Protein AF-0000000066934878 (afdb_homodimer)

Organism: NCBI:txid1442368

Sequence (568 aa):
MRSVAVKKIILFGDSQTEQSSSQSGGFNLAPALQHEYWSKLQVVTHGYGGYNTEHGRHIIDAILQAEAPLATRTTQSRNSVKLLVISFGTNDAADPRHNKHSQSVPIDRYMENLSHMVEAAKQRGVEAVVLIGPGPVNELAPEAPLDRLTERARLYSDATAQVARQFGTQSNVAFVDLWHAFMDVAGWTAEQPIPGRRECVEEVHLNALSQDVAGFVTLSRLLASDGVHFTAEGYQIWYSVLLQTLREQWPALRSENLKTIFPPIFDIDPSNLQASLWQHLEEAMRSVAVKKIILFGDSQTEQSSSQSGGFNLAPALQHEYWSKLQVVTHGYGGYNTEHGRHIIDAILQAEAPLATRTTQSRNSVKLLVISFGTNDAADPRHNKHSQSVPIDRYMENLSHMVEAAKQRGVEAVVLIGPGPVNELAPEAPLDRLTERARLYSDATAQVARQFGTQSNVAFVDLWHAFMDVAGWTAEQPIPGRRECVEEVHLNALSQDVAGFVTLSRLLASDGVHFTAEGYQIWYSVLLQTLREQWPALRSENLKTIFPPIFDIDPSNLQASLWQHLEEA

Nearest PDB structures (foldseek):
  3mil-assembly1_B  TM=8.595E-01  e=3.799E-19  Saccharomyces cerevisiae
  7bxb-assembly1_B  TM=6.352E-01  e=1.407E-07  Collinsella aerofaciens
  3e5m-assembly1_A  TM=4.441E-01  e=2.666E-02  Homo sapiens
  4i5r-assembly1_A  TM=3.650E-01  e=2.041E-01  Mycothermus thermophilus
  4ax6-assembly2_B  TM=3.535E-01  e=4.717E-01  Trichoderma reesei

InterPro domains:
  IPR013830 SGNH hydrolase-type esterase domain [PF13472] (11-237)
  IPR036514 SGNH hydrolase superfamily [G3DSA:3.40.50.1110] (4-276)
  IPR045136 Isoamyl acetate-hydrolyzing esterase Iah1-like [PTHR14209] (6-274)

Secondary structure (DSSP, 8-state):
-------EEEEEESHHHHGGG--TTS--HHHHHHHHTTTTSEEEEEE-TT--HHHHHHHHHHHHHHHSPPPPTT------EEEEEEE--TTTTS-TTT-SSS----HHHHHHHHHHHHHHHHHTT-SEEEEEEP----TTSTT--TT--HHHHHHHHHHHHHHHHHH-GGGTEEEEEHHHHHHHHTT--TTSPPTT-GGGHHHHHH-TTSHHHHHHHHHHHHB-TTSSSB-HHHHHHHHHHHHHHHHHH-GGGSGGGSPPSS--GGG--GGGHHHHHTTT----/-------EEEEEESHHHHGGG--TTS--HHHHHHHHTTTTSEEEEEE-TT--HHHHHHHHHHHHHHHSPPPPTT------EEEEEEE--TTTTS-TTT-SSS----HHHHHHHHHHHHHHHHHTT--EEEEEEP----TTSTT--TT--HHHHHHHHHHHHHHHHHH-GGGTEEEEEHHHHHHHHTT--TTSPPTT-GGGHHHHHH-TTSHHHHHHHHHHHHB-TTSSSB-HHHHHHHHHHHHHHHHHH-GGGSGGGSPPSS--GGG--GGGHHHHHTTT----

Radius of gyration: 25.21 Å; Cα contacts (8 Å, |Δi|>4): 1172; chains: 2; bounding box: 50×74×65 Å

Solvent-accessible surface area (backbone atoms only — not comparable to full-atom values): 28934 Å² total; per-residue (Å²): 132,74,76,54,82,72,30,25,32,39,41,34,27,11,39,71,46,43,50,19,26,42,48,90,61,22,40,36,37,50,25,47,50,34,42,64,26,55,57,46,36,49,61,45,74,51,27,36,51,67,39,23,41,74,57,45,51,73,44,47,64,24,53,48,42,52,75,36,57,75,45,49,97,84,42,82,45,66,68,27,34,56,32,40,37,41,40,42,35,63,36,19,33,26,35,68,92,60,44,88,77,73,33,46,41,61,68,71,56,41,42,49,29,53,51,49,46,52,49,55,40,48,74,66,46,38,56,28,37,35,42,35,19,15,48,54,26,29,39,66,30,90,56,30,54,88,20,49,45,34,70,41,19,44,53,43,21,52,44,44,44,50,50,27,56,70,60,28,76,87,57,39,39,40,65,44,60,36,29,60,53,53,35,50,77,27,67,58,51,93,90,44,80,69,56,28,40,62,83,45,47,71,53,43,74,69,45,73,86,33,72,51,46,54,17,31,54,41,44,59,58,29,20,37,59,44,10,61,49,64,27,27,61,29,26,48,51,52,42,51,54,49,52,51,48,42,46,71,75,35,57,74,69,28,54,91,66,48,66,43,59,53,59,58,50,89,68,46,42,84,92,42,48,75,66,30,50,52,65,51,54,66,82,123,130,75,76,53,82,72,31,25,34,40,40,34,28,12,40,70,46,44,51,21,26,43,49,88,60,23,38,34,36,51,26,45,51,33,43,62,25,56,58,46,37,48,62,47,73,51,29,35,52,67,39,24,42,73,55,46,51,73,44,46,66,23,52,48,43,52,73,38,58,74,46,49,97,83,43,82,47,67,67,26,34,56,30,40,36,41,39,42,35,65,35,19,30,26,34,67,92,59,44,88,76,75,34,46,41,60,67,71,56,43,42,50,28,52,50,50,46,51,50,54,40,49,74,65,48,38,56,28,37,36,41,36,20,18,49,52,26,28,40,67,31,90,56,30,54,88,21,48,45,34,68,43,18,45,53,43,22,52,45,45,44,49,50,28,57,70,61,27,76,86,57,39,36,40,65,43,62,36,29,58,53,53,35,50,75,28,68,58,51,93,90,46,81,71,55,26,41,62,82,44,47,72,53,45,73,70,46,75,84,38,74,53,53,55,17,31,55,40,44,59,56,30,20,37,59,44,10,60,50,64,27,27,62,31,26,48,52,52,42,52,53,50,52,50,47,43,46,71,74,35,58,74,70,26,53,92,66,48,67,42,58,51,58,57,52,90,68,47,41,82,91,43,48,74,66,29,49,52,65,52,56,66,81,124

Structure (mmCIF, N/CA/C/O backbone):
data_AF-0000000066934878-model_v1
#
loop_
_entity.id
_entity.type
_entity.pdbx_description
1 polymer 'SGNH hydrolase-type esterase domain-containing protein'
#
loop_
_atom_site.group_PDB
_atom_site.id
_atom_site.type_symbol
_atom_site.label_atom_id
_atom_site.label_alt_id
_atom_site.label_comp_id
_atom_site.label_asym_id
_atom_site.label_entity_id
_atom_site.label_seq_id
_atom_site.pdbx_PDB_ins_code
_atom_site.Cartn_x
_atom_site.Cartn_y
_atom_site.Cartn_z
_atom_site.occupancy
_atom_site.B_iso_or_equiv
_atom_site.auth_seq_id
_atom_site.auth_comp_id
_atom_site.auth_asym_id
_atom_site.auth_atom_id
_atom_site.pdbx_PDB_model_num
ATOM 1 N N . MET A 1 1 ? -21.219 6.094 18.297 1 65.75 1 MET A N 1
ATOM 2 C CA . MET A 1 1 ? -20.203 6.484 17.312 1 65.75 1 MET A CA 1
ATOM 3 C C . MET A 1 1 ? -20.5 5.879 15.953 1 65.75 1 MET A C 1
ATOM 5 O O . MET A 1 1 ? -20.984 4.75 15.859 1 65.75 1 MET A O 1
ATOM 9 N N . ARG A 1 2 ? -20.406 6.742 14.953 1 81.56 2 ARG A N 1
ATOM 10 C CA . ARG A 1 2 ? -20.688 6.246 13.609 1 81.56 2 ARG A CA 1
ATOM 11 C C . ARG A 1 2 ? -19.562 5.34 13.117 1 81.56 2 ARG A C 1
ATOM 13 O O . ARG A 1 2 ? -18.406 5.535 13.477 1 81.56 2 ARG A O 1
ATOM 20 N N . SER A 1 3 ? -19.922 4.312 12.469 1 84.31 3 SER A N 1
ATOM 21 C CA . SER A 1 3 ? -18.953 3.336 11.977 1 84.31 3 SER A CA 1
ATOM 22 C C . SER A 1 3 ? -18.891 3.34 10.453 1 84.31 3 SER A C 1
ATOM 24 O O . SER A 1 3 ? -19.844 3.756 9.789 1 84.31 3 SER A O 1
ATOM 26 N N . VAL A 1 4 ? -17.688 3.057 9.953 1 86.12 4 VAL A N 1
ATOM 27 C CA . VAL A 1 4 ? -17.516 2.887 8.516 1 86.12 4 VAL A CA 1
ATOM 28 C C . VAL A 1 4 ? -17.016 1.479 8.219 1 86.12 4 VAL A C 1
ATOM 30 O O . VAL A 1 4 ? -16.375 0.847 9.07 1 86.12 4 VAL A O 1
ATOM 33 N N . ALA A 1 5 ? -17.422 1.02 7.105 1 83.94 5 ALA A N 1
ATOM 34 C CA . ALA A 1 5 ? -16.891 -0.244 6.609 1 83.94 5 ALA A CA 1
ATOM 35 C C . ALA A 1 5 ? -15.734 -0.004 5.633 1 83.94 5 ALA A C 1
ATOM 37 O O . ALA A 1 5 ? -15.859 0.793 4.703 1 83.94 5 ALA A O 1
ATOM 38 N N . VAL A 1 6 ? -14.641 -0.583 5.914 1 89.56 6 VAL A N 1
ATOM 39 C CA . VAL A 1 6 ? -13.516 -0.542 4.988 1 89.56 6 VAL A CA 1
ATOM 40 C C . VAL A 1 6 ? -13.398 -1.878 4.262 1 89.56 6 VAL A C 1
ATOM 42 O O . VAL A 1 6 ? -12.914 -2.861 4.828 1 89.56 6 VAL A O 1
ATOM 45 N N . LYS A 1 7 ? -13.891 -1.928 3.059 1 93.62 7 LYS A N 1
ATOM 46 C CA . LYS A 1 7 ? -13.82 -3.131 2.234 1 93.62 7 LYS A CA 1
ATOM 47 C C . LYS A 1 7 ? -12.445 -3.281 1.595 1 93.62 7 LYS A C 1
ATOM 49 O O . LYS A 1 7 ? -11.711 -2.303 1.459 1 93.62 7 LYS A O 1
ATOM 54 N N . LYS A 1 8 ? -12.156 -4.52 1.179 1 96.25 8 LYS A N 1
ATOM 55 C CA . LYS A 1 8 ? -10.75 -4.734 0.857 1 96.25 8 LYS A CA 1
ATOM 56 C C . LYS A 1 8 ? -10.594 -5.504 -0.453 1 96.25 8 LYS A C 1
ATOM 58 O O . LYS A 1 8 ? -11.484 -6.262 -0.842 1 96.25 8 LYS A O 1
ATOM 63 N N . ILE A 1 9 ? -9.5 -5.262 -1.098 1 98.06 9 ILE A N 1
ATOM 64 C CA . ILE A 1 9 ? -8.852 -6.141 -2.062 1 98.06 9 ILE A CA 1
ATOM 65 C C . ILE A 1 9 ? -7.621 -6.781 -1.429 1 98.06 9 ILE A C 1
ATOM 67 O O . ILE A 1 9 ? -6.754 -6.086 -0.896 1 98.06 9 ILE A O 1
ATOM 71 N N . ILE A 1 10 ? -7.555 -8.086 -1.472 1 98.38 10 ILE A N 1
ATOM 72 C CA . ILE A 1 10 ? -6.402 -8.789 -0.912 1 98.38 10 ILE A CA 1
ATOM 73 C C . ILE A 1 10 ? -5.57 -9.398 -2.037 1 98.38 10 ILE A C 1
ATOM 75 O O . ILE A 1 10 ? -6.094 -10.141 -2.869 1 98.38 10 ILE A O 1
ATOM 79 N N . LEU A 1 11 ? -4.32 -8.992 -2.137 1 98.88 11 LEU A N 1
ATOM 80 C CA . LEU A 1 11 ? -3.338 -9.672 -2.973 1 98.88 11 LEU A CA 1
ATOM 81 C C . LEU A 1 11 ? -2.611 -10.758 -2.186 1 98.88 11 LEU A C 1
ATOM 83 O O . LEU A 1 11 ? -1.903 -10.461 -1.22 1 98.88 11 LEU A O 1
ATOM 87 N N . PHE A 1 12 ? -2.846 -12.008 -2.523 1 98.88 12 PHE A N 1
ATOM 88 C CA . PHE A 1 12 ? -2.314 -13.172 -1.817 1 98.88 12 PHE A CA 1
ATOM 89 C C . PHE A 1 12 ? -1.463 -1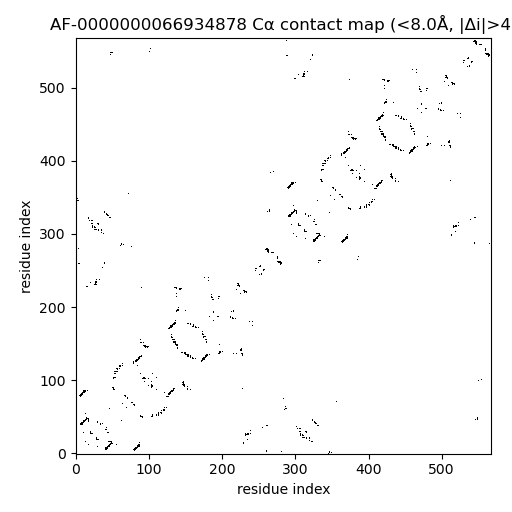4.023 -2.746 1 98.88 12 PHE A C 1
ATOM 91 O O . PHE A 1 12 ? -1.935 -14.477 -3.795 1 98.88 12 PHE A O 1
ATOM 98 N N . GLY A 1 13 ? -0.174 -14.164 -2.34 1 98.75 13 GLY A N 1
ATOM 99 C CA . GLY A 1 13 ? 0.648 -14.93 -3.264 1 98.75 13 GLY A CA 1
ATOM 100 C C . GLY A 1 13 ? 2.076 -15.109 -2.785 1 98.75 13 GLY A C 1
ATOM 101 O O . GLY A 1 13 ? 2.34 -15.086 -1.581 1 98.75 13 GLY A O 1
ATOM 102 N N . ASP A 1 14 ? 2.963 -15.398 -3.699 1 98.31 14 ASP A N 1
ATOM 103 C CA . ASP A 1 14 ? 4.352 -15.727 -3.393 1 98.31 14 ASP A CA 1
ATOM 104 C C . ASP A 1 14 ? 5.234 -14.484 -3.449 1 98.31 14 ASP A C 1
ATOM 106 O O . ASP A 1 14 ? 4.836 -13.414 -2.99 1 98.31 14 ASP A O 1
ATOM 110 N N . SER A 1 15 ? 6.469 -14.602 -3.977 1 98.06 15 SER A N 1
ATOM 111 C CA . SER A 1 15 ? 7.441 -13.516 -3.971 1 98.06 15 SER A CA 1
ATOM 112 C C . SER A 1 15 ? 7.023 -12.391 -4.914 1 98.06 15 SER A C 1
ATOM 114 O O . SER A 1 15 ? 7.375 -11.227 -4.703 1 98.06 15 SER A O 1
ATOM 116 N N . GLN A 1 16 ? 6.34 -12.734 -6.023 1 98.38 1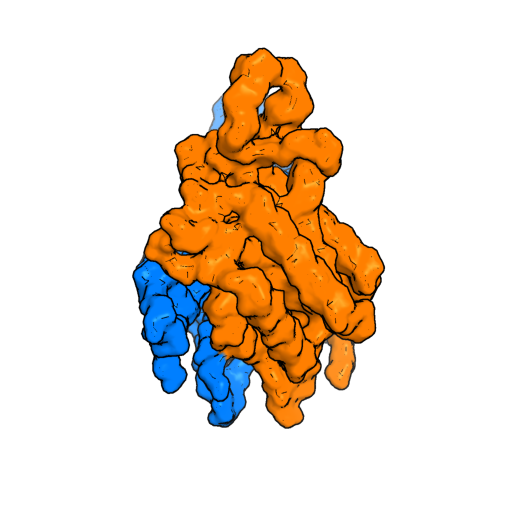6 GLN A N 1
ATOM 117 C CA . GLN A 1 16 ? 5.863 -11.688 -6.914 1 98.38 16 GLN A CA 1
ATOM 118 C C . GLN A 1 16 ? 4.93 -10.727 -6.18 1 98.38 16 GLN A C 1
ATOM 120 O O . GLN A 1 16 ? 4.984 -9.508 -6.398 1 98.38 16 GLN A O 1
ATOM 125 N N . THR A 1 17 ? 4.043 -11.281 -5.34 1 98.69 17 THR A N 1
ATOM 126 C CA . THR A 1 17 ? 3.15 -10.469 -4.516 1 98.69 17 THR A CA 1
ATOM 127 C C . THR A 1 17 ? 3.93 -9.75 -3.42 1 98.69 17 THR A C 1
ATOM 129 O O . THR A 1 17 ? 3.684 -8.57 -3.145 1 98.69 17 THR A O 1
ATOM 132 N N . GLU A 1 18 ? 4.891 -10.461 -2.809 1 97.94 18 GLU A N 1
ATOM 133 C CA . GLU A 1 18 ? 5.742 -9.875 -1.782 1 97.94 18 GLU A CA 1
ATOM 134 C C . GLU A 1 18 ? 6.43 -8.609 -2.295 1 97.94 18 GLU A C 1
ATOM 136 O O . GLU A 1 18 ? 6.5 -7.605 -1.586 1 97.94 18 GLU A O 1
ATOM 141 N N . GLN A 1 19 ? 6.867 -8.633 -3.525 1 97.69 19 GLN A N 1
ATOM 142 C CA . GLN A 1 19 ? 7.68 -7.555 -4.078 1 97.69 19 GLN A CA 1
ATOM 143 C C . GLN A 1 19 ? 6.805 -6.5 -4.75 1 97.69 19 GLN A C 1
ATOM 145 O O . GLN A 1 19 ? 7.316 -5.52 -5.297 1 97.69 19 GLN A O 1
ATOM 150 N N . SER A 1 20 ? 5.52 -6.625 -4.629 1 98.12 20 SER A N 1
ATOM 151 C CA . SER A 1 20 ? 4.625 -5.797 -5.434 1 98.12 20 SER A CA 1
ATOM 152 C C . SER A 1 20 ? 4.551 -4.375 -4.895 1 98.12 20 SER A C 1
ATOM 154 O O . SER A 1 20 ? 3.871 -3.521 -5.465 1 98.12 20 SER A O 1
ATOM 156 N N . SER A 1 21 ? 5.305 -4.023 -3.822 1 97.94 21 SER A N 1
ATOM 157 C CA . SER A 1 21 ? 5.359 -2.656 -3.316 1 97.94 21 SER A CA 1
ATOM 158 C C . SER A 1 21 ? 6.77 -2.086 -3.412 1 97.94 21 SER A C 1
ATOM 160 O O . SER A 1 21 ? 7.02 -0.957 -2.982 1 97.94 21 SER A O 1
ATOM 162 N N . SER A 1 22 ? 7.645 -2.893 -3.945 1 97.06 22 SER A N 1
ATOM 163 C CA . SER A 1 22 ? 9.016 -2.414 -4.082 1 97.06 22 SER A CA 1
ATOM 164 C C . SER A 1 22 ? 9.086 -1.165 -4.957 1 97.06 22 SER A C 1
ATOM 166 O O . SER A 1 22 ? 8.398 -1.079 -5.977 1 97.06 22 SER A O 1
ATOM 168 N N . GLN A 1 23 ? 9.922 -0.252 -4.578 1 94.19 23 GLN A N 1
ATOM 169 C CA . GLN A 1 23 ? 10.016 1.007 -5.312 1 94.19 23 GLN A CA 1
ATOM 170 C C . GLN A 1 23 ? 11.258 1.037 -6.199 1 94.19 23 GLN A C 1
ATOM 172 O O . GLN A 1 23 ? 11.555 2.057 -6.824 1 94.19 23 GLN A O 1
ATOM 177 N N . SER A 1 24 ? 11.992 0.057 -6.301 1 90.38 24 SER A N 1
ATOM 178 C CA . SER A 1 24 ? 13.273 0.014 -6.996 1 90.38 24 SER A CA 1
ATOM 179 C C . SER A 1 24 ? 13.117 0.334 -8.477 1 90.38 24 SER A C 1
ATOM 181 O O . SER A 1 24 ? 13.977 0.985 -9.07 1 90.38 24 SER A O 1
ATOM 183 N N . GLY A 1 25 ? 12.039 0.037 -9.086 1 91.44 25 GLY A N 1
ATOM 184 C CA . GLY A 1 25 ? 11.859 0.245 -10.516 1 91.44 25 GLY A CA 1
ATOM 185 C C . GLY A 1 25 ? 10.867 1.346 -10.836 1 91.44 25 GLY A C 1
ATOM 186 O O . GLY A 1 25 ? 10.602 1.621 -12.008 1 91.44 25 GLY A O 1
ATOM 187 N N . GLY A 1 26 ? 10.359 2.006 -9.836 1 92.81 26 GLY A N 1
ATOM 188 C CA . GLY A 1 26 ? 9.453 3.119 -10.055 1 92.81 26 GLY A CA 1
ATOM 189 C C . GLY A 1 26 ? 7.992 2.711 -10.023 1 92.81 26 GLY A C 1
ATOM 190 O O . GLY A 1 26 ? 7.203 3.262 -9.258 1 92.81 26 GLY A O 1
ATOM 191 N N . PHE A 1 27 ? 7.57 1.77 -10.906 1 96.44 27 PHE A N 1
ATOM 192 C CA . PHE A 1 27 ? 6.188 1.305 -10.945 1 96.44 27 PHE A CA 1
ATOM 193 C C . PHE A 1 27 ? 6.055 -0.06 -10.281 1 96.44 27 PHE A C 1
ATOM 195 O O . PHE A 1 27 ? 6.941 -0.906 -10.406 1 96.44 27 PHE A O 1
ATOM 202 N N . ASN A 1 28 ? 4.883 -0.217 -9.586 1 98.06 28 ASN A N 1
ATOM 203 C CA . ASN A 1 28 ? 4.605 -1.551 -9.07 1 98.06 28 ASN A CA 1
ATOM 204 C C . ASN A 1 28 ? 3.104 -1.795 -8.93 1 98.06 28 ASN A C 1
ATOM 206 O O . ASN A 1 28 ? 2.307 -0.859 -9.023 1 98.06 28 ASN A O 1
ATOM 210 N N . LEU A 1 29 ? 2.715 -3.018 -8.734 1 98.62 29 LEU A N 1
ATOM 211 C CA . LEU A 1 29 ? 1.335 -3.488 -8.789 1 98.62 29 LEU A CA 1
ATOM 212 C C . LEU A 1 29 ? 0.527 -2.953 -7.613 1 98.62 29 LEU A C 1
ATOM 214 O O . LEU A 1 29 ? -0.506 -2.311 -7.805 1 98.62 29 LEU A O 1
ATOM 218 N N . ALA A 1 30 ? 0.938 -3.18 -6.355 1 98.56 30 ALA A N 1
ATOM 219 C CA . ALA A 1 30 ? 0.135 -2.887 -5.168 1 98.56 30 ALA A CA 1
ATOM 220 C C . ALA A 1 30 ? -0.156 -1.394 -5.059 1 98.56 30 ALA A C 1
ATOM 222 O O . ALA A 1 30 ? -1.314 -0.987 -4.945 1 98.56 30 ALA A O 1
ATOM 223 N N . PRO A 1 31 ? 0.862 -0.523 -5.172 1 98.38 31 PRO A N 1
ATOM 224 C CA . PRO A 1 31 ? 0.554 0.904 -5.062 1 98.38 31 PRO A CA 1
ATOM 225 C C . PRO A 1 31 ? -0.291 1.417 -6.227 1 98.38 31 PRO A C 1
ATOM 227 O O . PRO A 1 31 ? -1.086 2.346 -6.059 1 98.38 31 PRO A O 1
ATOM 230 N N . ALA A 1 32 ? -0.129 0.845 -7.422 1 98.44 32 ALA A N 1
ATOM 231 C CA . ALA A 1 32 ? -0.979 1.246 -8.539 1 98.44 32 ALA A CA 1
ATOM 232 C C . ALA A 1 32 ? -2.447 0.951 -8.242 1 98.44 32 ALA A C 1
ATOM 234 O O . ALA A 1 32 ? -3.318 1.783 -8.508 1 98.44 32 ALA A O 1
ATOM 235 N N . LEU A 1 33 ? -2.668 -0.217 -7.68 1 98.69 33 LEU A N 1
ATOM 236 C CA . LEU A 1 33 ? -4.031 -0.573 -7.301 1 98.69 33 LEU A CA 1
ATOM 237 C C . LEU A 1 33 ? -4.52 0.295 -6.148 1 98.69 33 LEU A C 1
ATOM 239 O O . LEU A 1 33 ? -5.688 0.693 -6.113 1 98.69 33 LEU A O 1
ATOM 243 N N . GLN A 1 34 ? -3.656 0.571 -5.199 1 98.31 34 GLN A N 1
ATOM 244 C CA . GLN A 1 34 ? -4.012 1.412 -4.059 1 98.31 34 GLN A CA 1
ATOM 245 C C . GLN A 1 34 ? -4.414 2.812 -4.512 1 98.31 34 GLN A C 1
ATOM 247 O O . GLN A 1 34 ? -5.352 3.398 -3.971 1 98.31 34 GLN A O 1
ATOM 252 N N . HIS A 1 35 ? -3.691 3.295 -5.492 1 98 35 HIS A N 1
ATOM 253 C CA . HIS A 1 35 ? -4.035 4.605 -6.027 1 98 35 HIS A CA 1
ATOM 254 C C . HIS A 1 35 ? -5.348 4.555 -6.805 1 98 35 HIS A C 1
ATOM 256 O O . HIS A 1 35 ? -6.184 5.457 -6.684 1 98 35 HIS A O 1
ATOM 262 N N . GLU A 1 36 ? -5.531 3.504 -7.586 1 97.94 36 GLU A N 1
ATOM 263 C CA . GLU A 1 36 ? -6.742 3.316 -8.383 1 97.94 36 GLU A CA 1
ATOM 264 C C . GLU A 1 36 ? -7.984 3.264 -7.496 1 97.94 36 GLU A C 1
ATOM 266 O O . GLU A 1 36 ? -9.016 3.852 -7.828 1 97.94 36 GLU A O 1
ATOM 271 N N . TYR A 1 37 ? -7.848 2.646 -6.305 1 97.81 37 TYR A N 1
ATOM 272 C CA . TYR A 1 37 ? -9.008 2.398 -5.457 1 97.81 37 TYR A CA 1
ATOM 273 C C . TYR A 1 37 ? -8.977 3.285 -4.215 1 97.81 37 TYR A C 1
ATOM 275 O O . TYR A 1 37 ? -9.617 2.977 -3.209 1 97.81 37 TYR A O 1
ATOM 283 N N . TRP A 1 38 ? -8.266 4.332 -4.309 1 94.62 38 TRP A N 1
ATOM 284 C CA . TRP A 1 38 ? -8.062 5.215 -3.168 1 94.62 38 TRP A CA 1
ATOM 285 C C . TRP A 1 38 ? -9.391 5.617 -2.545 1 94.62 38 TRP A C 1
ATOM 287 O O . TRP A 1 38 ? -10.328 5.996 -3.256 1 94.62 38 TRP A O 1
ATOM 297 N N . SER A 1 39 ? -9.531 5.465 -1.207 1 93.31 39 SER A N 1
ATOM 298 C CA . SER A 1 39 ? -10.656 5.871 -0.367 1 93.31 39 SER A CA 1
ATOM 299 C C . SER A 1 39 ? -11.914 5.078 -0.706 1 93.31 39 SER A C 1
ATOM 301 O O . SER A 1 39 ? -13.016 5.449 -0.296 1 93.31 39 SER A O 1
ATOM 303 N N . LYS A 1 40 ? -11.773 4.051 -1.514 1 95.75 40 LYS A N 1
ATOM 304 C CA . LYS A 1 40 ? -12.898 3.209 -1.911 1 95.75 40 LYS A CA 1
ATOM 305 C C . LYS A 1 40 ? -12.734 1.782 -1.396 1 95.75 40 LYS A C 1
ATOM 307 O O . LYS A 1 40 ? -13.586 1.272 -0.67 1 95.75 40 LYS A O 1
ATOM 312 N N . LEU A 1 41 ? -11.664 1.134 -1.722 1 96.44 41 LEU A N 1
ATOM 313 C CA . LEU A 1 41 ? -11.273 -0.19 -1.253 1 96.44 41 LEU A CA 1
ATOM 314 C C . LEU A 1 41 ? -9.836 -0.178 -0.748 1 96.44 41 LEU A C 1
ATOM 316 O O . LEU A 1 41 ? -8.945 0.381 -1.397 1 96.44 41 LEU A O 1
ATOM 320 N N . GLN A 1 42 ? -9.648 -0.715 0.397 1 96.06 42 GLN A N 1
ATOM 321 C CA . GLN A 1 42 ? -8.289 -0.876 0.894 1 96.06 42 GLN A CA 1
ATOM 322 C C . GLN A 1 42 ? -7.594 -2.059 0.225 1 96.06 42 GLN A C 1
ATOM 324 O O . GLN A 1 42 ? -8.125 -3.172 0.214 1 96.06 42 GLN A O 1
ATOM 329 N N . VAL A 1 43 ? -6.414 -1.852 -0.397 1 97.75 43 VAL A N 1
ATOM 330 C CA . VAL A 1 43 ? -5.637 -2.92 -1.018 1 97.75 43 VAL A CA 1
ATOM 331 C C . VAL A 1 43 ? -4.527 -3.373 -0.069 1 97.75 43 VAL A C 1
ATOM 333 O O . VAL A 1 43 ? -3.662 -2.58 0.307 1 97.75 43 VAL A O 1
ATOM 336 N N . VAL A 1 44 ? -4.559 -4.621 0.337 1 96.94 44 VAL A N 1
ATOM 337 C CA . VAL A 1 44 ? -3.547 -5.145 1.246 1 96.94 44 VAL A CA 1
ATOM 338 C C . VAL A 1 44 ? -2.848 -6.344 0.605 1 96.94 44 VAL A C 1
ATOM 340 O O . VAL A 1 44 ? -3.408 -6.996 -0.277 1 96.94 44 VAL A O 1
ATOM 343 N N . THR A 1 45 ? -1.637 -6.559 0.996 1 98.12 45 THR A N 1
ATOM 344 C CA . THR A 1 45 ? -0.81 -7.586 0.369 1 98.12 45 THR A CA 1
ATOM 345 C C . THR A 1 45 ? -0.389 -8.641 1.391 1 98.12 45 THR A C 1
ATOM 347 O O . THR A 1 45 ? -0.038 -8.305 2.523 1 98.12 45 THR A O 1
ATOM 350 N N . HIS A 1 46 ? -0.564 -9.82 1.042 1 98.06 46 HIS A N 1
ATOM 351 C CA . HIS A 1 46 ? -0.029 -10.992 1.732 1 98.06 46 HIS A CA 1
ATOM 352 C C . HIS A 1 46 ? 0.811 -11.852 0.792 1 98.06 46 HIS A C 1
ATOM 354 O O . HIS A 1 46 ? 0.338 -12.867 0.289 1 98.06 46 HIS A O 1
ATOM 360 N N . GLY A 1 47 ? 2.023 -11.391 0.57 1 98.25 47 GLY A N 1
ATOM 361 C CA . GLY A 1 47 ? 2.988 -12.07 -0.277 1 98.25 47 GLY A CA 1
ATOM 362 C C . GLY A 1 47 ? 4.113 -12.727 0.506 1 98.25 47 GLY A C 1
ATOM 363 O O . GLY A 1 47 ? 4.684 -12.109 1.411 1 98.25 47 GLY A O 1
ATOM 364 N N . TYR A 1 48 ? 4.426 -13.938 0.149 1 97.31 48 TYR A N 1
ATOM 365 C CA . TYR A 1 48 ? 5.43 -14.695 0.883 1 97.31 48 TYR A CA 1
ATOM 366 C C . TYR A 1 48 ? 6.441 -15.32 -0.067 1 97.31 48 TYR A C 1
ATOM 368 O O . TYR A 1 48 ? 6.117 -16.25 -0.809 1 97.31 48 TYR A O 1
ATOM 376 N N . GLY A 1 49 ? 7.625 -14.805 0.007 1 96.94 49 GLY A N 1
ATOM 377 C CA . GLY A 1 49 ? 8.695 -15.25 -0.874 1 96.94 49 GLY A CA 1
ATOM 378 C C . GLY A 1 49 ? 8.984 -16.734 -0.766 1 96.94 49 GLY A C 1
ATOM 379 O O . GLY A 1 49 ? 9.164 -17.266 0.335 1 96.94 49 GLY A O 1
ATOM 380 N N . GLY A 1 50 ? 9.023 -17.406 -1.88 1 97 50 GLY A N 1
ATOM 381 C CA . GLY A 1 50 ? 9.367 -18.828 -1.935 1 97 50 GLY A CA 1
ATOM 382 C C . GLY A 1 50 ? 8.18 -19.734 -1.663 1 97 50 GLY A C 1
ATOM 383 O O . GLY A 1 50 ? 8.266 -20.938 -1.863 1 97 50 GLY A O 1
ATOM 384 N N . TYR A 1 51 ? 7.059 -19.172 -1.201 1 97.62 51 TYR A N 1
ATOM 385 C CA . TYR A 1 51 ? 5.887 -19.984 -0.877 1 97.62 51 TYR A CA 1
ATOM 386 C C . TYR A 1 51 ? 5.254 -20.562 -2.141 1 97.62 51 TYR A C 1
ATOM 388 O O . TYR A 1 51 ? 5.355 -19.969 -3.217 1 97.62 51 TYR A O 1
ATOM 396 N N . ASN A 1 52 ? 4.688 -21.75 -2.023 1 98.19 52 ASN A N 1
ATOM 397 C CA . ASN A 1 52 ? 3.887 -22.422 -3.045 1 98.19 52 ASN A CA 1
ATOM 398 C C . ASN A 1 52 ? 2.451 -22.641 -2.578 1 98.19 52 ASN A C 1
ATOM 400 O O . ASN A 1 52 ? 2.039 -22.094 -1.549 1 98.19 52 ASN A O 1
ATOM 404 N N . THR A 1 53 ? 1.655 -23.281 -3.367 1 98.56 53 THR A N 1
ATOM 405 C CA . THR A 1 53 ? 0.234 -23.438 -3.07 1 98.56 53 THR A CA 1
ATOM 406 C C . THR A 1 53 ? 0.026 -24.312 -1.84 1 98.56 53 THR A C 1
ATOM 408 O O . THR A 1 53 ? -1.005 -24.219 -1.17 1 98.56 53 THR A O 1
ATOM 411 N N . GLU A 1 54 ? 0.994 -25.219 -1.53 1 97.5 54 GLU A N 1
ATOM 412 C CA . GLU A 1 54 ? 0.875 -26 -0.3 1 97.5 54 GLU A CA 1
ATOM 413 C C . GLU A 1 54 ? 0.891 -25.094 0.928 1 97.5 54 GLU A C 1
ATOM 415 O O . GLU A 1 54 ? 0.099 -25.281 1.854 1 97.5 54 GLU A O 1
ATOM 420 N N . HIS A 1 55 ? 1.787 -24.156 0.942 1 97.12 55 HIS A N 1
ATOM 421 C CA . HIS A 1 55 ? 1.816 -23.172 2.02 1 97.12 55 HIS A CA 1
ATOM 422 C C . HIS A 1 55 ? 0.533 -22.359 2.047 1 97.12 55 HIS A C 1
ATOM 424 O O . HIS A 1 55 ? -0.071 -22.172 3.107 1 97.12 55 HIS A O 1
ATOM 430 N N . GLY A 1 56 ? 0.104 -21.844 0.83 1 97.88 56 GLY A N 1
ATOM 431 C CA . GLY A 1 56 ? -1.082 -21.016 0.709 1 97.88 56 GLY A CA 1
ATOM 432 C C . GLY A 1 56 ? -2.332 -21.672 1.264 1 97.88 56 GLY A C 1
ATOM 433 O O . GLY A 1 56 ? -3.133 -21.031 1.94 1 97.88 56 GLY A O 1
ATOM 434 N N . ARG A 1 57 ? -2.471 -22.938 0.982 1 97.38 57 ARG A N 1
ATOM 435 C CA . ARG A 1 57 ? -3.631 -23.688 1.441 1 97.38 57 ARG A CA 1
ATOM 436 C C . ARG A 1 57 ? -3.74 -23.656 2.961 1 97.38 57 ARG A C 1
ATOM 438 O O . ARG A 1 57 ? -4.844 -23.578 3.508 1 97.38 57 ARG A O 1
ATOM 445 N N . HIS A 1 58 ? -2.607 -23.641 3.646 1 96.12 58 HIS A N 1
ATOM 446 C CA . HIS A 1 58 ? -2.598 -23.75 5.102 1 96.12 58 HIS A CA 1
ATOM 447 C C . HIS A 1 58 ? -2.84 -22.406 5.762 1 96.12 58 HIS A C 1
ATOM 449 O O . HIS A 1 58 ? -3.307 -22.344 6.902 1 96.12 58 HIS A O 1
ATOM 455 N N . ILE A 1 59 ? -2.594 -21.312 5.023 1 96.06 59 ILE A N 1
ATOM 456 C CA . ILE A 1 59 ? -2.588 -20.047 5.754 1 96.06 59 ILE A CA 1
ATOM 457 C C . ILE A 1 59 ? -3.746 -19.172 5.281 1 96.06 59 ILE A C 1
ATOM 459 O O . ILE A 1 59 ? -4.062 -18.156 5.906 1 96.06 59 ILE A O 1
ATOM 463 N N . ILE A 1 60 ? -4.48 -19.547 4.242 1 97.31 60 ILE A N 1
ATOM 464 C CA . ILE A 1 60 ? -5.484 -18.703 3.613 1 97.31 60 ILE A CA 1
ATOM 465 C C . ILE A 1 60 ? -6.605 -18.391 4.609 1 97.31 60 ILE A C 1
ATOM 467 O O . ILE A 1 60 ? -7.07 -17.266 4.703 1 97.31 60 ILE A O 1
ATOM 471 N N . ASP A 1 61 ? -6.992 -19.359 5.395 1 95 61 ASP A N 1
ATOM 472 C CA . ASP A 1 61 ? -8.086 -19.141 6.336 1 95 61 ASP A CA 1
ATOM 473 C C . ASP A 1 61 ? -7.719 -18.094 7.383 1 95 61 ASP A C 1
ATOM 475 O O . ASP A 1 61 ? -8.523 -17.219 7.707 1 95 61 ASP A O 1
ATOM 479 N N . ALA A 1 62 ? -6.527 -18.203 7.871 1 93.12 62 ALA A N 1
ATOM 480 C CA . ALA A 1 62 ? -6.062 -17.266 8.891 1 93.12 62 ALA A CA 1
ATOM 481 C C . ALA A 1 62 ? -5.988 -15.844 8.336 1 93.12 62 ALA A C 1
ATOM 483 O O . ALA A 1 62 ? -6.336 -14.883 9.023 1 93.12 62 ALA A O 1
ATOM 484 N N . ILE A 1 63 ? -5.539 -15.719 7.109 1 94.25 63 ILE A N 1
ATOM 485 C CA . ILE A 1 63 ? -5.402 -14.414 6.465 1 94.25 63 ILE A CA 1
ATOM 486 C C . ILE A 1 63 ? -6.785 -13.797 6.254 1 94.25 63 ILE A C 1
ATOM 488 O O . ILE A 1 63 ? -7.004 -12.625 6.574 1 94.25 63 ILE A O 1
ATOM 492 N N . LEU A 1 64 ? -7.723 -14.586 5.789 1 94.12 64 LEU A N 1
ATOM 493 C CA . LEU A 1 64 ? -9.07 -14.094 5.539 1 94.12 64 LEU A CA 1
ATOM 494 C C . LEU A 1 64 ? -9.758 -13.703 6.844 1 94.12 64 LEU A C 1
ATOM 496 O O . LEU A 1 64 ? -10.469 -12.703 6.902 1 94.12 64 LEU A O 1
ATOM 500 N N . GLN A 1 65 ? -9.492 -14.461 7.848 1 89.69 65 GLN A N 1
ATOM 501 C CA . GLN A 1 65 ? -10.062 -14.141 9.148 1 89.69 65 GLN A CA 1
ATOM 502 C C . GLN A 1 65 ? -9.5 -12.836 9.695 1 89.69 65 GLN A C 1
ATOM 504 O O . GLN A 1 65 ? -10.234 -12.023 10.258 1 89.69 65 GLN A O 1
ATOM 509 N N . ALA A 1 66 ? -8.242 -12.672 9.523 1 88.31 66 ALA A N 1
ATOM 510 C CA . ALA A 1 66 ? -7.57 -11.484 10.047 1 88.31 66 ALA A CA 1
ATOM 511 C C . ALA A 1 66 ? -8.023 -10.227 9.312 1 88.31 66 ALA A C 1
ATOM 513 O O . ALA A 1 66 ? -8.195 -9.172 9.93 1 88.31 66 ALA A O 1
ATOM 514 N N . GLU A 1 67 ? -8.258 -10.352 8.031 1 89.62 67 GLU A N 1
ATOM 515 C CA . GLU A 1 67 ? -8.562 -9.188 7.203 1 89.62 67 GLU A CA 1
ATOM 516 C C . GLU A 1 67 ? -10.062 -8.914 7.164 1 89.62 67 GLU A C 1
ATOM 518 O O . GLU A 1 67 ? -10.492 -7.797 6.875 1 89.62 67 GLU A O 1
ATOM 523 N N . ALA A 1 68 ? -10.82 -9.922 7.406 1 83.56 68 ALA A N 1
ATOM 524 C CA . ALA A 1 68 ? -12.281 -9.789 7.406 1 83.56 68 ALA A CA 1
ATOM 525 C C . ALA A 1 68 ? -12.898 -10.625 8.523 1 83.56 68 ALA A C 1
ATOM 527 O O . ALA A 1 68 ? -13.5 -11.672 8.258 1 83.56 68 ALA A O 1
ATOM 528 N N . PRO A 1 69 ? -12.75 -10.062 9.664 1 69.88 69 PRO A N 1
ATOM 529 C CA . PRO A 1 69 ? -13.328 -10.828 10.773 1 69.88 69 PRO A CA 1
ATOM 530 C C . PRO A 1 69 ? -14.852 -10.93 10.68 1 69.88 69 PRO A C 1
ATOM 532 O O . PRO A 1 69 ? -15.508 -10.023 10.18 1 69.88 69 PRO A O 1
ATOM 535 N N . LEU A 1 70 ? -15.297 -12.133 10.836 1 62.09 70 LEU A N 1
ATOM 536 C CA . LEU A 1 70 ? -16.734 -12.367 10.789 1 62.09 70 LEU A CA 1
ATOM 537 C C . LEU A 1 70 ? -17.469 -11.5 11.805 1 62.09 70 LEU A C 1
ATOM 539 O O . LEU A 1 70 ? -16.938 -11.219 12.883 1 62.09 70 LEU A O 1
ATOM 543 N N . ALA A 1 71 ? -18.5 -10.922 11.211 1 56.12 71 ALA A N 1
ATOM 544 C CA . ALA A 1 71 ? -19.375 -10.062 12.016 1 56.12 71 ALA A CA 1
ATOM 545 C C . ALA A 1 71 ? -19.812 -10.773 13.297 1 56.12 71 ALA A C 1
ATOM 547 O O . ALA A 1 71 ? -20.047 -11.984 13.289 1 56.12 71 ALA A O 1
ATOM 548 N N . THR A 1 72 ? -19.422 -10.227 14.469 1 51.31 72 THR A N 1
ATOM 549 C CA . THR A 1 72 ? -20.156 -10.68 15.648 1 51.31 72 THR A CA 1
ATOM 550 C C . THR A 1 72 ? -21.562 -10.094 15.672 1 51.31 72 THR A C 1
ATOM 552 O O . THR A 1 72 ? -21.875 -9.195 14.891 1 51.31 72 THR A O 1
ATOM 555 N N . ARG A 1 73 ? -22.484 -10.625 16.422 1 46.44 73 ARG A N 1
ATOM 556 C CA . ARG A 1 73 ? -23.875 -10.219 16.609 1 46.44 73 ARG A CA 1
ATOM 557 C C . ARG A 1 73 ? -24 -8.695 16.578 1 46.44 73 ARG A C 1
ATOM 559 O O . ARG A 1 73 ? -25.031 -8.164 16.172 1 46.44 73 ARG A O 1
ATOM 566 N N . THR A 1 74 ? -23.094 -8.094 17.109 1 46.16 74 THR A N 1
ATOM 567 C CA . THR A 1 74 ? -23.234 -6.648 17.281 1 46.16 74 THR A CA 1
ATOM 568 C C . THR A 1 74 ? -22.672 -5.902 16.062 1 46.16 74 THR A C 1
ATOM 570 O O . THR A 1 74 ? -22.906 -4.699 15.914 1 46.16 74 THR A O 1
ATOM 573 N N . THR A 1 75 ? -21.688 -6.562 15.414 1 49.69 75 THR A N 1
ATOM 574 C CA . THR A 1 75 ? -21.125 -5.832 14.281 1 49.69 75 THR A CA 1
ATOM 575 C C . THR A 1 75 ? -21.641 -6.402 12.961 1 49.69 75 THR A C 1
ATOM 577 O O . THR A 1 75 ? -21.594 -7.617 12.742 1 49.69 75 THR A O 1
ATOM 580 N N . GLN A 1 76 ? -22.719 -5.992 12.477 1 46.84 76 GLN A N 1
ATOM 581 C CA . GLN A 1 76 ? -23.188 -6.371 11.148 1 46.84 76 GLN A CA 1
ATOM 582 C C . GLN A 1 76 ? -22.047 -6.355 10.141 1 46.84 76 GLN A C 1
ATOM 584 O O . GLN A 1 76 ? -21.922 -5.426 9.336 1 46.84 76 GLN A O 1
ATOM 589 N N . SER A 1 77 ? -20.938 -6.773 10.602 1 48.94 77 SER A N 1
ATOM 590 C CA . SER A 1 77 ? -19.844 -6.527 9.656 1 48.94 77 SER A CA 1
ATOM 591 C C . SER A 1 77 ? -19.984 -7.402 8.414 1 48.94 77 SER A C 1
ATOM 593 O O . SER A 1 77 ? -20.047 -8.625 8.516 1 48.94 77 SER A O 1
ATOM 595 N N . ARG A 1 78 ? -20.75 -6.969 7.398 1 53.25 78 ARG A N 1
ATOM 596 C CA . ARG A 1 78 ? -20.781 -7.465 6.027 1 53.25 78 ARG A CA 1
ATOM 597 C C . ARG A 1 78 ? -19.359 -7.758 5.523 1 53.25 78 ARG A C 1
ATOM 599 O O . ARG A 1 78 ? -18.391 -7.211 6.047 1 53.25 78 ARG A O 1
ATOM 606 N N . ASN A 1 79 ? -19.344 -8.734 4.57 1 58.84 79 ASN A N 1
ATOM 607 C CA . ASN A 1 79 ? -18.188 -9.227 3.846 1 58.84 79 ASN A CA 1
ATOM 608 C C . ASN A 1 79 ? -17.281 -8.086 3.391 1 58.84 79 ASN A C 1
ATOM 610 O O . ASN A 1 79 ? -17.688 -7.254 2.574 1 58.84 79 ASN A O 1
ATOM 614 N N . SER A 1 80 ? -16.047 -8.07 3.975 1 83.44 80 SER A N 1
ATOM 615 C CA . SER A 1 80 ? -15.219 -6.875 3.83 1 83.44 80 SER A CA 1
ATOM 616 C C . SER A 1 80 ? -14.164 -7.059 2.742 1 83.44 80 SER A C 1
ATOM 618 O O . SER A 1 80 ? -13.492 -6.102 2.352 1 83.44 80 SER A O 1
ATOM 620 N N . VAL A 1 81 ? -14.305 -8.391 2.08 1 95.06 81 VAL A N 1
ATOM 621 C CA . VAL A 1 81 ? -13.328 -8.547 1.012 1 95.06 81 VAL A CA 1
ATOM 622 C C . VAL A 1 81 ? -14.031 -8.586 -0.339 1 95.06 81 VAL A C 1
ATOM 624 O O . VAL A 1 81 ? -14.719 -9.555 -0.66 1 95.06 81 VAL A O 1
ATOM 627 N N . LYS A 1 82 ? -13.875 -7.625 -1.148 1 96.38 82 LYS A N 1
ATOM 628 C CA . LYS A 1 82 ? -14.531 -7.512 -2.447 1 96.38 82 LYS A CA 1
ATOM 629 C C . LYS A 1 82 ? -13.805 -8.344 -3.504 1 96.38 82 LYS A C 1
ATOM 631 O O . LYS A 1 82 ? -14.43 -8.828 -4.449 1 96.38 82 LYS A O 1
ATOM 636 N N . LEU A 1 83 ? -12.531 -8.477 -3.311 1 97.81 83 LEU A N 1
ATOM 637 C CA . LEU A 1 83 ? -11.719 -9.18 -4.293 1 97.81 83 LEU A CA 1
ATOM 638 C C . LEU A 1 83 ? -10.516 -9.852 -3.625 1 97.81 83 LEU A C 1
ATOM 640 O O . LEU A 1 83 ? -9.82 -9.227 -2.824 1 97.81 83 LEU A O 1
ATOM 644 N N . LEU A 1 84 ? -10.344 -11.094 -3.906 1 98.5 84 LEU A N 1
ATOM 645 C CA . LEU A 1 84 ? -9.133 -11.828 -3.561 1 98.5 84 LEU A CA 1
ATOM 646 C C . LEU A 1 84 ? -8.352 -12.211 -4.816 1 98.5 84 LEU A C 1
ATOM 648 O O . LEU A 1 84 ? -8.891 -12.859 -5.711 1 98.5 84 LEU A O 1
ATOM 652 N N . VAL A 1 85 ? -7.129 -11.742 -4.918 1 98.88 85 VAL A N 1
ATOM 653 C CA . VAL A 1 85 ? -6.223 -12.125 -5.992 1 98.88 85 VAL A CA 1
ATOM 654 C C . VAL A 1 85 ? -5.246 -13.188 -5.492 1 98.88 85 VAL A C 1
ATOM 656 O O . VAL A 1 85 ? -4.484 -12.945 -4.555 1 98.88 85 VAL A O 1
ATOM 659 N N . ILE A 1 86 ? -5.316 -14.352 -6.039 1 98.94 86 ILE A N 1
ATOM 660 C CA . ILE A 1 86 ? -4.438 -15.453 -5.664 1 98.94 86 ILE A CA 1
ATOM 661 C C . ILE A 1 86 ? -3.361 -15.641 -6.73 1 98.94 86 ILE A C 1
ATOM 663 O O . ILE A 1 86 ? -3.672 -15.961 -7.883 1 98.94 86 ILE A O 1
ATOM 667 N N . SER A 1 87 ? -2.1 -15.406 -6.355 1 98.88 87 SER A N 1
ATOM 668 C CA . SER A 1 87 ? -1.007 -15.461 -7.324 1 98.88 87 SER A CA 1
ATOM 669 C C . SER A 1 87 ? 0.107 -16.391 -6.844 1 98.88 87 SER A C 1
ATOM 671 O O . SER A 1 87 ? 1.063 -15.938 -6.207 1 98.88 87 SER A O 1
ATOM 673 N N . PHE A 1 88 ? -0.001 -17.656 -7.129 1 98.81 88 PHE A N 1
ATOM 674 C CA . PHE A 1 88 ? 1.01 -18.688 -6.93 1 98.81 88 PHE A CA 1
ATOM 675 C C . PHE A 1 88 ? 1.354 -19.375 -8.25 1 98.81 88 PHE A C 1
ATOM 677 O O . PHE A 1 88 ? 0.95 -18.906 -9.32 1 98.81 88 PHE A O 1
ATOM 684 N N . GLY A 1 89 ? 2.188 -20.344 -8.234 1 98.75 89 GLY A N 1
ATOM 685 C CA . GLY A 1 89 ? 2.5 -21.125 -9.422 1 98.75 89 GLY A CA 1
ATOM 686 C C . GLY A 1 89 ? 3.957 -21.031 -9.836 1 98.75 89 GLY A C 1
ATOM 687 O O . GLY A 1 89 ? 4.512 -21.969 -10.398 1 98.75 89 GLY A O 1
ATOM 688 N N . THR A 1 90 ? 4.57 -19.844 -9.602 1 98.5 90 THR A N 1
ATOM 689 C CA . THR A 1 90 ? 5.969 -19.656 -9.961 1 98.5 90 THR A CA 1
ATOM 690 C C . THR A 1 90 ? 6.855 -20.672 -9.258 1 98.5 90 THR A C 1
ATOM 692 O O . THR A 1 90 ? 7.652 -21.359 -9.898 1 98.5 90 THR A O 1
ATOM 695 N N . ASN A 1 91 ? 6.676 -20.844 -7.973 1 98.31 91 ASN A N 1
ATOM 696 C CA . ASN A 1 91 ? 7.465 -21.797 -7.199 1 98.31 91 ASN A CA 1
ATOM 697 C C . ASN A 1 91 ? 6.941 -23.219 -7.355 1 98.31 91 ASN A C 1
ATOM 699 O O . ASN A 1 91 ? 7.723 -24.172 -7.395 1 98.31 91 ASN A O 1
ATOM 703 N N . ASP A 1 92 ? 5.633 -23.391 -7.523 1 98.69 92 ASP A N 1
ATOM 704 C CA . ASP A 1 92 ? 5.004 -24.688 -7.727 1 98.69 92 ASP A CA 1
ATOM 705 C C . ASP A 1 92 ? 5.543 -25.359 -8.984 1 98.69 92 ASP A C 1
ATOM 707 O O . ASP A 1 92 ? 5.707 -26.594 -9.008 1 98.69 92 ASP A O 1
ATOM 711 N N . ALA A 1 93 ? 5.902 -24.578 -9.945 1 98.56 93 ALA A N 1
ATOM 712 C CA . ALA A 1 93 ? 6.285 -25.078 -11.266 1 98.56 93 ALA A CA 1
ATOM 713 C C . ALA A 1 93 ? 7.766 -25.438 -11.305 1 98.56 93 ALA A C 1
ATOM 715 O O . ALA A 1 93 ? 8.281 -25.844 -12.344 1 98.56 93 ALA A O 1
ATOM 716 N N . ALA A 1 94 ? 8.453 -25.266 -10.203 1 97.88 94 ALA A N 1
ATOM 717 C CA . ALA A 1 94 ? 9.875 -25.594 -10.188 1 97.88 94 ALA A CA 1
ATOM 718 C C . ALA A 1 94 ? 10.102 -27.062 -10.578 1 97.88 94 ALA A C 1
ATOM 720 O O . ALA A 1 94 ? 9.336 -27.938 -10.18 1 97.88 94 ALA A O 1
ATOM 721 N N . ASP A 1 95 ? 11.141 -27.281 -11.367 1 96.31 95 ASP A N 1
ATOM 722 C CA . ASP A 1 95 ? 11.531 -28.641 -11.734 1 96.31 95 ASP A CA 1
ATOM 723 C C . ASP A 1 95 ? 12.039 -29.422 -10.516 1 96.31 95 ASP A C 1
ATOM 725 O O . ASP A 1 95 ? 13.07 -29.062 -9.938 1 96.31 95 ASP A O 1
ATOM 729 N N . PRO A 1 96 ? 11.312 -30.484 -10.172 1 93.75 96 PRO A N 1
ATOM 730 C CA . PRO A 1 96 ? 11.703 -31.203 -8.961 1 93.75 96 PRO A CA 1
ATOM 731 C C . PRO A 1 96 ? 13.102 -31.812 -9.062 1 93.75 96 PRO A C 1
ATOM 733 O O . PRO A 1 96 ? 13.734 -32.094 -8.039 1 93.75 96 PRO A O 1
ATOM 736 N N . ARG A 1 97 ? 13.664 -32.031 -10.211 1 93.06 97 ARG A N 1
ATOM 737 C CA . ARG A 1 97 ? 14.977 -32.625 -10.398 1 93.06 97 ARG A CA 1
ATOM 738 C C . ARG A 1 97 ? 16.094 -31.688 -9.961 1 93.06 97 ARG A C 1
ATOM 740 O O . ARG A 1 97 ? 17.188 -32.125 -9.594 1 93.06 97 ARG A O 1
ATOM 747 N N . HIS A 1 98 ? 15.703 -30.391 -10.039 1 91.69 98 HIS A N 1
ATOM 748 C CA . HIS A 1 98 ? 16.75 -29.406 -9.773 1 91.69 98 HIS A CA 1
ATOM 749 C C . HIS A 1 98 ? 16.391 -28.531 -8.578 1 91.69 98 HIS A C 1
ATOM 751 O O . HIS A 1 98 ? 17.203 -27.703 -8.148 1 91.69 98 HIS A O 1
ATOM 757 N N . ASN A 1 99 ? 15.156 -28.703 -8.031 1 84.44 99 ASN A N 1
ATOM 758 C CA . ASN A 1 99 ? 14.727 -27.828 -6.938 1 84.44 99 ASN A CA 1
ATOM 759 C C . ASN A 1 99 ? 15.242 -28.328 -5.59 1 84.44 99 ASN A C 1
ATOM 761 O O . ASN A 1 99 ? 14.953 -29.453 -5.195 1 84.44 99 ASN A O 1
ATOM 765 N N . LYS A 1 100 ? 15.953 -27.469 -4.871 1 77.69 100 LYS A N 1
ATOM 766 C CA . LYS A 1 100 ? 16.609 -27.844 -3.621 1 77.69 100 LYS A CA 1
ATOM 767 C C . LYS A 1 100 ? 15.758 -27.438 -2.418 1 77.69 100 LYS A C 1
ATOM 769 O O . LYS A 1 100 ? 16.031 -27.859 -1.289 1 77.69 100 LYS A O 1
ATOM 774 N N . HIS A 1 101 ? 14.656 -26.719 -2.537 1 78.75 101 HIS A N 1
ATOM 775 C CA . HIS A 1 101 ? 13.93 -26.141 -1.412 1 78.75 101 HIS A CA 1
ATOM 776 C C . HIS A 1 101 ? 12.523 -26.734 -1.299 1 78.75 101 HIS A C 1
ATOM 778 O O . HIS A 1 101 ? 11.68 -26.219 -0.57 1 78.75 101 HIS A O 1
ATOM 784 N N . SER A 1 102 ? 12.289 -27.781 -2.012 1 81.69 102 SER A N 1
ATOM 785 C CA . SER A 1 102 ? 11.008 -28.484 -1.986 1 81.69 102 SER A CA 1
ATOM 786 C C . SER A 1 102 ? 9.859 -27.547 -2.334 1 81.69 102 SER A C 1
ATOM 788 O O . SER A 1 102 ? 8.82 -27.547 -1.67 1 81.69 102 SER A O 1
ATOM 790 N N . GLN A 1 103 ? 10.109 -26.797 -3.338 1 92.69 103 GLN A N 1
ATOM 791 C CA . GLN A 1 103 ? 9.07 -25.844 -3.74 1 92.69 103 GLN A CA 1
ATOM 792 C C . GLN A 1 103 ? 8.133 -26.469 -4.77 1 92.69 103 GLN A C 1
ATOM 794 O O . GLN A 1 103 ? 6.973 -26.062 -4.887 1 92.69 103 GLN A O 1
ATOM 799 N N . SER A 1 104 ? 8.609 -27.484 -5.484 1 96.56 104 SER A N 1
ATOM 800 C CA . SER A 1 104 ? 7.82 -28.078 -6.559 1 96.56 104 SER A CA 1
ATOM 801 C C . SER A 1 104 ? 6.566 -28.75 -6.02 1 96.56 104 SER A C 1
ATOM 803 O O . SER A 1 104 ? 6.629 -29.516 -5.051 1 96.56 104 SER A O 1
ATOM 805 N N . VAL A 1 105 ? 5.441 -28.469 -6.621 1 98.06 105 VAL A N 1
ATOM 806 C CA . VAL A 1 105 ? 4.168 -29.109 -6.305 1 98.06 105 VAL A CA 1
ATOM 807 C C . VAL A 1 105 ? 3.627 -29.828 -7.543 1 98.06 105 VAL A C 1
ATOM 809 O O . VAL A 1 105 ? 3.504 -29.219 -8.609 1 98.06 105 VAL A O 1
ATOM 812 N N . PRO A 1 106 ? 3.316 -31.141 -7.418 1 98 106 PRO A N 1
ATOM 813 C CA . PRO A 1 106 ? 2.713 -31.797 -8.578 1 98 106 PRO A CA 1
ATOM 814 C C . PRO A 1 106 ? 1.474 -31.078 -9.094 1 98 106 PRO A C 1
ATOM 816 O O . PRO A 1 106 ? 0.686 -30.547 -8.305 1 98 106 PRO A O 1
ATOM 819 N N . ILE A 1 107 ? 1.297 -31.062 -10.367 1 98.5 107 ILE A N 1
ATOM 820 C CA . ILE A 1 107 ? 0.322 -30.219 -11.047 1 98.5 107 ILE A CA 1
ATOM 821 C C . ILE A 1 107 ? -1.081 -30.516 -10.531 1 98.5 107 ILE A C 1
ATOM 823 O O . ILE A 1 107 ? -1.895 -29.609 -10.336 1 98.5 107 ILE A O 1
ATOM 827 N N . ASP A 1 108 ? -1.427 -31.828 -10.281 1 98.56 108 ASP A N 1
ATOM 828 C CA . ASP A 1 108 ? -2.742 -32.188 -9.758 1 98.56 108 ASP A CA 1
ATOM 829 C C . ASP A 1 108 ? -2.949 -31.609 -8.359 1 98.56 108 ASP A C 1
ATOM 831 O O . ASP A 1 108 ? -4.031 -31.109 -8.039 1 98.56 108 ASP A O 1
ATOM 835 N N . ARG A 1 109 ? -1.901 -31.688 -7.57 1 98.56 109 ARG A N 1
ATOM 836 C CA . ARG A 1 109 ? -1.957 -31.125 -6.223 1 98.56 109 ARG A CA 1
ATOM 837 C C . ARG A 1 109 ? -2.057 -29.609 -6.266 1 98.56 109 ARG A C 1
ATOM 839 O O . ARG A 1 109 ? -2.781 -29 -5.469 1 98.56 109 ARG A O 1
ATOM 846 N N . TYR A 1 110 ? -1.361 -29.062 -7.172 1 98.81 110 TYR A N 1
ATOM 847 C CA . TYR A 1 110 ? -1.438 -27.625 -7.406 1 98.81 110 TYR A CA 1
ATOM 848 C C . TYR A 1 110 ? -2.875 -27.188 -7.68 1 98.81 110 TYR A C 1
ATOM 850 O O . TYR A 1 110 ? -3.377 -26.25 -7.059 1 98.81 110 TYR A O 1
ATOM 858 N N . MET A 1 111 ? -3.531 -27.844 -8.539 1 98.88 111 MET A N 1
ATOM 859 C CA . MET A 1 111 ? -4.914 -27.531 -8.891 1 98.88 111 MET A CA 1
ATOM 860 C C . MET A 1 111 ? -5.836 -27.719 -7.691 1 98.88 111 MET A C 1
ATOM 862 O O . MET A 1 111 ? -6.719 -26.891 -7.445 1 98.88 111 MET A O 1
ATOM 866 N N . GLU A 1 112 ? -5.609 -28.781 -6.945 1 98.81 112 GLU A N 1
ATOM 867 C CA . GLU A 1 112 ? -6.395 -29.031 -5.738 1 98.81 112 GLU A CA 1
ATOM 868 C C . GLU A 1 112 ? -6.223 -27.906 -4.727 1 98.81 112 GLU A C 1
ATOM 870 O O . GLU A 1 112 ? -7.195 -27.469 -4.105 1 98.81 112 GLU A O 1
ATOM 875 N N . ASN A 1 113 ? -4.996 -27.516 -4.551 1 98.88 113 ASN A N 1
ATOM 876 C CA . ASN A 1 113 ? -4.707 -26.438 -3.605 1 98.88 113 ASN A CA 1
ATOM 877 C C . ASN A 1 113 ? -5.387 -25.141 -4.012 1 98.88 113 ASN A C 1
ATOM 879 O O . ASN A 1 113 ? -5.945 -24.438 -3.168 1 98.88 113 ASN A O 1
ATOM 883 N N . LEU A 1 114 ? -5.344 -24.766 -5.309 1 98.88 114 LEU A N 1
ATOM 884 C CA . LEU A 1 114 ? -6.027 -23.578 -5.801 1 98.88 114 LEU A CA 1
ATOM 885 C C . LEU A 1 114 ? -7.523 -23.672 -5.527 1 98.88 114 LEU A C 1
ATOM 887 O O . LEU A 1 114 ? -8.125 -22.703 -5.043 1 98.88 114 LEU A O 1
ATOM 891 N N . SER A 1 115 ? -8.055 -24.844 -5.828 1 98.69 115 SER A N 1
ATOM 892 C CA . SER A 1 115 ? -9.484 -25.031 -5.602 1 98.69 115 SER A CA 1
ATOM 893 C C . SER A 1 115 ? -9.844 -24.859 -4.133 1 98.69 115 SER A C 1
ATOM 895 O O . SER A 1 115 ? -10.844 -24.219 -3.803 1 98.69 115 SER A O 1
ATOM 897 N N . HIS A 1 116 ? -9.031 -25.391 -3.318 1 98.56 116 HIS A N 1
ATOM 898 C CA . HIS A 1 116 ? -9.242 -25.266 -1.881 1 98.56 116 HIS A CA 1
ATOM 899 C C . HIS A 1 116 ? -9.258 -23.797 -1.457 1 98.56 116 HIS A C 1
ATOM 901 O O . HIS A 1 116 ? -10.109 -23.375 -0.674 1 98.56 116 HIS A O 1
ATOM 907 N N . MET A 1 117 ? -8.352 -23.047 -1.918 1 98.62 117 MET A N 1
ATOM 908 C CA . MET A 1 117 ? -8.234 -21.641 -1.521 1 98.62 117 MET A CA 1
ATOM 909 C C . MET A 1 117 ? -9.43 -20.828 -2.021 1 98.62 117 MET A C 1
ATOM 911 O O . MET A 1 117 ? -9.938 -19.969 -1.313 1 98.62 117 MET A O 1
ATOM 915 N N . VAL A 1 118 ? -9.867 -21.125 -3.238 1 98.38 118 VAL A N 1
ATOM 916 C CA . VAL A 1 118 ? -11.055 -20.453 -3.77 1 98.38 118 VAL A CA 1
ATOM 917 C C . VAL A 1 118 ? -12.266 -20.797 -2.908 1 98.38 118 VAL A C 1
ATOM 919 O O . VAL A 1 118 ? -13.055 -19.922 -2.551 1 98.38 118 VAL A O 1
ATOM 922 N N . GLU A 1 119 ? -12.414 -22.062 -2.553 1 97.56 119 GLU A N 1
ATOM 923 C CA . GLU A 1 119 ? -13.539 -22.5 -1.731 1 97.56 119 GLU A CA 1
ATOM 924 C C . GLU A 1 119 ? -13.508 -21.828 -0.358 1 97.56 119 GLU A C 1
ATOM 926 O O . GLU A 1 119 ? -14.547 -21.422 0.157 1 97.56 119 GLU A O 1
ATOM 931 N N . ALA A 1 120 ? -12.328 -21.766 0.217 1 96.38 120 ALA A N 1
ATOM 932 C CA . ALA A 1 120 ? -12.172 -21.094 1.503 1 96.38 120 ALA A CA 1
ATOM 933 C C . ALA A 1 120 ? -12.625 -19.625 1.412 1 96.38 120 ALA A C 1
ATOM 935 O O . ALA A 1 120 ? -13.328 -19.141 2.295 1 96.38 120 ALA A O 1
ATOM 936 N N . ALA A 1 121 ? -12.219 -18.953 0.351 1 96.38 121 ALA A N 1
ATOM 937 C CA . ALA A 1 121 ? -12.594 -17.562 0.131 1 96.38 121 ALA A CA 1
ATOM 938 C C . ALA A 1 121 ? -14.102 -17.406 -0.015 1 96.38 121 ALA A C 1
ATOM 940 O O . ALA A 1 121 ? -14.711 -16.531 0.603 1 96.38 121 ALA A O 1
ATOM 941 N N . LYS A 1 122 ? -14.703 -18.328 -0.761 1 94.62 122 LYS A N 1
ATOM 942 C CA . LYS A 1 122 ? -16.141 -18.266 -1.003 1 94.62 122 LYS A CA 1
ATOM 943 C C . LYS A 1 122 ? -16.922 -18.547 0.272 1 94.62 122 LYS A C 1
ATOM 945 O O . LYS A 1 122 ? -17.953 -17.906 0.537 1 94.62 122 LYS A O 1
ATOM 950 N N . GLN A 1 123 ? -16.438 -19.422 0.995 1 92.5 123 GLN A N 1
ATOM 951 C CA . GLN A 1 123 ? -17.094 -19.766 2.254 1 92.5 123 GLN A CA 1
ATOM 952 C C . GLN A 1 123 ? -17.078 -18.578 3.219 1 92.5 123 GLN A C 1
ATOM 954 O O . GLN A 1 123 ? -17.984 -18.422 4.039 1 92.5 123 GLN A O 1
ATOM 959 N N . ARG A 1 124 ? -16.125 -17.75 3.029 1 91.94 124 ARG A N 1
ATOM 960 C CA . ARG A 1 124 ? -15.992 -16.609 3.926 1 91.94 124 ARG A CA 1
ATOM 961 C C . ARG A 1 124 ? -16.672 -15.375 3.342 1 91.94 124 ARG A C 1
ATOM 963 O O . ARG A 1 124 ? -16.578 -14.289 3.91 1 91.94 124 ARG A O 1
ATOM 970 N N . GLY A 1 125 ? -17.234 -15.508 2.188 1 91.75 125 GLY A N 1
ATOM 971 C CA . GLY A 1 125 ? -18.062 -14.445 1.641 1 91.75 125 GLY A CA 1
ATOM 972 C C . GLY A 1 125 ? -17.312 -13.516 0.716 1 91.75 125 GLY A C 1
ATOM 973 O O . GLY A 1 125 ? -17.797 -12.438 0.372 1 91.75 125 GLY A O 1
ATOM 974 N N . VAL A 1 126 ? -16.078 -13.883 0.33 1 95 126 VAL A N 1
ATOM 975 C CA . VAL A 1 126 ? -15.359 -13.07 -0.65 1 95 126 VAL A CA 1
ATOM 976 C C . VAL A 1 126 ? -16.172 -12.977 -1.938 1 95 126 VAL A C 1
ATOM 978 O O . VAL A 1 126 ? -16.625 -13.992 -2.473 1 95 126 VAL A O 1
ATOM 981 N N . GLU A 1 127 ? -16.297 -11.828 -2.436 1 93.75 127 GLU A N 1
ATOM 982 C CA . GLU A 1 127 ? -17.234 -11.602 -3.539 1 93.75 127 GLU A CA 1
ATOM 983 C C . GLU A 1 127 ? -16.656 -12.102 -4.859 1 93.75 127 GLU A C 1
ATOM 985 O O . GLU A 1 127 ? -17.328 -12.789 -5.617 1 93.75 127 GLU A O 1
ATOM 990 N N . ALA A 1 128 ? -15.438 -11.75 -5.141 1 96.25 128 ALA A N 1
ATOM 991 C CA . ALA A 1 128 ? -14.781 -12.109 -6.395 1 96.25 128 ALA A CA 1
ATOM 992 C C . ALA A 1 128 ? -13.383 -12.648 -6.148 1 96.25 128 ALA A C 1
ATOM 994 O O . ALA A 1 128 ? -12.688 -12.195 -5.238 1 96.25 128 ALA A O 1
ATOM 995 N N . VAL A 1 129 ? -12.977 -13.648 -6.918 1 98.06 129 VAL A N 1
ATOM 996 C CA . VAL A 1 129 ? -11.641 -14.219 -6.832 1 98.06 129 VAL A CA 1
ATOM 997 C C . VAL A 1 129 ? -10.984 -14.219 -8.211 1 98.06 129 VAL A C 1
ATOM 999 O O . VAL A 1 129 ? -11.617 -14.602 -9.203 1 98.06 129 VAL A O 1
ATOM 1002 N N . VAL A 1 130 ? -9.789 -13.75 -8.32 1 98.5 130 VAL A N 1
ATOM 1003 C CA . VAL A 1 130 ? -9 -13.859 -9.547 1 98.5 130 VAL A CA 1
ATOM 1004 C C . VAL A 1 130 ? -7.805 -14.781 -9.312 1 98.5 130 VAL A C 1
ATOM 1006 O O . VAL A 1 130 ? -7.039 -14.578 -8.359 1 98.5 130 VAL A O 1
ATOM 1009 N N . LEU A 1 131 ? -7.695 -15.781 -10.109 1 98.75 131 LEU A N 1
ATOM 1010 C CA . LEU A 1 131 ? -6.52 -16.641 -10.117 1 98.75 131 LEU A CA 1
ATOM 1011 C C . LEU A 1 131 ? -5.504 -16.156 -11.148 1 98.75 131 LEU A C 1
ATOM 1013 O O . LEU A 1 131 ? -5.844 -15.961 -12.312 1 98.75 131 LEU A O 1
ATOM 1017 N N . ILE A 1 132 ? -4.27 -15.953 -10.711 1 98.88 132 ILE A N 1
ATOM 1018 C CA . ILE A 1 132 ? -3.197 -15.477 -11.57 1 98.88 132 ILE A CA 1
ATOM 1019 C C . ILE A 1 132 ? -2.305 -16.641 -11.977 1 98.88 132 ILE A C 1
ATOM 1021 O O . ILE A 1 132 ? -1.743 -17.328 -11.125 1 98.88 132 ILE A O 1
ATOM 1025 N N . GLY A 1 133 ? -2.203 -16.891 -13.258 1 98.81 133 GLY A N 1
ATOM 1026 C CA . GLY A 1 133 ? -1.19 -17.828 -13.711 1 98.81 133 GLY A CA 1
ATOM 1027 C C . GLY A 1 133 ? 0.22 -17.281 -13.617 1 98.81 133 GLY A C 1
ATOM 1028 O O . GLY A 1 133 ? 0.438 -16.078 -13.812 1 98.81 133 GLY A O 1
ATOM 1029 N N . PRO A 1 134 ? 1.181 -18.156 -13.328 1 98.81 134 PRO A N 1
ATOM 1030 C CA . PRO A 1 134 ? 2.553 -17.656 -13.273 1 98.81 134 PRO A CA 1
ATOM 1031 C C . PRO A 1 134 ? 3.023 -17.062 -14.602 1 98.81 134 PRO A C 1
ATOM 1033 O O . PRO A 1 134 ? 2.531 -17.453 -15.664 1 98.81 134 PRO A O 1
ATOM 1036 N N . GLY A 1 135 ? 3.912 -16.047 -14.555 1 98.44 135 GLY A N 1
ATOM 1037 C CA . GLY A 1 135 ? 4.555 -15.516 -15.742 1 98.44 135 GLY A CA 1
ATOM 1038 C C . GLY A 1 135 ? 5.594 -16.453 -16.328 1 98.44 135 GLY A C 1
ATOM 1039 O O . GLY A 1 135 ? 5.867 -17.516 -15.781 1 98.44 135 GLY A O 1
ATOM 1040 N N . PRO A 1 136 ? 6.109 -16.016 -17.469 1 98.06 136 PRO A N 1
ATOM 1041 C CA . PRO A 1 136 ? 7.168 -16.828 -18.078 1 98.06 136 PRO A CA 1
ATOM 1042 C C . PRO A 1 136 ? 8.5 -16.719 -17.328 1 98.06 136 PRO A C 1
ATOM 1044 O O . PRO A 1 136 ? 8.625 -15.906 -16.406 1 98.06 136 PRO A O 1
ATOM 1047 N N . VAL A 1 137 ? 9.438 -17.578 -17.688 1 97.44 137 VAL A N 1
ATOM 1048 C CA . VAL A 1 137 ? 10.805 -17.562 -17.172 1 97.44 137 VAL A CA 1
ATOM 1049 C C . VAL A 1 137 ? 11.773 -17.266 -18.312 1 97.44 137 VAL A C 1
ATOM 1051 O O . VAL A 1 137 ? 11.633 -17.797 -19.422 1 97.44 137 VAL A O 1
ATOM 1054 N N . ASN A 1 138 ? 12.672 -16.328 -18.062 1 96.12 138 ASN A N 1
ATOM 1055 C CA . ASN A 1 138 ? 13.82 -16.188 -18.953 1 96.12 138 ASN A CA 1
ATOM 1056 C C . ASN A 1 138 ? 14.977 -17.078 -18.531 1 96.12 138 ASN A C 1
ATOM 1058 O O . ASN A 1 138 ? 15.82 -16.672 -17.734 1 96.12 138 ASN A O 1
ATOM 1062 N N . GLU A 1 139 ? 15 -18.219 -19.156 1 95 139 GLU A N 1
ATOM 1063 C CA . GLU A 1 139 ? 15.969 -19.234 -18.766 1 95 139 GLU A CA 1
ATOM 1064 C C . GLU A 1 139 ? 17.391 -18.812 -19.109 1 95 139 GLU A C 1
ATOM 1066 O O . GLU A 1 139 ? 18.359 -19.391 -18.609 1 95 139 GLU A O 1
ATOM 1071 N N . LEU A 1 140 ? 17.5 -17.734 -19.906 1 91.12 140 LEU A N 1
ATOM 1072 C CA . LEU A 1 140 ? 18.797 -17.281 -20.391 1 91.12 140 LEU A CA 1
ATOM 1073 C C . LEU A 1 140 ? 19.312 -16.125 -19.531 1 91.12 140 LEU A C 1
ATOM 1075 O O . LEU A 1 140 ? 20.406 -15.617 -19.766 1 91.12 140 LEU A O 1
ATOM 1079 N N . ALA A 1 141 ? 18.547 -15.711 -18.594 1 94.38 141 ALA A N 1
ATOM 1080 C CA . ALA A 1 141 ? 19 -14.633 -17.719 1 94.38 141 ALA A CA 1
ATOM 1081 C C . ALA A 1 141 ? 20.266 -15.031 -16.969 1 94.38 141 ALA A C 1
ATOM 1083 O O . ALA A 1 141 ? 20.5 -16.219 -16.703 1 94.38 141 ALA A O 1
ATOM 1084 N N . PRO A 1 142 ? 21.078 -14.07 -16.609 1 93.81 142 PRO A N 1
ATOM 1085 C CA . PRO A 1 142 ? 22.406 -14.359 -16.047 1 93.81 142 PRO A CA 1
ATOM 1086 C C . PRO A 1 142 ? 22.328 -15.148 -14.742 1 93.81 142 PRO A C 1
ATOM 1088 O O . PRO A 1 142 ? 23.25 -15.914 -14.43 1 93.81 142 PRO A O 1
ATOM 1091 N N . GLU A 1 143 ? 21.266 -14.984 -13.953 1 96.19 143 GLU A N 1
ATOM 1092 C CA . GLU A 1 143 ? 21.156 -15.648 -12.656 1 96.19 143 GLU A CA 1
ATOM 1093 C C . GLU A 1 143 ? 19.984 -16.625 -12.633 1 96.19 143 GLU A C 1
ATOM 1095 O O . GLU A 1 143 ? 19.438 -16.922 -11.562 1 96.19 143 GLU A O 1
ATOM 1100 N N . ALA A 1 144 ? 19.547 -17.094 -13.797 1 94.94 144 ALA A N 1
ATOM 1101 C CA . ALA A 1 144 ? 18.375 -17.969 -13.875 1 94.94 144 ALA A CA 1
ATOM 1102 C C . ALA A 1 144 ? 18.672 -19.328 -13.227 1 94.94 144 ALA A C 1
ATOM 1104 O O . ALA A 1 144 ? 19.625 -20 -13.609 1 94.94 144 ALA A O 1
ATOM 1105 N N . PRO A 1 145 ? 17.859 -19.688 -12.305 1 94.25 145 PRO A N 1
ATOM 1106 C CA . PRO A 1 145 ? 18.062 -21.016 -11.719 1 94.25 145 PRO A CA 1
ATOM 1107 C C . PRO A 1 145 ? 17.703 -22.141 -12.68 1 94.25 145 PRO A C 1
ATOM 1109 O O . PRO A 1 145 ? 16.844 -21.969 -13.539 1 94.25 145 PRO A O 1
ATOM 1112 N N . LEU A 1 146 ? 18.266 -23.312 -12.484 1 93.75 146 LEU A N 1
ATOM 1113 C CA . LEU A 1 146 ? 18.062 -24.453 -13.383 1 93.75 146 LEU A CA 1
ATOM 1114 C C . LEU A 1 146 ? 16.672 -25.047 -13.211 1 93.75 146 LEU A C 1
ATOM 1116 O O . LEU A 1 146 ? 16.156 -25.719 -14.117 1 93.75 146 LEU A O 1
ATOM 1120 N N . ASP A 1 147 ? 16.062 -24.766 -12.062 1 96.06 147 ASP A N 1
ATOM 1121 C CA . ASP A 1 147 ? 14.789 -25.438 -11.789 1 96.06 147 ASP A CA 1
ATOM 1122 C C . ASP A 1 147 ? 13.617 -24.594 -12.297 1 96.06 147 ASP A C 1
ATOM 1124 O O . ASP A 1 147 ? 12.453 -24.938 -12.07 1 96.06 147 ASP A O 1
ATOM 1128 N N . ARG A 1 148 ? 13.945 -23.484 -12.938 1 97 148 ARG A N 1
ATOM 1129 C CA . ARG A 1 148 ? 12.898 -22.625 -13.477 1 97 148 ARG A CA 1
ATOM 1130 C C . ARG A 1 148 ? 12.836 -22.734 -15 1 97 148 ARG A C 1
ATOM 1132 O O . ARG A 1 148 ? 13.773 -22.328 -15.695 1 97 148 ARG A O 1
ATOM 1139 N N . LEU A 1 149 ? 11.75 -23.266 -15.453 1 96.19 149 LEU A N 1
ATOM 1140 C CA . LEU A 1 149 ? 11.562 -23.484 -16.891 1 96.19 149 LEU A CA 1
ATOM 1141 C C . LEU A 1 149 ? 10.281 -22.812 -17.375 1 96.19 149 LEU A C 1
ATOM 1143 O O . LEU A 1 149 ? 9.227 -22.953 -16.766 1 96.19 149 LEU A O 1
ATOM 1147 N N . THR A 1 150 ? 10.375 -22.078 -18.453 1 96.69 150 THR A N 1
ATOM 1148 C CA . THR A 1 150 ? 9.242 -21.312 -18.969 1 96.69 150 THR A CA 1
ATOM 1149 C C . THR A 1 150 ? 8.133 -22.25 -19.438 1 96.69 150 THR A C 1
ATOM 1151 O O . THR A 1 150 ? 6.945 -21.922 -19.297 1 96.69 150 THR A O 1
ATOM 1154 N N . GLU A 1 151 ? 8.461 -23.406 -19.969 1 95.62 151 GLU A N 1
ATOM 1155 C CA . GLU A 1 151 ? 7.453 -24.375 -20.391 1 95.62 151 GLU A CA 1
ATOM 1156 C C . GLU A 1 151 ? 6.656 -24.906 -19.203 1 95.62 151 GLU A C 1
ATOM 1158 O O . GLU A 1 151 ? 5.449 -25.125 -19.312 1 95.62 151 GLU A O 1
ATOM 1163 N N . ARG A 1 152 ? 7.34 -25.172 -18.109 1 97.5 152 ARG A N 1
ATOM 1164 C CA . ARG A 1 152 ? 6.629 -25.594 -16.906 1 97.5 152 ARG A CA 1
ATOM 1165 C C . ARG A 1 152 ? 5.727 -24.484 -16.391 1 97.5 152 ARG A C 1
ATOM 1167 O O . ARG A 1 152 ? 4.59 -24.734 -15.977 1 97.5 152 ARG A O 1
ATOM 1174 N N . ALA A 1 153 ? 6.234 -23.266 -16.406 1 98.44 153 ALA A N 1
ATOM 1175 C CA . ALA A 1 153 ? 5.402 -22.125 -16 1 98.44 153 ALA A CA 1
ATOM 1176 C C . ALA A 1 153 ? 4.125 -22.078 -16.828 1 98.44 153 ALA A C 1
ATOM 1178 O O . ALA A 1 153 ? 3.043 -21.812 -16.297 1 98.44 153 ALA A O 1
ATOM 1179 N N . ARG A 1 154 ? 4.246 -22.328 -18.125 1 97.94 154 ARG A N 1
ATOM 1180 C CA . ARG A 1 154 ? 3.084 -22.344 -19 1 97.94 154 ARG A CA 1
ATOM 1181 C C . ARG A 1 154 ? 2.084 -23.422 -18.578 1 97.94 154 ARG A C 1
ATOM 1183 O O . ARG A 1 154 ? 0.88 -23.156 -18.516 1 97.94 154 ARG A O 1
ATOM 1190 N N . LEU A 1 155 ? 2.6 -24.594 -18.328 1 98.44 155 LEU A N 1
ATOM 1191 C CA . LEU A 1 155 ? 1.752 -25.703 -17.922 1 98.44 155 LEU A CA 1
ATOM 1192 C C . LEU A 1 155 ? 0.968 -25.359 -16.656 1 98.44 155 LEU A C 1
ATOM 1194 O O . LEU A 1 155 ? -0.223 -25.656 -16.562 1 98.44 155 LEU A O 1
ATOM 1198 N N . TYR A 1 156 ? 1.559 -24.734 -15.742 1 98.88 156 TYR A N 1
ATOM 1199 C CA . TYR A 1 156 ? 0.909 -24.375 -14.484 1 98.88 156 TYR A CA 1
ATOM 1200 C C . TYR A 1 156 ? -0.057 -23.219 -14.688 1 98.88 156 TYR A C 1
ATOM 1202 O O . TYR A 1 156 ? -1.082 -23.125 -14.008 1 98.88 156 TYR A O 1
ATOM 1210 N N . SER A 1 157 ? 0.267 -22.297 -15.594 1 98.81 157 SER A N 1
ATOM 1211 C CA . SER A 1 157 ? -0.7 -21.281 -15.969 1 98.81 157 SER A CA 1
ATOM 1212 C C . SER A 1 157 ? -1.959 -21.891 -16.562 1 98.81 157 SER A C 1
ATOM 1214 O O . SER A 1 157 ? -3.074 -21.516 -16.203 1 98.81 157 SER A O 1
ATOM 1216 N N . ASP A 1 158 ? -1.746 -22.875 -17.469 1 98.69 158 ASP A N 1
ATOM 1217 C CA . ASP A 1 158 ? -2.877 -23.578 -18.062 1 98.69 158 ASP A CA 1
ATOM 1218 C C . ASP A 1 158 ? -3.709 -24.297 -17 1 98.69 158 ASP A C 1
ATOM 1220 O O . ASP A 1 158 ? -4.938 -24.312 -17.078 1 98.69 158 ASP A O 1
ATOM 1224 N N . ALA A 1 159 ? -3.021 -24.875 -16.078 1 98.88 159 ALA A N 1
ATOM 1225 C CA . ALA A 1 159 ? -3.713 -25.547 -14.969 1 98.88 159 ALA A CA 1
ATOM 1226 C C . ALA A 1 159 ? -4.527 -24.547 -14.148 1 98.88 159 ALA A C 1
ATOM 1228 O O . ALA A 1 159 ? -5.637 -24.859 -13.711 1 98.88 159 ALA A O 1
ATOM 1229 N N . THR A 1 160 ? -3.994 -23.375 -13.891 1 98.81 160 THR A N 1
ATOM 1230 C CA . THR A 1 160 ? -4.719 -22.312 -13.188 1 98.81 160 THR A CA 1
ATOM 1231 C C . THR A 1 160 ? -6 -21.953 -13.93 1 98.81 160 THR A C 1
ATOM 1233 O O . THR A 1 160 ? -7.059 -21.797 -13.32 1 98.81 160 THR A O 1
ATOM 1236 N N . ALA A 1 161 ? -5.887 -21.797 -15.242 1 98.56 161 ALA A N 1
ATOM 1237 C CA . ALA A 1 161 ? -7.043 -21.5 -16.078 1 98.56 161 ALA A CA 1
ATOM 1238 C C . ALA A 1 161 ? -8.117 -22.578 -15.938 1 98.56 161 ALA A C 1
ATOM 1240 O O . ALA A 1 161 ? -9.305 -22.266 -15.867 1 98.56 161 ALA A O 1
ATOM 1241 N N . GLN A 1 162 ? -7.66 -23.797 -15.93 1 98.44 162 GLN A N 1
ATOM 1242 C CA . GLN A 1 162 ? -8.586 -24.906 -15.797 1 98.44 162 GLN A CA 1
ATOM 1243 C C . GLN A 1 162 ? -9.352 -24.844 -14.477 1 98.44 162 GLN A C 1
ATOM 1245 O O . GLN A 1 162 ? -10.562 -25.062 -14.438 1 98.44 162 GLN A O 1
ATOM 1250 N N . VAL A 1 163 ? -8.656 -24.547 -13.383 1 98.25 163 VAL A N 1
ATOM 1251 C CA . VAL A 1 163 ? -9.297 -24.422 -12.078 1 98.25 163 VAL A CA 1
ATOM 1252 C C . VAL A 1 163 ? -10.344 -23.312 -12.109 1 98.25 163 VAL A C 1
ATOM 1254 O O . VAL A 1 163 ? -11.461 -23.484 -11.633 1 98.25 163 VAL A O 1
ATOM 1257 N N . ALA A 1 164 ? -9.992 -22.172 -12.703 1 97.94 164 ALA A N 1
ATOM 1258 C CA . ALA A 1 164 ? -10.945 -21.062 -12.797 1 97.94 164 ALA A CA 1
ATOM 1259 C C . ALA A 1 164 ? -12.188 -21.484 -13.578 1 97.94 164 ALA A C 1
ATOM 1261 O O . ALA A 1 164 ? -13.312 -21.156 -13.18 1 97.94 164 ALA A O 1
ATOM 1262 N N . ARG A 1 165 ? -11.992 -22.188 -14.633 1 96.62 165 ARG A N 1
ATOM 1263 C CA . ARG A 1 165 ? -13.086 -22.641 -15.477 1 96.62 165 ARG A CA 1
ATOM 1264 C C . ARG A 1 165 ? -14 -23.594 -14.727 1 96.62 165 ARG A C 1
ATOM 1266 O O . ARG A 1 165 ? -15.219 -23.594 -14.93 1 96.62 165 ARG A O 1
ATOM 1273 N N . GLN A 1 166 ? -13.406 -24.375 -13.914 1 95.94 166 GLN A N 1
ATOM 1274 C CA . GLN A 1 166 ? -14.18 -25.359 -13.156 1 95.94 166 GLN A CA 1
ATOM 1275 C C . GLN A 1 166 ? -15.164 -24.672 -12.211 1 95.94 166 GLN A C 1
ATOM 1277 O O . GLN A 1 166 ? -16.25 -25.203 -11.961 1 95.94 166 GLN A O 1
ATOM 1282 N N . PHE A 1 167 ? -14.812 -23.609 -11.562 1 93.94 167 PHE A N 1
ATOM 1283 C CA . PHE A 1 167 ? -15.727 -22.875 -10.688 1 93.94 167 PHE A CA 1
ATOM 1284 C C . PHE A 1 167 ? -16.812 -22.188 -11.5 1 93.94 167 PHE A C 1
ATOM 1286 O O . PHE A 1 167 ? -17.938 -22.016 -11.023 1 93.94 167 PHE A O 1
ATOM 1293 N N . GLY A 1 168 ? -16.547 -21.891 -12.781 1 77.12 168 GLY A N 1
ATOM 1294 C CA . GLY A 1 168 ? -17.547 -21.328 -13.664 1 77.12 168 GLY A CA 1
ATOM 1295 C C . GLY A 1 168 ? -17.812 -19.859 -13.406 1 77.12 168 GLY A C 1
ATOM 1296 O O . GLY A 1 168 ? -17.391 -19.312 -12.391 1 77.12 168 GLY A O 1
ATOM 1297 N N . THR A 1 169 ? -18.609 -19.266 -14.258 1 74.12 169 THR A N 1
ATOM 1298 C CA . THR A 1 169 ? -18.891 -17.828 -14.258 1 74.12 169 THR A CA 1
ATOM 1299 C C . THR A 1 169 ? -19.766 -17.453 -13.062 1 74.12 169 THR A C 1
ATOM 1301 O O . THR A 1 169 ? -19.656 -16.359 -12.531 1 74.12 169 THR A O 1
ATOM 1304 N N . GLN A 1 170 ? -20.422 -18.391 -12.609 1 80.75 170 GLN A N 1
ATOM 1305 C CA . GLN A 1 170 ? -21.391 -18.094 -11.555 1 80.75 170 GLN A CA 1
ATOM 1306 C C . GLN A 1 170 ? -20.688 -17.922 -10.203 1 80.75 170 GLN A C 1
ATOM 1308 O O . GLN A 1 170 ? -21.25 -17.312 -9.289 1 80.75 170 GLN A O 1
ATOM 1313 N N . SER A 1 171 ? -19.531 -18.359 -10.141 1 89 171 SER A N 1
ATOM 1314 C CA . SER A 1 171 ? -18.812 -18.312 -8.867 1 89 171 SER A CA 1
ATOM 1315 C C . SER A 1 171 ? -17.969 -17.047 -8.75 1 89 171 SER A C 1
ATOM 1317 O O . SER A 1 171 ? -17.297 -16.828 -7.734 1 89 171 SER A O 1
ATOM 1319 N N . ASN A 1 172 ? -18 -16.141 -9.75 1 94.88 172 ASN A N 1
ATOM 1320 C CA . ASN A 1 172 ? -17.203 -14.914 -9.766 1 94.88 172 ASN A CA 1
ATOM 1321 C C . ASN A 1 172 ? -15.719 -15.211 -9.586 1 94.88 172 ASN A C 1
ATOM 1323 O O . ASN A 1 172 ? -15.047 -14.578 -8.766 1 94.88 172 ASN A O 1
ATOM 1327 N N . VAL A 1 173 ? -15.312 -16.25 -10.273 1 97.88 173 VAL A N 1
ATOM 1328 C CA . VAL A 1 173 ? -13.898 -16.594 -10.328 1 97.88 173 VAL A CA 1
ATOM 1329 C C . VAL A 1 173 ? -13.352 -16.312 -11.727 1 97.88 173 VAL A C 1
ATOM 1331 O O . VAL A 1 173 ? -13.922 -16.781 -12.719 1 97.88 173 VAL A O 1
ATOM 1334 N N . ALA A 1 174 ? -12.32 -15.516 -11.867 1 97.44 174 ALA A N 1
ATOM 1335 C CA . ALA A 1 174 ? -11.703 -15.188 -13.148 1 97.44 174 ALA A CA 1
ATOM 1336 C C . ALA A 1 174 ? -10.234 -15.617 -13.172 1 97.44 174 ALA A C 1
ATOM 1338 O O . ALA A 1 174 ? -9.672 -15.992 -12.141 1 97.44 174 ALA A O 1
ATOM 1339 N N . PHE A 1 175 ? -9.758 -15.664 -14.359 1 97.88 175 PHE A N 1
ATOM 1340 C CA . PHE A 1 175 ? -8.375 -16.062 -14.602 1 97.88 175 PHE A CA 1
ATOM 1341 C C . PHE A 1 175 ? -7.613 -14.945 -15.305 1 97.88 175 PHE A C 1
ATOM 1343 O O . PHE A 1 175 ? -8.141 -14.312 -16.219 1 97.88 175 PHE A O 1
ATOM 1350 N N . VAL A 1 176 ? -6.387 -14.617 -14.836 1 98.56 176 VAL A N 1
ATOM 1351 C CA . VAL A 1 176 ? -5.449 -13.734 -15.523 1 98.56 176 VAL A CA 1
ATOM 1352 C C . VAL A 1 176 ? -4.25 -14.539 -16.016 1 98.56 176 VAL A C 1
ATOM 1354 O O . VAL A 1 176 ? -3.551 -15.172 -15.219 1 98.56 176 VAL A O 1
ATOM 1357 N N . ASP A 1 177 ? -3.992 -14.484 -17.25 1 98.62 177 ASP A N 1
ATOM 1358 C CA . ASP A 1 177 ? -2.943 -15.25 -17.922 1 98.62 177 ASP A CA 1
ATOM 1359 C C . ASP A 1 177 ? -1.67 -14.422 -18.078 1 98.62 177 ASP A C 1
ATOM 1361 O O . ASP A 1 177 ? -1.403 -13.875 -19.141 1 98.62 177 ASP A O 1
ATOM 1365 N N . LEU A 1 178 ? -0.824 -14.422 -17.109 1 98.75 178 LEU A N 1
ATOM 1366 C CA . LEU A 1 178 ? 0.38 -13.602 -17.188 1 98.75 178 LEU A CA 1
ATOM 1367 C C . LEU A 1 178 ? 1.377 -14.188 -18.172 1 98.75 178 LEU A C 1
ATOM 1369 O O . LEU A 1 178 ? 2.104 -13.453 -18.844 1 98.75 178 LEU A O 1
ATOM 1373 N N . TRP A 1 179 ? 1.386 -15.539 -18.234 1 98.38 179 TRP A N 1
ATOM 1374 C CA . TRP A 1 179 ? 2.326 -16.156 -19.156 1 98.38 179 TRP A CA 1
ATOM 1375 C C . TRP A 1 179 ? 2.115 -15.617 -20.578 1 98.38 179 TRP A C 1
ATOM 1377 O O . TRP A 1 179 ? 3.035 -15.055 -21.172 1 98.38 179 TRP A O 1
ATOM 1387 N N . HIS A 1 180 ? 0.938 -15.695 -21.078 1 97.75 180 HIS A N 1
ATOM 1388 C CA . HIS A 1 180 ? 0.658 -15.266 -22.453 1 97.75 180 HIS A CA 1
ATOM 1389 C C . HIS A 1 180 ? 0.73 -13.75 -22.578 1 97.75 180 HIS A C 1
ATOM 1391 O O . HIS A 1 180 ? 1.13 -13.227 -23.625 1 97.75 180 HIS A O 1
ATOM 1397 N N . ALA A 1 181 ? 0.332 -13.023 -21.516 1 98.25 181 ALA A N 1
ATOM 1398 C CA . ALA A 1 181 ? 0.422 -11.57 -21.562 1 98.25 181 ALA A CA 1
ATOM 1399 C C . ALA A 1 181 ? 1.861 -11.117 -21.797 1 98.25 181 ALA A C 1
ATOM 1401 O O . ALA A 1 181 ? 2.117 -10.219 -22.594 1 98.25 181 ALA A O 1
ATOM 1402 N N . PHE A 1 182 ? 2.787 -11.719 -21.031 1 97.94 182 PHE A N 1
ATOM 1403 C CA . PHE A 1 182 ? 4.199 -11.398 -21.203 1 97.94 182 PHE A CA 1
ATOM 1404 C C . PHE A 1 182 ? 4.676 -11.789 -22.609 1 97.94 182 PHE A C 1
ATOM 1406 O O . PHE A 1 182 ? 5.391 -11.031 -23.25 1 97.94 182 PHE A O 1
ATOM 1413 N N . MET A 1 183 ? 4.254 -12.945 -23.094 1 95.62 183 MET A N 1
ATOM 1414 C CA . MET A 1 183 ? 4.688 -13.453 -24.391 1 95.62 183 MET A CA 1
ATOM 1415 C C . MET A 1 183 ? 4.141 -12.586 -25.516 1 95.62 183 MET A C 1
ATOM 1417 O O . MET A 1 183 ? 4.809 -12.398 -26.531 1 95.62 183 MET A O 1
ATOM 1421 N N . ASP A 1 184 ? 2.928 -12.109 -25.312 1 95.56 184 ASP A N 1
ATOM 1422 C CA . ASP A 1 184 ? 2.35 -11.195 -26.281 1 95.56 184 ASP A CA 1
ATOM 1423 C C . ASP A 1 184 ? 3.189 -9.922 -26.406 1 95.56 184 ASP A C 1
ATOM 1425 O O . ASP A 1 184 ? 3.463 -9.461 -27.516 1 95.56 184 ASP A O 1
ATOM 1429 N N . VAL A 1 185 ? 3.602 -9.375 -25.281 1 95 185 VAL A N 1
ATOM 1430 C CA . VAL A 1 185 ? 4.426 -8.172 -25.281 1 95 185 VAL A CA 1
ATOM 1431 C C . VAL A 1 185 ? 5.781 -8.469 -25.922 1 95 185 VAL A C 1
ATOM 1433 O O . VAL A 1 185 ? 6.359 -7.613 -26.594 1 95 185 VAL A O 1
ATOM 1436 N N . ALA A 1 186 ? 6.207 -9.719 -25.766 1 92 186 ALA A N 1
ATOM 1437 C CA . ALA A 1 186 ? 7.484 -10.148 -26.344 1 92 186 ALA A CA 1
ATOM 1438 C C . ALA A 1 186 ? 7.34 -10.445 -27.828 1 92 186 ALA A C 1
ATOM 1440 O O . ALA A 1 186 ? 8.32 -10.758 -28.5 1 92 186 ALA A O 1
ATOM 1441 N N . GLY A 1 187 ? 6.137 -10.438 -28.359 1 90.12 187 GLY A N 1
ATOM 1442 C CA . GLY A 1 187 ? 5.887 -10.664 -29.781 1 90.12 187 GLY A CA 1
ATOM 1443 C C . GLY A 1 187 ? 5.887 -12.133 -30.156 1 90.12 187 GLY A C 1
ATOM 1444 O O . GLY A 1 187 ? 6.125 -12.484 -31.312 1 90.12 187 GLY A O 1
ATOM 1445 N N . TRP A 1 188 ? 5.637 -12.969 -29.219 1 90.12 188 TRP A N 1
ATOM 1446 C CA . TRP A 1 188 ? 5.672 -14.414 -29.453 1 90.12 188 TRP A CA 1
ATOM 1447 C C . TRP A 1 188 ? 4.344 -14.898 -30.016 1 90.12 188 TRP A C 1
ATOM 1449 O O . TRP A 1 188 ? 3.275 -14.445 -29.609 1 90.12 188 TRP A O 1
ATOM 1459 N N . THR A 1 189 ? 4.445 -15.828 -30.953 1 88 189 THR A N 1
ATOM 1460 C CA . THR A 1 189 ? 3.301 -16.578 -31.453 1 88 189 THR A CA 1
ATOM 1461 C C . THR A 1 189 ? 3.537 -18.078 -31.312 1 88 189 THR A C 1
ATOM 1463 O O . THR A 1 189 ? 4.684 -18.531 -31.266 1 88 189 THR A O 1
ATOM 1466 N N . ALA A 1 190 ? 2.451 -18.844 -31.281 1 86.81 190 ALA A N 1
ATOM 1467 C CA . ALA A 1 190 ? 2.512 -20.266 -31 1 86.81 190 ALA A CA 1
ATOM 1468 C C . ALA A 1 190 ? 3.338 -21 -32.062 1 86.81 190 ALA A C 1
ATOM 1470 O O . ALA A 1 190 ? 3.816 -22.109 -31.812 1 86.81 190 ALA A O 1
ATOM 1471 N N . GLU A 1 191 ? 3.551 -20.375 -33.156 1 84.56 191 GLU A N 1
ATOM 1472 C CA . GLU A 1 191 ? 4.289 -20.984 -34.25 1 84.56 191 GLU A CA 1
ATOM 1473 C C . GLU A 1 191 ? 5.793 -20.812 -34.094 1 84.56 191 GLU A C 1
ATOM 1475 O O . GLU A 1 191 ? 6.586 -21.438 -34.781 1 84.56 191 GLU A O 1
ATOM 1480 N N . GLN A 1 192 ? 6.113 -20.047 -33.125 1 81.75 192 GLN A N 1
ATOM 1481 C CA . GLN A 1 192 ? 7.52 -19.75 -32.875 1 81.75 192 GLN A CA 1
ATOM 1482 C C . GLN A 1 192 ? 8.039 -20.5 -31.656 1 81.75 192 GLN A C 1
ATOM 1484 O O . GLN A 1 192 ? 7.262 -20.906 -30.797 1 81.75 192 GLN A O 1
ATOM 1489 N N . PRO A 1 193 ? 9.344 -20.719 -31.703 1 83.56 193 PRO A N 1
ATOM 1490 C CA . PRO A 1 193 ? 9.898 -21.234 -30.453 1 83.56 193 PRO A CA 1
ATOM 1491 C C . PRO A 1 193 ? 9.672 -20.297 -29.266 1 83.56 193 PRO A C 1
ATOM 1493 O O . PRO A 1 193 ? 9.641 -19.078 -29.438 1 83.56 193 PRO A O 1
ATOM 1496 N N . ILE A 1 194 ? 9.516 -20.906 -28.156 1 87.19 194 ILE A N 1
ATOM 1497 C CA . ILE A 1 194 ? 9.297 -20.109 -26.953 1 87.19 194 ILE A CA 1
ATOM 1498 C C . ILE A 1 194 ? 10.586 -19.375 -26.594 1 87.19 194 ILE A C 1
ATOM 1500 O O . ILE A 1 194 ? 11.609 -20 -26.312 1 87.19 194 ILE A O 1
ATOM 1504 N N . PRO A 1 195 ? 10.508 -18.062 -26.625 1 83.5 195 PRO A N 1
ATOM 1505 C CA . PRO A 1 195 ? 11.711 -17.312 -26.266 1 83.5 195 PRO A CA 1
ATOM 1506 C C . PRO A 1 195 ? 12.141 -17.547 -24.812 1 83.5 195 PRO A C 1
ATOM 1508 O O . PRO A 1 195 ? 11.297 -17.797 -23.953 1 83.5 195 PRO A O 1
ATOM 1511 N N . GLY A 1 196 ? 13.492 -17.453 -24.562 1 82.81 196 GLY A N 1
ATOM 1512 C CA . GLY A 1 196 ? 14.016 -17.516 -23.203 1 82.81 196 GLY A CA 1
ATOM 1513 C C . GLY A 1 196 ? 14.391 -18.922 -22.781 1 82.81 196 GLY A C 1
ATOM 1514 O O . GLY A 1 196 ? 14.914 -19.125 -21.688 1 82.81 196 GLY A O 1
ATOM 1515 N N . ARG A 1 197 ? 14.141 -19.859 -23.656 1 88.31 197 ARG A N 1
ATOM 1516 C CA . ARG A 1 197 ? 14.523 -21.234 -23.344 1 88.31 197 ARG A CA 1
ATOM 1517 C C . ARG A 1 197 ? 16.016 -21.453 -23.562 1 88.31 197 ARG A C 1
ATOM 1519 O O . ARG A 1 197 ? 16.578 -20.938 -24.531 1 88.31 197 ARG A O 1
ATOM 1526 N N . ARG A 1 198 ? 16.578 -22.188 -22.703 1 83.75 198 ARG A N 1
ATOM 1527 C CA . ARG A 1 198 ? 18 -22.5 -22.812 1 83.75 198 ARG A CA 1
ATOM 1528 C C . ARG A 1 198 ? 18.297 -23.234 -24.109 1 83.75 198 ARG A C 1
ATOM 1530 O O . ARG A 1 198 ? 19.359 -23.031 -24.719 1 83.75 198 ARG A O 1
ATOM 1537 N N . GLU A 1 199 ? 17.391 -24.109 -24.547 1 72.44 199 GLU A N 1
ATOM 1538 C CA . GLU A 1 199 ? 17.594 -24.906 -25.75 1 72.44 199 GLU A CA 1
ATOM 1539 C C . GLU A 1 199 ? 17.672 -24.016 -26.984 1 72.44 199 GLU A C 1
ATOM 1541 O O . GLU A 1 199 ? 18.219 -24.406 -28.016 1 72.44 199 GLU A O 1
ATOM 1546 N N . CYS A 1 200 ? 17.109 -22.781 -26.859 1 58.28 200 CYS A N 1
ATOM 1547 C CA . CYS A 1 200 ? 17.047 -21.875 -28 1 58.28 200 CYS A CA 1
ATOM 1548 C C . CYS A 1 200 ? 18.391 -21.188 -28.219 1 58.28 200 CYS A C 1
ATOM 1550 O O . CYS A 1 200 ? 18.594 -20.531 -29.234 1 58.28 200 CYS A O 1
ATOM 1552 N N . VAL A 1 201 ? 19.328 -21.172 -27.312 1 58.84 201 VAL A N 1
ATOM 1553 C CA . VAL A 1 201 ? 20.594 -20.469 -27.422 1 58.84 201 VAL A CA 1
ATOM 1554 C C . VAL A 1 201 ? 21.312 -20.891 -28.703 1 58.84 201 VAL A C 1
ATOM 1556 O O . VAL A 1 201 ? 21.844 -20.047 -29.422 1 58.84 201 VAL A O 1
ATOM 1559 N N . GLU A 1 202 ? 21.453 -22.172 -28.797 1 53.84 202 GLU A N 1
ATOM 1560 C CA . GLU A 1 202 ? 22.219 -22.578 -29.969 1 53.84 202 GLU A CA 1
ATOM 1561 C C . GLU A 1 202 ? 21.594 -22 -31.25 1 53.84 202 GLU A C 1
ATOM 1563 O O . GLU A 1 202 ? 22.312 -21.625 -32.188 1 53.84 202 GLU A O 1
ATOM 1568 N N . GLU A 1 203 ? 20.312 -21.844 -31.156 1 49.75 203 GLU A N 1
ATOM 1569 C CA . GLU A 1 203 ? 19.625 -21.375 -32.344 1 49.75 203 GLU A CA 1
ATOM 1570 C C . GLU A 1 203 ? 19.75 -19.859 -32.5 1 49.75 203 GLU A C 1
ATOM 1572 O O . GLU A 1 203 ? 19.844 -19.344 -33.594 1 49.75 203 GLU A O 1
ATOM 1577 N N . VAL A 1 204 ? 19.734 -19.078 -31.344 1 52 204 VAL A N 1
ATOM 1578 C CA . VAL A 1 204 ? 19.812 -17.625 -31.344 1 52 204 VAL A CA 1
ATOM 1579 C C . VAL A 1 204 ? 21.188 -17.188 -31.875 1 52 204 VAL A C 1
ATOM 1581 O O . VAL A 1 204 ? 21.297 -16.188 -32.562 1 52 204 VAL A O 1
ATOM 1584 N N . HIS A 1 205 ? 22.297 -17.812 -31.453 1 47.94 205 HIS A N 1
ATOM 1585 C CA . HIS A 1 205 ? 23.625 -17.484 -31.984 1 47.94 205 HIS A CA 1
ATOM 1586 C C . HIS A 1 205 ? 23.656 -17.625 -33.5 1 47.94 205 HIS A C 1
ATOM 1588 O O . HIS A 1 205 ? 24.438 -16.938 -34.156 1 47.94 205 HIS A O 1
ATOM 1594 N N . LEU A 1 206 ? 22.984 -18.594 -33.844 1 45.22 206 LEU A N 1
ATOM 1595 C CA . LEU A 1 206 ? 23.156 -18.828 -35.25 1 45.22 206 LEU A CA 1
ATOM 1596 C C . LEU A 1 206 ? 22.344 -17.844 -36.094 1 45.22 206 LEU A C 1
ATOM 1598 O O . LEU A 1 206 ? 22.75 -17.453 -37.188 1 45.22 206 LEU A O 1
ATOM 1602 N N . ASN A 1 207 ? 21.078 -17.438 -35.688 1 48.16 207 ASN A N 1
ATOM 1603 C CA . ASN A 1 207 ? 20.266 -16.547 -36.5 1 48.16 207 ASN A CA 1
ATOM 1604 C C . ASN A 1 207 ? 19.938 -15.25 -35.781 1 48.16 207 ASN A C 1
ATOM 1606 O O . ASN A 1 207 ? 18.938 -15.172 -35.062 1 48.16 207 ASN A O 1
ATOM 1610 N N . ALA A 1 208 ? 20.984 -14.32 -35.656 1 48.53 208 ALA A N 1
ATOM 1611 C CA . ALA A 1 208 ? 21.016 -13 -35.031 1 48.53 208 ALA A CA 1
ATOM 1612 C C . ALA A 1 208 ? 19.688 -12.273 -35.219 1 48.53 208 ALA A C 1
ATOM 1614 O O . ALA A 1 208 ? 19.344 -11.375 -34.438 1 48.53 208 ALA A O 1
ATOM 1615 N N . LEU A 1 209 ? 19.141 -12.266 -36.344 1 48.47 209 LEU A N 1
ATOM 1616 C CA . LEU A 1 209 ? 18.047 -11.461 -36.844 1 48.47 209 LEU A CA 1
ATOM 1617 C C . LEU A 1 209 ? 16.719 -11.945 -36.281 1 48.47 209 LEU A C 1
ATOM 1619 O O . LEU A 1 209 ? 15.656 -11.414 -36.625 1 48.47 209 LEU A O 1
ATOM 1623 N N . SER A 1 210 ? 16.672 -13.047 -35.438 1 52.91 210 SER A N 1
ATOM 1624 C CA . SER A 1 210 ? 15.438 -13.836 -35.344 1 52.91 210 SER A CA 1
ATOM 1625 C C . SER A 1 210 ? 14.547 -13.336 -34.219 1 52.91 210 SER A C 1
ATOM 1627 O O . SER A 1 210 ? 15.031 -12.703 -33.281 1 52.91 210 SER A O 1
ATOM 1629 N N . GLN A 1 211 ? 13.352 -13.133 -34.625 1 57.59 211 GLN A N 1
ATOM 1630 C CA . GLN A 1 211 ? 12.219 -12.93 -33.719 1 57.59 211 GLN A CA 1
ATOM 1631 C C . GLN A 1 211 ? 12.516 -13.492 -32.344 1 57.59 211 GLN A C 1
ATOM 1633 O O . GLN A 1 211 ? 12.008 -12.984 -31.328 1 57.59 211 GLN A O 1
ATOM 1638 N N . ASP A 1 212 ? 13.547 -14.359 -32.312 1 62.41 212 ASP A N 1
ATOM 1639 C CA . ASP A 1 212 ? 13.938 -14.984 -31.062 1 62.41 212 ASP A CA 1
ATOM 1640 C C . ASP A 1 212 ? 14.758 -14.031 -30.203 1 62.41 212 ASP A C 1
ATOM 1642 O O . ASP A 1 212 ? 14.57 -13.961 -28.984 1 62.41 212 ASP A O 1
ATOM 1646 N N . VAL A 1 213 ? 15.516 -13.234 -30.969 1 67.5 213 VAL A N 1
ATOM 1647 C CA . VAL A 1 213 ? 16.359 -12.281 -30.25 1 67.5 213 VAL A CA 1
ATOM 1648 C C . VAL A 1 213 ? 15.508 -11.172 -29.656 1 67.5 213 VAL A C 1
ATOM 1650 O O . VAL A 1 213 ? 15.703 -10.773 -28.5 1 67.5 213 VAL A O 1
ATOM 1653 N N . ALA A 1 214 ? 14.555 -10.805 -30.484 1 74.12 214 ALA A N 1
ATOM 1654 C CA . ALA A 1 214 ? 13.688 -9.727 -30.031 1 74.12 214 ALA A CA 1
ATOM 1655 C C . ALA A 1 214 ? 12.875 -10.164 -28.812 1 74.12 214 ALA A C 1
ATOM 1657 O O . ALA A 1 214 ? 12.703 -9.391 -27.859 1 74.12 214 ALA A O 1
ATOM 1658 N N . GLY A 1 215 ? 12.422 -11.344 -28.859 1 77.75 215 GLY A N 1
ATOM 1659 C CA . GLY A 1 215 ? 11.68 -11.883 -27.734 1 77.75 215 GLY A CA 1
ATOM 1660 C C . GLY A 1 215 ? 12.508 -11.984 -26.469 1 77.75 215 GLY A C 1
ATOM 1661 O O . GLY A 1 215 ? 12.047 -11.609 -25.375 1 77.75 215 GLY A O 1
ATOM 1662 N N . PHE A 1 216 ? 13.656 -12.344 -26.719 1 78.12 216 PHE A N 1
ATOM 1663 C CA . PHE A 1 216 ? 14.578 -12.469 -25.594 1 78.12 216 PHE A CA 1
ATOM 1664 C C . PHE A 1 216 ? 14.867 -11.102 -24.984 1 78.12 216 PHE A C 1
ATOM 1666 O O . PHE A 1 216 ? 14.844 -10.938 -23.766 1 78.12 216 PHE A O 1
ATOM 1673 N N . VAL A 1 217 ? 15.156 -10.203 -25.797 1 82.81 217 VAL A N 1
ATOM 1674 C CA . VAL A 1 217 ? 15.484 -8.859 -25.344 1 82.81 217 VAL A CA 1
ATOM 1675 C C . VAL A 1 217 ? 14.305 -8.273 -24.562 1 82.81 217 VAL A C 1
ATOM 1677 O O . VAL A 1 217 ? 14.492 -7.672 -23.5 1 82.81 217 VAL A O 1
ATOM 1680 N N . THR A 1 218 ? 13.195 -8.547 -25.078 1 89.31 218 THR A N 1
ATOM 1681 C CA . THR A 1 218 ? 12 -8.047 -24.391 1 89.31 218 THR A CA 1
ATOM 1682 C C . THR A 1 218 ? 11.828 -8.719 -23.031 1 89.31 218 THR A C 1
ATOM 1684 O O . THR A 1 218 ? 11.586 -8.039 -22.031 1 89.31 218 THR A O 1
ATOM 1687 N N . LEU A 1 219 ? 12.008 -10.016 -22.984 1 92.5 219 LEU A N 1
ATOM 1688 C CA . LEU A 1 219 ? 11.867 -10.727 -21.719 1 92.5 219 LEU A CA 1
ATOM 1689 C C . LEU A 1 219 ? 12.906 -10.25 -20.703 1 92.5 219 LEU A C 1
ATOM 1691 O O . LEU A 1 219 ? 12.633 -10.211 -19.5 1 92.5 219 LEU A O 1
ATOM 1695 N N . SER A 1 220 ? 14.078 -9.836 -21.203 1 93.31 220 SER A N 1
ATOM 1696 C CA . SER A 1 220 ? 15.141 -9.352 -20.328 1 93.31 220 SER A CA 1
ATOM 1697 C C . SER A 1 220 ? 14.781 -8 -19.719 1 93.31 220 SER A C 1
ATOM 1699 O O . SER A 1 220 ? 15.344 -7.609 -18.688 1 93.31 220 SER A O 1
ATOM 1701 N N . ARG A 1 221 ? 13.859 -7.355 -20.344 1 95.5 221 ARG A N 1
ATOM 1702 C CA . ARG A 1 221 ? 13.367 -6.09 -19.812 1 95.5 221 ARG A CA 1
ATOM 1703 C C . ARG A 1 221 ? 12.227 -6.316 -18.828 1 95.5 221 ARG A C 1
ATOM 1705 O O . ARG A 1 221 ? 12.078 -5.57 -17.859 1 95.5 221 ARG A O 1
ATOM 1712 N N . LEU A 1 222 ? 11.469 -7.34 -19.062 1 97.5 222 LEU A N 1
ATOM 1713 C CA . LEU A 1 222 ? 10.258 -7.586 -18.281 1 97.5 222 LEU A CA 1
ATOM 1714 C C . LEU A 1 222 ? 10.57 -8.391 -17.031 1 97.5 222 LEU A C 1
ATOM 1716 O O . LEU A 1 222 ? 9.797 -8.367 -16.062 1 97.5 222 LEU A O 1
ATOM 1720 N N . LEU A 1 223 ? 11.695 -9.133 -17.078 1 98.06 223 LEU A N 1
ATOM 1721 C CA . LEU A 1 223 ? 12.094 -10.008 -15.977 1 98.06 223 LEU A CA 1
ATOM 1722 C C . LEU A 1 223 ? 13.461 -9.609 -15.438 1 98.06 223 LEU A C 1
ATOM 1724 O O . LEU A 1 223 ? 14.336 -9.188 -16.188 1 98.06 223 LEU A O 1
ATOM 1728 N N . ALA A 1 224 ? 13.656 -9.773 -14.109 1 97.62 224 ALA A N 1
ATOM 1729 C CA . ALA A 1 224 ? 14.914 -9.438 -13.445 1 97.62 224 ALA A CA 1
ATOM 1730 C C . ALA A 1 224 ? 16.016 -10.398 -13.844 1 97.62 224 ALA A C 1
ATOM 1732 O O . ALA A 1 224 ? 15.828 -11.266 -14.695 1 97.62 224 ALA A O 1
ATOM 1733 N N . SER A 1 225 ? 17.203 -10.258 -13.266 1 96.94 225 SER A N 1
ATOM 1734 C CA . SER A 1 225 ? 18.406 -10.992 -13.648 1 96.94 225 SER A CA 1
ATOM 1735 C C . SER A 1 225 ? 18.281 -12.477 -13.32 1 96.94 225 SER A C 1
ATOM 1737 O O . SER A 1 225 ? 19.016 -13.305 -13.852 1 96.94 225 SER A O 1
ATOM 1739 N N . ASP A 1 226 ? 17.328 -12.836 -12.477 1 97.38 226 ASP A N 1
ATOM 1740 C CA . ASP A 1 226 ? 17.125 -14.242 -12.156 1 97.38 226 ASP A CA 1
ATOM 1741 C C . ASP A 1 226 ? 16.172 -14.906 -13.156 1 97.38 226 ASP A C 1
ATOM 1743 O O . ASP A 1 226 ? 15.922 -16.109 -13.078 1 97.38 226 ASP A O 1
ATOM 1747 N N . GLY A 1 227 ? 15.602 -14.062 -14.078 1 97.56 227 GLY A N 1
ATOM 1748 C CA . GLY A 1 227 ? 14.719 -14.562 -15.117 1 97.56 227 GLY A CA 1
ATOM 1749 C C . GLY A 1 227 ? 13.336 -14.922 -14.617 1 97.56 227 GLY A C 1
ATOM 1750 O O . GLY A 1 227 ? 12.523 -15.469 -15.359 1 97.56 227 GLY A O 1
ATOM 1751 N N . VAL A 1 228 ? 13.016 -14.617 -13.336 1 98.19 228 VAL A N 1
ATOM 1752 C CA . VAL A 1 228 ? 11.773 -15.078 -12.727 1 98.19 228 VAL A CA 1
ATOM 1753 C C . VAL A 1 228 ? 10.977 -13.883 -12.203 1 98.19 228 VAL A C 1
ATOM 1755 O O . VAL A 1 228 ? 9.797 -13.719 -12.539 1 98.19 228 VAL A O 1
ATOM 1758 N N . HIS A 1 229 ? 11.641 -13 -11.438 1 98.56 229 HIS A N 1
ATOM 1759 C CA . HIS A 1 229 ? 10.945 -11.875 -10.828 1 98.56 229 HIS A CA 1
ATOM 1760 C C . HIS A 1 229 ? 10.672 -10.773 -11.852 1 98.56 229 HIS A C 1
ATOM 1762 O O . HIS A 1 229 ? 11.43 -10.609 -12.812 1 98.56 229 HIS A O 1
ATOM 1768 N N . PHE A 1 230 ? 9.617 -10.062 -11.633 1 98.5 230 PHE A N 1
ATOM 1769 C CA . PHE A 1 230 ? 9.195 -9.039 -12.578 1 98.5 230 PHE A CA 1
ATOM 1770 C C . PHE A 1 230 ? 9.953 -7.738 -12.344 1 98.5 230 PHE A C 1
ATOM 1772 O O . PHE A 1 230 ? 10.258 -7.387 -11.203 1 98.5 230 PHE A O 1
ATOM 1779 N N . THR A 1 231 ? 10.312 -7.062 -13.414 1 97.88 231 THR A N 1
ATOM 1780 C CA . THR A 1 231 ? 10.727 -5.668 -13.352 1 97.88 231 THR A CA 1
ATOM 1781 C C . THR A 1 231 ? 9.516 -4.742 -13.266 1 97.88 231 THR A C 1
ATOM 1783 O O . THR A 1 231 ? 8.375 -5.207 -13.273 1 97.88 231 THR A O 1
ATOM 1786 N N . ALA A 1 232 ? 9.727 -3.449 -13.195 1 97.44 232 ALA A N 1
ATOM 1787 C CA . ALA A 1 232 ? 8.633 -2.477 -13.219 1 97.44 232 ALA A CA 1
ATOM 1788 C C . ALA A 1 232 ? 7.766 -2.658 -14.461 1 97.44 232 ALA A C 1
ATOM 1790 O O . ALA A 1 232 ? 6.539 -2.59 -14.383 1 97.44 232 ALA A O 1
ATOM 1791 N N . GLU A 1 233 ? 8.43 -2.902 -15.57 1 97.56 233 GLU A N 1
ATOM 1792 C CA . GLU A 1 233 ? 7.688 -3.117 -16.812 1 97.56 233 GLU A CA 1
ATOM 1793 C C . GLU A 1 233 ? 6.84 -4.383 -16.734 1 97.56 233 GLU A C 1
ATOM 1795 O O . GLU A 1 233 ? 5.723 -4.418 -17.25 1 97.56 233 GLU A O 1
ATOM 1800 N N . GLY A 1 234 ? 7.383 -5.41 -16.109 1 98.44 234 GLY A N 1
ATOM 1801 C CA . GLY A 1 234 ? 6.602 -6.617 -15.898 1 98.44 234 GLY A CA 1
ATOM 1802 C C . GLY A 1 234 ? 5.387 -6.391 -15.016 1 98.44 234 GLY A C 1
ATOM 1803 O O . GLY A 1 234 ? 4.297 -6.879 -15.312 1 98.44 234 GLY A O 1
ATOM 1804 N N . TYR A 1 235 ? 5.559 -5.633 -13.961 1 98.56 235 TYR A N 1
ATOM 1805 C CA . TYR A 1 235 ? 4.445 -5.328 -13.07 1 98.56 235 TYR A CA 1
ATOM 1806 C C . TYR A 1 235 ? 3.402 -4.469 -13.773 1 98.56 235 TYR A C 1
ATOM 1808 O O . TYR A 1 235 ? 2.209 -4.562 -13.477 1 98.56 235 TYR A O 1
ATOM 1816 N N . GLN A 1 236 ? 3.83 -3.637 -14.727 1 98.06 236 GLN A N 1
ATOM 1817 C CA . GLN A 1 236 ? 2.879 -2.85 -15.508 1 98.06 236 GLN A CA 1
ATOM 1818 C C . GLN A 1 236 ? 1.964 -3.752 -16.328 1 98.06 236 GLN A C 1
ATOM 1820 O O . GLN A 1 236 ? 0.768 -3.48 -16.453 1 98.06 236 GLN A O 1
ATOM 1825 N N . ILE A 1 237 ? 2.549 -4.785 -16.906 1 98.62 237 ILE A N 1
ATOM 1826 C CA . ILE A 1 237 ? 1.748 -5.754 -17.641 1 98.62 237 ILE A CA 1
ATOM 1827 C C . ILE A 1 237 ? 0.728 -6.402 -16.703 1 98.62 237 ILE A C 1
ATOM 1829 O O . ILE A 1 237 ? -0.462 -6.465 -17.031 1 98.62 237 ILE A O 1
ATOM 1833 N N . TRP A 1 238 ? 1.185 -6.883 -15.516 1 98.81 238 TRP A N 1
ATOM 1834 C CA . TRP A 1 238 ? 0.29 -7.504 -14.547 1 98.81 238 TRP A CA 1
ATOM 1835 C C . TRP A 1 238 ? -0.84 -6.555 -14.164 1 98.81 238 TRP A C 1
ATOM 1837 O O . TRP A 1 238 ? -2.012 -6.938 -14.172 1 98.81 238 TRP A O 1
ATOM 1847 N N . TYR A 1 239 ? -0.485 -5.312 -13.828 1 98.75 239 TYR A N 1
ATOM 1848 C CA . TYR A 1 239 ? -1.479 -4.316 -13.453 1 98.75 239 TYR A CA 1
ATOM 1849 C C . TYR A 1 239 ? -2.518 -4.133 -14.547 1 98.75 239 TYR A C 1
ATOM 1851 O O . TYR A 1 239 ? -3.721 -4.152 -14.281 1 98.75 239 TYR A O 1
ATOM 1859 N N . SER A 1 240 ? -2.055 -3.957 -15.789 1 98.62 240 SER A N 1
ATOM 1860 C CA . SER A 1 240 ? -2.936 -3.68 -16.922 1 98.62 240 SER A CA 1
ATOM 1861 C C . SER A 1 240 ? -3.895 -4.84 -17.172 1 98.62 240 SER A C 1
ATOM 1863 O O . SER A 1 240 ? -5.098 -4.629 -17.344 1 98.62 240 SER A O 1
ATOM 1865 N N . VAL A 1 241 ? -3.387 -6.027 -17.156 1 98.69 241 VAL A N 1
ATOM 1866 C CA . VAL A 1 241 ? -4.219 -7.18 -17.484 1 98.69 241 VAL A CA 1
ATOM 1867 C C . VAL A 1 241 ? -5.199 -7.441 -16.344 1 98.69 241 VAL A C 1
ATOM 1869 O O . VAL A 1 241 ? -6.355 -7.797 -16.578 1 98.69 241 VAL A O 1
ATOM 1872 N N . LEU A 1 242 ? -4.73 -7.289 -15.086 1 98.75 242 LEU A N 1
ATOM 1873 C CA . LEU A 1 242 ? -5.613 -7.465 -13.938 1 98.75 242 LEU A CA 1
ATOM 1874 C C . LEU A 1 242 ? -6.75 -6.449 -13.969 1 98.75 242 LEU A C 1
ATOM 1876 O O . LEU A 1 242 ? -7.922 -6.812 -13.828 1 98.75 242 LEU A O 1
ATOM 1880 N N . LEU A 1 243 ? -6.402 -5.184 -14.148 1 98.5 243 LEU A N 1
ATOM 1881 C CA . LEU A 1 243 ? -7.414 -4.133 -14.156 1 98.5 243 LEU A CA 1
ATOM 1882 C C . LEU A 1 243 ? -8.414 -4.352 -15.289 1 98.5 243 LEU A C 1
ATOM 1884 O O . LEU A 1 243 ? -9.617 -4.172 -15.102 1 98.5 243 LEU A O 1
ATOM 1888 N N . GLN A 1 244 ? -7.891 -4.73 -16.469 1 98 244 GLN A N 1
ATOM 1889 C CA . GLN A 1 244 ? -8.773 -5.027 -17.594 1 98 244 GLN A CA 1
ATOM 1890 C C . GLN A 1 244 ? -9.727 -6.168 -17.266 1 98 244 GLN A C 1
ATOM 1892 O O . GLN A 1 244 ? -10.922 -6.09 -17.562 1 98 244 GLN A O 1
ATOM 1897 N N . THR A 1 245 ? -9.203 -7.203 -16.672 1 97 245 THR A N 1
ATOM 1898 C CA . THR A 1 245 ? -10.016 -8.352 -16.297 1 97 245 THR A CA 1
ATOM 1899 C C . THR A 1 245 ? -11.102 -7.938 -15.305 1 97 245 THR A C 1
ATOM 1901 O O . THR A 1 245 ? -12.266 -8.32 -15.453 1 97 245 THR A O 1
ATOM 1904 N N . LEU A 1 246 ? -10.773 -7.094 -14.297 1 97 246 LEU A N 1
ATOM 1905 C CA . LEU A 1 246 ? -11.734 -6.633 -13.297 1 97 246 LEU A CA 1
ATOM 1906 C C . LEU A 1 246 ? -12.844 -5.812 -13.945 1 97 246 LEU A C 1
ATOM 1908 O O . LEU A 1 246 ? -14.023 -6.004 -13.648 1 97 246 LEU A O 1
ATOM 1912 N N . ARG A 1 247 ? -12.438 -4.973 -14.844 1 96.94 247 ARG A N 1
ATOM 1913 C CA . ARG A 1 247 ? -13.391 -4.074 -15.484 1 96.94 247 ARG A CA 1
ATOM 1914 C C . ARG A 1 247 ? -14.367 -4.848 -16.375 1 96.94 247 ARG A C 1
ATOM 1916 O O . ARG A 1 247 ? -15.539 -4.496 -16.453 1 96.94 247 ARG A O 1
ATOM 1923 N N . GLU A 1 248 ? -13.875 -5.883 -17.031 1 95.62 248 GLU A N 1
ATOM 1924 C CA . GLU A 1 248 ? -14.695 -6.668 -17.938 1 95.62 248 GLU A CA 1
ATOM 1925 C C . GLU A 1 248 ? -15.594 -7.645 -17.188 1 95.62 248 GLU A C 1
ATOM 1927 O O . GLU A 1 248 ? -16.766 -7.82 -17.531 1 95.62 248 GLU A O 1
ATOM 1932 N N . GLN A 1 249 ? -15.086 -8.234 -16.156 1 94.38 249 GLN A N 1
ATOM 1933 C CA . GLN A 1 249 ? -15.797 -9.312 -15.469 1 94.38 249 GLN A CA 1
ATOM 1934 C C . GLN A 1 249 ? -16.766 -8.75 -14.422 1 94.38 249 GLN A C 1
ATOM 1936 O O . GLN A 1 249 ? -17.828 -9.312 -14.195 1 94.38 249 GLN A O 1
ATOM 1941 N N . TRP A 1 250 ? -16.359 -7.672 -13.766 1 95.25 250 TRP A N 1
ATOM 1942 C CA . TRP A 1 250 ? -17.141 -7.148 -12.656 1 95.25 250 TRP A CA 1
ATOM 1943 C C . TRP A 1 250 ? -17.25 -5.629 -12.734 1 95.25 250 TRP A C 1
ATOM 1945 O O . TRP A 1 250 ? -16.594 -4.914 -11.969 1 95.25 250 TRP A O 1
ATOM 1955 N N . PRO A 1 251 ? -18.172 -5.137 -13.477 1 95.12 251 PRO A N 1
ATOM 1956 C CA . PRO A 1 251 ? -18.344 -3.689 -13.617 1 95.12 251 PRO A CA 1
ATOM 1957 C C . PRO A 1 251 ? -18.531 -2.982 -12.273 1 95.12 251 PRO A C 1
ATOM 1959 O O . PRO A 1 251 ? -18.109 -1.83 -12.117 1 95.12 251 PRO A O 1
ATOM 1962 N N . ALA A 1 252 ? -19.016 -3.648 -11.305 1 94.38 252 ALA A N 1
ATOM 1963 C CA . ALA A 1 252 ? -19.25 -3.066 -9.984 1 94.38 252 ALA A CA 1
ATOM 1964 C C . ALA A 1 252 ? -17.938 -2.777 -9.273 1 94.38 252 ALA A C 1
ATOM 1966 O O . ALA A 1 252 ? -17.906 -2.033 -8.289 1 94.38 252 ALA A O 1
ATOM 1967 N N . LEU A 1 253 ? -16.828 -3.355 -9.766 1 95.75 253 LEU A N 1
ATOM 1968 C CA . LEU A 1 253 ? -15.516 -3.156 -9.148 1 95.75 253 LEU A CA 1
ATOM 1969 C C . LEU A 1 253 ? -14.734 -2.066 -9.875 1 95.75 253 LEU A C 1
ATOM 1971 O O . LEU A 1 253 ? -13.617 -1.727 -9.477 1 95.75 253 LEU A O 1
ATOM 1975 N N . ARG A 1 254 ? -15.352 -1.554 -10.945 1 97.25 254 ARG A N 1
ATOM 1976 C CA . ARG A 1 254 ? -14.727 -0.379 -11.539 1 97.25 254 ARG A CA 1
ATOM 1977 C C . ARG A 1 254 ? -14.656 0.77 -10.531 1 97.25 254 ARG A C 1
ATOM 1979 O O . ARG A 1 254 ? -15.648 1.094 -9.883 1 97.25 254 ARG A O 1
ATOM 1986 N N . SER A 1 255 ? -13.484 1.337 -10.43 1 96.5 255 SER A N 1
ATOM 1987 C CA . SER A 1 255 ? -13.289 2.387 -9.43 1 96.5 255 SER A CA 1
ATOM 1988 C C . SER A 1 255 ? -14.312 3.504 -9.594 1 96.5 255 SER A C 1
ATOM 1990 O O . SER A 1 255 ? -14.805 4.051 -8.609 1 96.5 255 SER A O 1
ATOM 1992 N N . GLU A 1 256 ? -14.641 3.867 -10.836 1 95.88 256 GLU A N 1
ATOM 1993 C CA . GLU A 1 256 ? -15.562 4.961 -11.102 1 95.88 256 GLU A CA 1
ATOM 1994 C C . GLU A 1 256 ? -16.969 4.625 -10.625 1 95.88 256 GLU A C 1
ATOM 1996 O O . GLU A 1 256 ? -17.828 5.508 -10.516 1 95.88 256 GLU A O 1
ATOM 2001 N N . ASN A 1 257 ? -17.219 3.334 -10.391 1 95.94 257 ASN A N 1
ATOM 2002 C CA . ASN A 1 257 ? -18.547 2.908 -9.969 1 95.94 257 ASN A CA 1
ATOM 2003 C C . ASN A 1 257 ? -18.625 2.734 -8.453 1 95.94 257 ASN A C 1
ATOM 2005 O O . ASN A 1 257 ? -19.672 2.3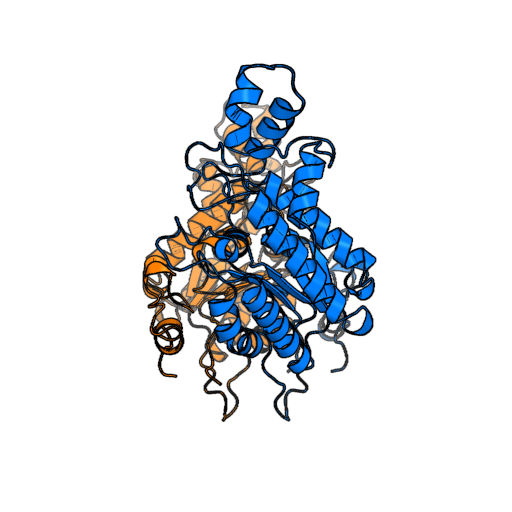96 -7.914 1 95.94 257 ASN A O 1
ATOM 2009 N N . LEU A 1 258 ? -17.578 2.941 -7.738 1 94.88 258 LEU A N 1
ATOM 2010 C CA . LEU A 1 258 ? -17.516 2.803 -6.285 1 94.88 258 LEU A CA 1
ATOM 2011 C C . LEU A 1 258 ? -17.594 4.164 -5.605 1 94.88 258 LEU A C 1
ATOM 2013 O O . LEU A 1 258 ? -17.016 5.137 -6.086 1 94.88 258 LEU A O 1
ATOM 2017 N N . LYS A 1 259 ? -18.281 4.211 -4.508 1 92.25 259 LYS A N 1
ATOM 2018 C CA . LYS A 1 259 ? -18.297 5.422 -3.689 1 92.25 259 LYS A CA 1
ATOM 2019 C C . LYS A 1 259 ? -17.109 5.465 -2.736 1 92.25 259 LYS A C 1
ATOM 2021 O O . LYS A 1 259 ? -16.703 4.43 -2.207 1 92.25 259 LYS A O 1
ATOM 2026 N N . THR A 1 260 ? -16.609 6.648 -2.518 1 94.62 260 THR A N 1
ATOM 2027 C CA . THR A 1 260 ? -15.562 6.82 -1.509 1 94.62 260 THR A CA 1
ATOM 2028 C C . THR A 1 260 ? -16.125 6.617 -0.107 1 94.62 260 THR A C 1
ATOM 2030 O O . THR A 1 260 ? -17.328 6.781 0.113 1 94.62 260 THR A O 1
ATOM 2033 N N . ILE A 1 261 ? -15.305 6.223 0.846 1 93 261 ILE A N 1
ATOM 2034 C CA . ILE A 1 261 ? -15.703 6.027 2.236 1 93 261 ILE A CA 1
ATOM 2035 C C . ILE A 1 261 ? -16.25 7.34 2.807 1 93 261 ILE A C 1
ATOM 2037 O O . ILE A 1 261 ? -17.344 7.375 3.373 1 93 261 ILE A O 1
ATOM 2041 N N . PHE A 1 262 ? -15.461 8.406 2.648 1 95.44 262 PHE A N 1
ATOM 2042 C CA . PHE A 1 262 ? -15.891 9.766 2.963 1 95.44 262 PHE A CA 1
ATOM 2043 C C . PHE A 1 262 ? -15.938 10.625 1.705 1 95.44 262 PHE A C 1
ATOM 2045 O O . PHE A 1 262 ? -15.188 10.391 0.757 1 95.44 262 PHE A O 1
ATOM 2052 N N . PRO A 1 263 ? -16.797 11.586 1.648 1 95.31 263 PRO A N 1
ATOM 2053 C CA . PRO A 1 263 ? -17.031 12.336 0.409 1 95.31 263 PRO A CA 1
ATOM 2054 C C . PRO A 1 263 ? -15.836 13.203 0.017 1 95.31 263 PRO A C 1
ATOM 2056 O O . PRO A 1 263 ? -15.086 13.656 0.885 1 95.31 263 PRO A O 1
ATOM 2059 N N . PRO A 1 264 ? -15.703 13.406 -1.318 1 94.25 264 PRO A N 1
ATOM 2060 C CA . PRO A 1 264 ? -14.75 14.43 -1.747 1 94.25 264 PRO A CA 1
ATOM 2061 C C . PRO A 1 264 ? -15.023 15.789 -1.109 1 94.25 264 PRO A C 1
ATOM 2063 O O . PRO A 1 264 ? -16.172 16.109 -0.784 1 94.25 264 PRO A O 1
ATOM 2066 N N . ILE A 1 265 ? -14.023 16.5 -1.006 1 94.56 265 ILE A N 1
ATOM 2067 C CA . ILE A 1 265 ? -14.078 17.766 -0.279 1 94.56 265 ILE A CA 1
ATOM 2068 C C . ILE A 1 265 ? -15.148 18.672 -0.897 1 94.56 265 ILE A C 1
ATOM 2070 O O . ILE A 1 265 ? -15.82 19.422 -0.187 1 94.56 265 ILE A O 1
ATOM 2074 N N . PHE A 1 266 ? -15.352 18.578 -2.178 1 92.69 266 PHE A N 1
ATOM 2075 C CA . PHE A 1 266 ? -16.266 19.484 -2.877 1 92.69 266 PHE A CA 1
ATOM 2076 C C . PHE A 1 266 ? -17.703 19.094 -2.615 1 92.69 266 PHE A C 1
ATOM 2078 O O . PHE A 1 266 ? -18.625 19.875 -2.91 1 92.69 266 PHE A O 1
ATOM 2085 N N . ASP A 1 267 ? -17.891 17.922 -2.059 1 93.44 267 ASP A N 1
ATOM 2086 C CA . ASP A 1 267 ? -19.25 17.469 -1.733 1 93.44 267 ASP A CA 1
ATOM 2087 C C . ASP A 1 267 ? -19.547 17.656 -0.248 1 93.44 267 ASP A C 1
ATOM 2089 O O . ASP A 1 267 ? -20.578 17.219 0.243 1 93.44 267 ASP A O 1
ATOM 2093 N N . ILE A 1 268 ? -18.641 18.281 0.493 1 93.62 268 ILE A N 1
ATOM 2094 C CA . ILE A 1 268 ? -18.828 18.5 1.924 1 93.62 268 ILE A CA 1
ATOM 2095 C C . ILE A 1 268 ? -19.375 19.906 2.166 1 93.62 268 ILE A C 1
ATOM 2097 O O . ILE A 1 268 ? -18.859 20.891 1.629 1 93.62 268 ILE A O 1
ATOM 2101 N N . ASP A 1 269 ? -20.453 20.016 2.947 1 92.88 269 ASP A N 1
ATOM 2102 C CA . ASP A 1 269 ? -21.031 21.281 3.395 1 92.88 269 ASP A CA 1
ATOM 2103 C C . ASP A 1 269 ? -20.391 21.734 4.699 1 92.88 269 ASP A C 1
ATOM 2105 O O . ASP A 1 269 ? -20.688 21.203 5.77 1 92.88 269 ASP A O 1
ATOM 2109 N N . PRO A 1 270 ? -19.594 22.75 4.582 1 88.88 270 PRO A N 1
ATOM 2110 C CA . PRO A 1 270 ? -18.891 23.188 5.797 1 88.88 270 PRO A CA 1
ATOM 2111 C C . PRO A 1 270 ? -19.859 23.656 6.887 1 88.88 270 PRO A C 1
ATOM 2113 O O . PRO A 1 270 ? -19.5 23.656 8.07 1 88.88 270 PRO A O 1
ATOM 2116 N N . SER A 1 271 ? -21.031 24.031 6.535 1 89.69 271 SER A N 1
ATOM 2117 C CA . SER A 1 271 ? -22.016 24.5 7.504 1 89.69 271 SER A CA 1
ATOM 2118 C C . SER A 1 271 ? -22.719 23.344 8.195 1 89.69 271 SER A C 1
ATOM 2120 O O . SER A 1 271 ? -23.406 23.547 9.203 1 89.69 271 SER A O 1
ATOM 2122 N N . ASN A 1 272 ? -22.547 22.203 7.645 1 91.81 272 ASN A N 1
ATOM 2123 C CA . ASN A 1 272 ? -23.094 20.969 8.219 1 91.81 272 ASN A CA 1
ATOM 2124 C C . ASN A 1 272 ? -22.125 19.797 8.086 1 91.81 272 ASN A C 1
ATOM 2126 O O . ASN A 1 272 ? -22.438 18.797 7.445 1 91.81 272 ASN A O 1
ATOM 2130 N N . LEU A 1 273 ? -21 19.922 8.688 1 90.44 273 LEU A N 1
ATOM 2131 C CA . LEU A 1 273 ? -19.891 18.984 8.523 1 90.44 273 LEU A CA 1
ATOM 2132 C C . LEU A 1 273 ? -20.297 17.578 8.953 1 90.44 273 LEU A C 1
ATOM 2134 O O . LEU A 1 273 ? -20.078 16.609 8.219 1 90.44 273 LEU A O 1
ATOM 2138 N N . GLN A 1 274 ? -20.984 17.453 10.016 1 87.38 274 GLN A N 1
ATOM 2139 C CA . GLN A 1 274 ? -21.312 16.141 10.57 1 87.38 274 GLN A CA 1
ATOM 2140 C C . GLN A 1 274 ? -22.219 15.344 9.625 1 87.38 274 GLN A C 1
ATOM 2142 O O . GLN A 1 274 ? -21.938 14.188 9.312 1 87.38 274 GLN A O 1
ATOM 2147 N N . ALA A 1 275 ? -23.203 16.016 9.141 1 88.5 275 ALA A N 1
ATOM 2148 C CA . ALA A 1 275 ? -24.125 15.328 8.242 1 88.5 275 ALA A CA 1
ATOM 2149 C C . ALA A 1 275 ? -23.484 15.07 6.879 1 88.5 275 ALA A C 1
ATOM 2151 O O . ALA A 1 275 ? -23.703 14.023 6.27 1 88.5 275 ALA A O 1
ATOM 2152 N N . SER A 1 276 ? -22.656 15.992 6.449 1 92.5 276 SER A N 1
ATOM 2153 C CA . SER A 1 276 ? -22.078 15.922 5.109 1 92.5 276 SER A CA 1
ATOM 2154 C C . SER A 1 276 ? -20.969 14.875 5.043 1 92.5 276 SER A C 1
ATOM 2156 O O . SER A 1 276 ? -20.797 14.211 4.016 1 92.5 276 SER A O 1
ATOM 2158 N N . LEU A 1 277 ? -20.219 14.688 6.098 1 92.94 277 LEU A N 1
ATOM 2159 C CA . LEU A 1 277 ? -19.109 13.75 6.133 1 92.94 277 LEU A CA 1
ATOM 2160 C C . LEU A 1 277 ? -19.594 12.312 6.039 1 92.94 277 LEU A C 1
ATOM 2162 O O . LEU A 1 277 ? -18.891 11.445 5.52 1 92.94 277 LEU A O 1
ATOM 2166 N N . TRP A 1 278 ? -20.828 12.047 6.465 1 92.5 278 TRP A N 1
ATOM 2167 C CA . TRP A 1 278 ? -21.312 10.68 6.578 1 92.5 278 TRP A CA 1
ATOM 2168 C C . TRP A 1 278 ? -22.344 10.375 5.496 1 92.5 278 TRP A C 1
ATOM 2170 O O . TRP A 1 278 ? -23.109 9.422 5.617 1 92.5 278 TRP A O 1
ATOM 2180 N N . GLN A 1 279 ? -22.266 11.164 4.465 1 88.62 279 GLN A N 1
ATOM 2181 C CA . GLN A 1 279 ? -23.297 11.07 3.445 1 88.62 279 GLN A CA 1
ATOM 2182 C C . GLN A 1 279 ? -23.141 9.797 2.617 1 88.62 279 GLN A C 1
ATOM 2184 O O . GLN A 1 279 ? -24.094 9.367 1.949 1 88.62 279 GLN A O 1
ATOM 2189 N N . HIS A 1 280 ? -21.938 9.227 2.635 1 83.12 280 HIS A N 1
ATOM 2190 C CA . HIS A 1 280 ? -21.703 8.023 1.851 1 83.12 280 HIS A CA 1
ATOM 2191 C C . HIS A 1 280 ? -22 6.77 2.67 1 83.12 280 HIS A C 1
ATOM 2193 O O . HIS A 1 280 ? -21.859 5.648 2.168 1 83.12 280 HIS A O 1
ATOM 2199 N N . LEU A 1 281 ? -22.266 6.961 3.975 1 73.12 281 LEU A N 1
ATOM 2200 C CA . LEU A 1 281 ? -22.5 5.797 4.824 1 73.12 281 LEU A CA 1
ATOM 2201 C C . LEU A 1 281 ? -23.594 4.91 4.25 1 73.12 281 LEU A C 1
ATOM 2203 O O . LEU A 1 281 ? -24.625 5.41 3.807 1 73.12 281 LEU A O 1
ATOM 2207 N N . GLU A 1 282 ? -23.062 3.775 3.881 1 59.16 282 GLU A N 1
ATOM 2208 C CA . GLU A 1 282 ? -24.078 2.809 3.48 1 59.16 282 GLU A CA 1
ATOM 2209 C C . GLU A 1 282 ? -24.875 2.309 4.684 1 59.16 282 GLU A C 1
ATOM 2211 O O . GLU A 1 282 ? -24.328 2.172 5.781 1 59.16 282 GLU A O 1
ATOM 2216 N N . GLU A 1 283 ? -26.094 2.768 4.945 1 46.91 283 GLU A N 1
ATOM 2217 C CA . GLU A 1 283 ? -26.844 2.092 5.992 1 46.91 283 GLU A CA 1
ATOM 2218 C C . GLU A 1 283 ? -26.391 0.646 6.16 1 46.91 283 GLU A C 1
ATOM 2220 O O . GLU A 1 283 ? -26.297 -0.099 5.18 1 46.91 283 GLU A O 1
ATOM 2225 N N . ALA A 1 284 ? -25.531 0.581 7.234 1 35.94 284 ALA A N 1
ATOM 2226 C CA . ALA A 1 284 ? -25.281 -0.824 7.539 1 35.94 284 ALA A CA 1
ATOM 2227 C C . ALA A 1 284 ? -26.578 -1.63 7.555 1 35.94 284 ALA A C 1
ATOM 2229 O O . ALA A 1 284 ? -27.625 -1.132 7.984 1 35.94 284 ALA A O 1
ATOM 2230 N N . MET B 1 1 ? -9.43 -23.375 14.055 1 65.5 1 MET B N 1
ATOM 2231 C CA . MET B 1 1 ? -8.594 -22.719 13.047 1 65.5 1 MET B CA 1
ATOM 2232 C C . MET B 1 1 ? -7.625 -21.75 13.703 1 65.5 1 MET B C 1
ATOM 2234 O O . MET B 1 1 ? -7.977 -21.062 14.664 1 65.5 1 MET B O 1
ATOM 2238 N N . ARG B 1 2 ? -6.379 -21.859 13.273 1 81.5 2 ARG B N 1
ATOM 2239 C CA . ARG B 1 2 ? -5.379 -20.969 13.852 1 81.5 2 ARG B CA 1
ATOM 2240 C C . ARG B 1 2 ? -5.562 -19.547 13.336 1 81.5 2 ARG B C 1
ATOM 2242 O O . ARG B 1 2 ? -5.973 -19.344 12.195 1 81.5 2 ARG B O 1
ATOM 2249 N N . SER B 1 3 ? -5.426 -18.641 14.188 1 84.19 3 SER B N 1
ATOM 2250 C CA . SER B 1 3 ? -5.609 -17.234 13.852 1 84.19 3 SER B CA 1
ATOM 2251 C C . SER B 1 3 ? -4.281 -16.469 13.898 1 84.19 3 SER B C 1
ATOM 2253 O O . SER B 1 3 ? -3.346 -16.891 14.578 1 84.19 3 SER B O 1
ATOM 2255 N N . VAL B 1 4 ? -4.195 -15.477 12.992 1 86.12 4 VAL B N 1
ATOM 2256 C CA . VAL B 1 4 ? -3.039 -14.594 13.023 1 86.12 4 VAL B CA 1
ATOM 2257 C C . VAL B 1 4 ? -3.498 -13.156 13.273 1 86.12 4 VAL B C 1
ATOM 2259 O O . VAL B 1 4 ? -4.633 -12.797 12.961 1 86.12 4 VAL B O 1
ATOM 2262 N N . ALA B 1 5 ? -2.645 -12.469 13.93 1 83.88 5 ALA B N 1
ATOM 2263 C CA . ALA B 1 5 ? -2.873 -11.039 14.102 1 83.88 5 ALA B CA 1
ATOM 2264 C C . ALA B 1 5 ? -2.131 -10.234 13.039 1 83.88 5 ALA B C 1
ATOM 2266 O O . ALA B 1 5 ? -0.937 -10.445 12.812 1 83.88 5 ALA B O 1
ATOM 2267 N N . VAL B 1 6 ? -2.848 -9.438 12.352 1 89.56 6 VAL B N 1
ATOM 2268 C CA . VAL B 1 6 ? -2.234 -8.508 11.406 1 89.56 6 VAL B CA 1
ATOM 2269 C C . VAL B 1 6 ? -2.221 -7.102 12 1 89.56 6 VAL B C 1
ATOM 2271 O O . VAL B 1 6 ? -3.252 -6.422 12.031 1 89.56 6 VAL B O 1
ATOM 2274 N N . LYS B 1 7 ? -1.097 -6.707 12.531 1 93.62 7 LYS B N 1
ATOM 2275 C CA . LYS B 1 7 ? -0.933 -5.371 13.102 1 93.62 7 LYS B CA 1
ATOM 2276 C C . LYS B 1 7 ? -0.696 -4.332 12.016 1 93.62 7 LYS B C 1
ATOM 2278 O O . LYS B 1 7 ? -0.273 -4.668 10.906 1 93.62 7 LYS B O 1
ATOM 2283 N N . LYS B 1 8 ? -0.944 -3.068 12.391 1 96.25 8 LYS B N 1
ATOM 2284 C CA . LYS B 1 8 ? -1.021 -2.115 11.289 1 96.25 8 LYS B CA 1
ATOM 2285 C C . LYS B 1 8 ? -0.253 -0.836 11.609 1 96.25 8 LYS B C 1
ATOM 2287 O O . LYS B 1 8 ? -0.09 -0.482 12.781 1 96.25 8 LYS B O 1
ATOM 2292 N N . ILE B 1 9 ? 0.215 -0.216 10.57 1 98.06 9 ILE B N 1
ATOM 2293 C CA . ILE B 1 9 ? 0.54 1.204 10.492 1 98.06 9 ILE B CA 1
ATOM 2294 C C . ILE B 1 9 ? -0.532 1.935 9.68 1 98.06 9 ILE B C 1
ATOM 2296 O O . ILE B 1 9 ? -0.845 1.544 8.555 1 98.06 9 ILE B O 1
ATOM 2300 N N . ILE B 1 10 ? -1.099 2.969 10.273 1 98.38 10 ILE B N 1
ATOM 2301 C CA . ILE B 1 10 ? -2.113 3.744 9.562 1 98.38 10 ILE B CA 1
ATOM 2302 C C . ILE B 1 10 ? -1.557 5.121 9.203 1 98.38 10 ILE B C 1
ATOM 2304 O O . ILE B 1 10 ? -1.065 5.844 10.078 1 98.38 10 ILE B O 1
ATOM 2308 N N . LEU B 1 11 ? -1.516 5.422 7.922 1 98.88 11 LEU B N 1
ATOM 2309 C CA . LEU B 1 11 ? -1.273 6.781 7.449 1 98.88 11 LEU B CA 1
ATOM 2310 C C . LEU B 1 11 ? -2.586 7.543 7.289 1 98.88 11 LEU B C 1
ATOM 2312 O O . LEU B 1 11 ? -3.422 7.176 6.461 1 98.88 11 LEU B O 1
ATOM 2316 N N . PHE B 1 12 ? -2.82 8.539 8.125 1 98.88 12 PHE B N 1
ATOM 2317 C CA . PHE B 1 12 ? -4.059 9.312 8.172 1 98.88 12 PHE B CA 1
ATOM 2318 C C . PHE B 1 12 ? -3.789 10.789 7.902 1 98.88 12 PHE B C 1
ATOM 2320 O O . PHE B 1 12 ? -2.986 11.414 8.594 1 98.88 12 PHE B O 1
ATOM 2327 N N . GLY B 1 13 ? -4.445 11.281 6.812 1 98.75 13 GLY B N 1
ATOM 2328 C CA . GLY B 1 13 ? -4.137 12.672 6.527 1 98.75 13 GLY B CA 1
ATOM 2329 C C . GLY B 1 13 ? -4.895 13.219 5.336 1 98.75 13 GLY B C 1
ATOM 2330 O O . GLY B 1 13 ? -5.988 12.742 5.016 1 98.75 13 GLY B O 1
ATOM 2331 N N . ASP B 1 14 ? -4.395 14.273 4.766 1 98.31 14 ASP B N 1
ATOM 2332 C CA . ASP B 1 14 ? -5.062 15 3.693 1 98.31 14 ASP B CA 1
ATOM 2333 C C . ASP B 1 14 ? -4.617 14.492 2.324 1 98.31 14 ASP B C 1
ATOM 2335 O O . ASP B 1 14 ? -4.469 13.289 2.121 1 98.31 14 ASP B O 1
ATOM 2339 N N . SER B 1 15 ? -4.426 15.398 1.337 1 98.06 15 SER B N 1
ATOM 2340 C CA . SER B 1 15 ? -4.117 15.016 -0.037 1 98.06 15 SER B CA 1
ATOM 2341 C C . SER B 1 15 ? -2.709 14.445 -0.149 1 98.06 15 SER B C 1
ATOM 2343 O O . SER B 1 15 ? -2.432 13.633 -1.034 1 98.06 15 SER B O 1
ATOM 2345 N N . GLN B 1 16 ? -1.778 14.93 0.689 1 98.38 16 GLN B N 1
ATOM 2346 C CA . GLN B 1 16 ? -0.437 14.359 0.655 1 98.38 16 GLN B CA 1
ATOM 2347 C C . GLN B 1 16 ? -0.47 12.867 0.957 1 98.38 16 GLN B C 1
ATOM 2349 O O . GLN B 1 16 ? 0.26 12.086 0.341 1 98.38 16 GLN B O 1
ATOM 2354 N N . THR B 1 17 ? -1.286 12.477 1.94 1 98.69 17 THR B N 1
ATOM 2355 C CA . THR B 1 17 ? -1.473 11.062 2.271 1 98.69 17 THR B CA 1
ATOM 2356 C C . THR B 1 17 ? -2.25 10.352 1.172 1 98.69 17 THR B C 1
ATOM 2358 O O . THR B 1 17 ? -1.912 9.227 0.798 1 98.69 17 THR B O 1
ATOM 2361 N N . GLU B 1 18 ? -3.289 11.031 0.64 1 97.94 18 GLU B N 1
ATOM 2362 C CA . GLU B 1 18 ? -4.078 10.477 -0.457 1 97.94 18 GLU B CA 1
ATOM 2363 C C . GLU B 1 18 ? -3.189 10.086 -1.635 1 97.94 18 GLU B C 1
ATOM 2365 O O . GLU B 1 18 ? -3.367 9.023 -2.23 1 97.94 18 GLU B O 1
ATOM 2370 N N . GLN B 1 19 ? -2.209 10.891 -1.93 1 97.62 19 GLN B N 1
ATOM 2371 C CA . GLN B 1 19 ? -1.392 10.711 -3.125 1 97.62 19 GLN B CA 1
ATOM 2372 C C . GLN B 1 19 ? -0.169 9.844 -2.83 1 97.62 19 GLN B C 1
ATOM 2374 O O . GLN B 1 19 ? 0.657 9.609 -3.713 1 97.62 19 GLN B O 1
ATOM 2379 N N . SER B 1 20 ? -0.091 9.297 -1.653 1 98.12 20 SER B N 1
ATOM 2380 C CA . SER B 1 20 ? 1.146 8.656 -1.22 1 98.12 20 SER B CA 1
ATOM 2381 C C . SER B 1 20 ? 1.323 7.297 -1.884 1 98.12 20 SER B C 1
ATOM 2383 O O . SER B 1 20 ? 2.332 6.621 -1.668 1 98.12 20 SER B O 1
ATOM 2385 N N . SER B 1 21 ? 0.408 6.859 -2.777 1 97.88 21 SER B N 1
ATOM 2386 C CA . SER B 1 21 ? 0.571 5.613 -3.52 1 97.88 21 SER B CA 1
ATOM 2387 C C . SER B 1 21 ? 0.653 5.871 -5.02 1 97.88 21 SER B C 1
ATOM 2389 O O . SER B 1 21 ? 0.736 4.934 -5.812 1 97.88 21 SER B O 1
ATOM 2391 N N . SER B 1 22 ? 0.588 7.125 -5.355 1 97 22 SER B N 1
ATOM 2392 C CA . SER B 1 22 ? 0.684 7.453 -6.773 1 97 22 SER B CA 1
ATOM 2393 C C . SER B 1 22 ? 2.006 6.977 -7.363 1 97 22 SER B C 1
ATOM 2395 O O . SER B 1 22 ? 3.055 7.094 -6.727 1 97 22 SER B O 1
ATOM 2397 N N . GLN B 1 23 ? 1.958 6.508 -8.586 1 94.06 23 GLN B N 1
ATOM 2398 C CA . GLN B 1 23 ? 3.16 5.965 -9.203 1 94.06 23 GLN B CA 1
ATOM 2399 C C . GLN B 1 23 ? 3.736 6.938 -10.227 1 94.06 23 GLN B C 1
ATOM 2401 O O . GLN B 1 23 ? 4.707 6.617 -10.922 1 94.06 23 GLN B O 1
ATOM 2406 N N . SER B 1 24 ? 3.246 8.039 -10.438 1 90 24 SER B N 1
ATOM 2407 C CA . SER B 1 24 ? 3.613 8.992 -11.477 1 90 24 SER B CA 1
ATOM 2408 C C . SER B 1 24 ? 5.082 9.391 -11.367 1 90 24 SER B C 1
ATOM 2410 O O . SER B 1 24 ? 5.758 9.578 -12.383 1 90 24 SER B O 1
ATOM 2412 N N . GLY B 1 25 ? 5.676 9.422 -10.258 1 91.06 25 GLY B N 1
ATOM 2413 C CA . GLY B 1 25 ? 7.051 9.875 -10.102 1 91.06 25 GLY B CA 1
ATOM 2414 C C . GLY B 1 25 ? 8.008 8.75 -9.734 1 91.06 25 GLY B C 1
ATOM 2415 O O . GLY B 1 25 ? 9.203 8.977 -9.547 1 91.06 25 GLY B O 1
ATOM 2416 N N . GLY B 1 26 ? 7.52 7.539 -9.703 1 92.56 26 GLY B N 1
ATOM 2417 C CA . GLY B 1 26 ? 8.375 6.391 -9.445 1 92.56 26 GLY B CA 1
ATOM 2418 C C . GLY B 1 26 ? 8.438 6.016 -7.977 1 92.56 26 GLY B C 1
ATOM 2419 O O . GLY B 1 26 ? 8.227 4.855 -7.613 1 92.56 26 GLY B O 1
ATOM 2420 N N . PHE B 1 27 ? 8.805 6.957 -7.086 1 96.5 27 PHE B N 1
ATOM 2421 C CA . PHE B 1 27 ? 8.883 6.691 -5.656 1 96.5 27 PHE B CA 1
ATOM 2422 C C . PHE B 1 27 ? 7.707 7.332 -4.922 1 96.5 27 PHE B C 1
ATOM 2424 O O . PHE B 1 27 ? 7.27 8.43 -5.277 1 96.5 27 PHE B O 1
ATOM 2431 N N . ASN B 1 28 ? 7.258 6.582 -3.873 1 98.06 28 ASN B N 1
ATOM 2432 C CA . ASN B 1 28 ? 6.25 7.203 -3.018 1 98.06 28 ASN B CA 1
ATOM 2433 C C . ASN B 1 28 ? 6.297 6.645 -1.599 1 98.06 28 ASN B C 1
ATOM 2435 O O . ASN B 1 28 ? 6.949 5.629 -1.349 1 98.06 28 ASN B O 1
ATOM 2439 N N . LEU B 1 29 ? 5.656 7.297 -0.671 1 98.56 29 LEU B N 1
ATOM 2440 C CA . LEU B 1 29 ? 5.746 7.059 0.765 1 98.56 29 LEU B CA 1
ATOM 2441 C C . LEU B 1 29 ? 5.102 5.727 1.134 1 98.56 29 LEU B C 1
ATOM 2443 O O . LEU B 1 29 ? 5.746 4.867 1.741 1 98.56 29 LEU B O 1
ATOM 2447 N N . ALA B 1 30 ? 3.816 5.477 0.802 1 98.56 30 ALA B N 1
ATOM 2448 C CA . ALA B 1 30 ? 3.059 4.324 1.282 1 98.56 30 ALA B CA 1
ATOM 2449 C C . ALA B 1 30 ? 3.686 3.02 0.806 1 98.56 30 ALA B C 1
ATOM 2451 O O . ALA B 1 30 ? 3.98 2.133 1.612 1 98.56 30 ALA B O 1
ATOM 2452 N N . PRO B 1 31 ? 3.99 2.883 -0.494 1 98.38 31 PRO B N 1
ATOM 2453 C CA . PRO B 1 31 ? 4.59 1.617 -0.924 1 98.38 31 PRO B CA 1
ATOM 2454 C C . PRO B 1 31 ? 5.992 1.406 -0.36 1 98.38 31 PRO B C 1
ATOM 2456 O O . PRO B 1 31 ? 6.402 0.267 -0.125 1 98.38 31 PRO B O 1
ATOM 2459 N N . ALA B 1 32 ? 6.758 2.488 -0.148 1 98.44 32 ALA B N 1
ATOM 2460 C CA . ALA B 1 32 ? 8.07 2.338 0.471 1 98.44 32 ALA B CA 1
ATOM 2461 C C . ALA B 1 32 ? 7.953 1.755 1.876 1 98.44 32 ALA B C 1
ATOM 2463 O O . ALA B 1 32 ? 8.719 0.862 2.252 1 98.44 32 ALA B O 1
ATOM 2464 N N . LEU B 1 33 ? 6.973 2.262 2.604 1 98.69 33 LEU B N 1
ATOM 2465 C CA . LEU B 1 33 ? 6.734 1.729 3.941 1 98.69 33 LEU B CA 1
ATOM 2466 C C . LEU B 1 33 ? 6.207 0.3 3.871 1 98.69 33 LEU B C 1
ATOM 2468 O O . LEU B 1 33 ? 6.574 -0.542 4.691 1 98.69 33 LEU B O 1
ATOM 2472 N N . GLN B 1 34 ? 5.34 0.02 2.922 1 98.31 34 GLN B N 1
ATOM 2473 C CA . GLN B 1 34 ? 4.789 -1.32 2.748 1 98.31 34 GLN B CA 1
ATOM 2474 C C . GLN B 1 34 ? 5.891 -2.334 2.457 1 98.31 34 GLN B C 1
ATOM 2476 O O . GLN B 1 34 ? 5.859 -3.459 2.961 1 98.31 34 GLN B O 1
ATOM 2481 N N . HIS B 1 35 ? 6.828 -1.896 1.653 1 98.06 35 HIS B N 1
ATOM 2482 C CA . HIS B 1 35 ? 7.953 -2.777 1.356 1 98.06 35 HIS B CA 1
ATOM 2483 C C . HIS B 1 35 ? 8.852 -2.953 2.576 1 98.06 35 HIS B C 1
ATOM 2485 O O . HIS B 1 35 ? 9.305 -4.062 2.859 1 98.06 35 HIS B O 1
ATOM 2491 N N . GLU B 1 36 ? 9.094 -1.876 3.305 1 98 36 GLU B N 1
ATOM 2492 C CA . GLU B 1 36 ? 9.922 -1.898 4.504 1 98 36 GLU B CA 1
ATOM 2493 C C . GLU B 1 36 ? 9.359 -2.852 5.551 1 98 36 GLU B C 1
ATOM 2495 O O . GLU B 1 36 ? 10.102 -3.592 6.195 1 98 36 GLU B O 1
ATOM 2500 N N . TYR B 1 37 ? 8.023 -2.904 5.652 1 97.81 37 TYR B N 1
ATOM 2501 C CA . TYR B 1 37 ? 7.383 -3.654 6.73 1 97.81 37 TYR B CA 1
ATOM 2502 C C . TYR B 1 37 ? 6.691 -4.902 6.191 1 97.81 37 TYR B C 1
ATOM 2504 O O . TYR B 1 37 ? 5.781 -5.438 6.824 1 97.81 37 TYR B O 1
ATOM 2512 N N . TRP B 1 38 ? 7.117 -5.324 5.066 1 94.69 38 TRP B N 1
ATOM 2513 C CA . TRP B 1 38 ? 6.484 -6.449 4.387 1 94.69 38 TRP B CA 1
ATOM 2514 C C . TRP B 1 38 ? 6.363 -7.652 5.32 1 94.69 38 TRP B C 1
ATOM 2516 O O . TRP B 1 38 ? 7.324 -8.016 5.996 1 94.69 38 TRP B O 1
ATOM 2526 N N . SER B 1 39 ? 5.152 -8.242 5.422 1 93.38 39 SER B N 1
ATOM 2527 C CA . SER B 1 39 ? 4.809 -9.461 6.152 1 93.38 39 SER B CA 1
ATOM 2528 C C . SER B 1 39 ? 4.977 -9.266 7.656 1 93.38 39 SER B C 1
ATOM 2530 O O . SER B 1 39 ? 4.992 -10.234 8.414 1 93.38 39 SER B O 1
ATOM 2532 N N . LYS B 1 40 ? 5.191 -8.039 8.094 1 95.75 40 LYS B N 1
ATOM 2533 C CA . LYS B 1 40 ? 5.367 -7.727 9.508 1 95.75 40 LYS B CA 1
ATOM 2534 C C . LYS B 1 40 ? 4.238 -6.824 10.008 1 95.75 40 LYS B C 1
ATOM 2536 O O . LYS B 1 40 ? 3.533 -7.18 10.961 1 95.75 40 LYS B O 1
ATOM 2541 N N . LEU B 1 41 ? 4.043 -5.699 9.414 1 96.44 41 LEU B N 1
ATOM 2542 C CA . LEU B 1 41 ? 2.963 -4.75 9.68 1 96.44 41 LEU B CA 1
ATOM 2543 C C . LEU B 1 41 ? 2.258 -4.359 8.383 1 96.44 41 LEU B C 1
ATOM 2545 O O . LEU B 1 41 ? 2.914 -4.062 7.379 1 96.44 41 LEU B O 1
ATOM 2549 N N . GLN B 1 42 ? 0.984 -4.426 8.406 1 96.06 42 GLN B N 1
ATOM 2550 C CA . GLN B 1 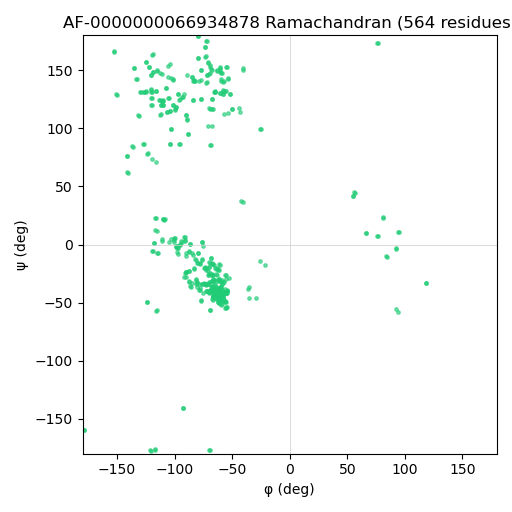42 ? 0.224 -3.928 7.266 1 96.06 42 GLN B CA 1
ATOM 2551 C C . GLN B 1 42 ? 0.155 -2.404 7.273 1 96.06 42 GLN B C 1
ATOM 2553 O O . GLN B 1 42 ? -0.226 -1.801 8.281 1 96.06 42 GLN B O 1
ATOM 2558 N N . VAL B 1 43 ? 0.567 -1.725 6.184 1 97.81 43 VAL B N 1
ATOM 2559 C CA . VAL B 1 43 ? 0.485 -0.273 6.062 1 97.81 43 VAL B CA 1
ATOM 2560 C C . VAL B 1 43 ? -0.751 0.11 5.254 1 97.81 43 VAL B C 1
ATOM 2562 O O . VAL B 1 43 ? -0.882 -0.275 4.09 1 97.81 43 VAL B O 1
ATOM 2565 N N . VAL B 1 44 ? -1.659 0.837 5.852 1 96.94 44 VAL B N 1
ATOM 2566 C CA . VAL B 1 44 ? -2.879 1.249 5.164 1 96.94 44 VAL B CA 1
ATOM 2567 C C . VAL B 1 44 ? -2.99 2.771 5.176 1 96.94 44 VAL B C 1
ATOM 2569 O O . VAL B 1 44 ? -2.406 3.436 6.035 1 96.94 44 VAL B O 1
ATOM 2572 N N . THR B 1 45 ? -3.654 3.293 4.207 1 98.06 45 THR B N 1
ATOM 2573 C CA . THR B 1 45 ? -3.721 4.738 4.023 1 98.06 45 THR B CA 1
ATOM 2574 C C . THR B 1 45 ? -5.164 5.227 4.09 1 98.06 45 THR B C 1
ATOM 2576 O O . THR B 1 45 ? -6.066 4.594 3.543 1 98.06 45 THR B O 1
ATOM 2579 N N . HIS B 1 46 ? -5.371 6.207 4.84 1 98.06 46 HIS B N 1
ATOM 2580 C CA . HIS B 1 46 ? -6.598 6.992 4.891 1 98.06 46 HIS B CA 1
ATOM 2581 C C . HIS B 1 46 ? -6.316 8.469 4.637 1 98.06 46 HIS B C 1
ATOM 2583 O O . HIS B 1 46 ? -6.246 9.266 5.578 1 98.06 46 HIS B O 1
ATOM 2589 N N . GLY B 1 47 ? -6.137 8.781 3.371 1 98.19 47 GLY B N 1
ATOM 2590 C CA . GLY B 1 47 ? -5.879 10.141 2.918 1 98.19 47 GLY B CA 1
ATOM 2591 C C . GLY B 1 47 ? -7.062 10.766 2.197 1 98.19 47 GLY B C 1
ATOM 2592 O O . GLY B 1 47 ? -7.684 10.125 1.348 1 98.19 47 GLY B O 1
ATOM 2593 N N . TYR B 1 48 ? -7.355 11.977 2.533 1 97.19 48 TYR B N 1
ATOM 2594 C CA . TYR B 1 48 ? -8.523 12.648 1.974 1 97.19 48 TYR B CA 1
ATOM 2595 C C . TYR B 1 48 ? -8.164 14.031 1.451 1 97.19 48 TYR B C 1
ATOM 2597 O O . TYR B 1 48 ? -7.871 14.938 2.232 1 97.19 48 TYR B O 1
ATOM 2605 N N . GLY B 1 49 ? -8.211 14.148 0.159 1 96.94 49 GLY B N 1
ATOM 2606 C CA . GLY B 1 49 ? -7.84 15.391 -0.506 1 96.94 49 GLY B CA 1
ATOM 2607 C C . GLY B 1 49 ? -8.656 16.578 -0.042 1 96.94 49 GLY B C 1
ATOM 2608 O O . GLY B 1 49 ? -9.891 16.531 -0.017 1 96.94 49 GLY B O 1
ATOM 2609 N N . GLY B 1 50 ? -7.992 17.641 0.315 1 97 50 GLY B N 1
ATOM 2610 C CA . GLY B 1 50 ? -8.641 18.875 0.705 1 97 50 GLY B CA 1
ATOM 2611 C C . GLY B 1 50 ? -9.078 18.891 2.16 1 97 50 GLY B C 1
ATOM 2612 O O . GLY B 1 50 ? -9.469 19.938 2.686 1 97 50 GLY B O 1
ATOM 2613 N N . TYR B 1 51 ? -9.023 17.75 2.846 1 97.62 51 TYR B N 1
ATOM 2614 C CA . TYR B 1 51 ? -9.453 17.672 4.234 1 97.62 51 TYR B CA 1
ATOM 2615 C C . TYR B 1 51 ? -8.492 18.422 5.148 1 97.62 51 TYR B C 1
ATOM 2617 O O . TYR B 1 51 ? -7.305 18.562 4.84 1 97.62 51 TYR B O 1
ATOM 2625 N N . ASN B 1 52 ? -9.023 19.016 6.215 1 98.25 52 ASN B N 1
ATOM 2626 C CA . ASN B 1 52 ? -8.289 19.641 7.301 1 98.25 52 ASN B CA 1
ATOM 2627 C C . ASN B 1 52 ? -8.531 18.938 8.633 1 98.25 52 ASN B C 1
ATOM 2629 O O . ASN B 1 52 ? -9.117 17.844 8.664 1 98.25 52 ASN B O 1
ATOM 2633 N N . THR B 1 53 ? -7.988 19.453 9.688 1 98.56 53 THR B N 1
ATOM 2634 C CA . THR B 1 53 ? -8.055 18.781 10.984 1 98.56 53 THR B CA 1
ATOM 2635 C C . THR B 1 53 ? -9.492 18.75 11.508 1 98.56 53 THR B C 1
ATOM 2637 O O . THR B 1 53 ? -9.844 17.891 12.32 1 98.56 53 THR B O 1
ATOM 2640 N N . GLU B 1 54 ? -10.352 19.719 11.07 1 97.5 54 GLU B N 1
ATOM 2641 C CA . GLU B 1 54 ? -11.75 19.656 11.469 1 97.5 54 GLU B CA 1
ATOM 2642 C C . GLU B 1 54 ? -12.422 18.391 10.938 1 97.5 54 GLU B C 1
ATOM 2644 O O . GLU B 1 54 ? -13.172 17.734 11.656 1 97.5 54 GLU B O 1
ATOM 2649 N N . HIS B 1 55 ? -12.172 18.094 9.711 1 97.12 55 HIS B N 1
ATOM 2650 C CA . HIS B 1 55 ? -12.68 16.844 9.141 1 97.12 55 HIS B CA 1
ATOM 2651 C C . HIS B 1 55 ? -12.094 15.633 9.859 1 97.12 55 HIS B C 1
ATOM 2653 O O . HIS B 1 55 ? -12.828 14.719 10.227 1 97.12 55 HIS B O 1
ATOM 2659 N N . GLY B 1 56 ? -10.727 15.648 10.07 1 97.88 56 GLY B N 1
ATOM 2660 C CA . GLY B 1 56 ? -10.023 14.539 10.711 1 97.88 56 GLY B CA 1
ATOM 2661 C C . GLY B 1 56 ? -10.578 14.203 12.086 1 97.88 56 GLY B C 1
ATOM 2662 O O . GLY B 1 56 ? -10.727 13.031 12.43 1 97.88 56 GLY B O 1
ATOM 2663 N N . ARG B 1 57 ? -10.875 15.227 12.828 1 97.38 57 ARG B N 1
ATOM 2664 C CA . ARG B 1 57 ? -11.406 15.047 14.172 1 97.38 57 ARG B CA 1
ATOM 2665 C C . ARG B 1 57 ? -12.695 14.242 14.156 1 97.38 57 ARG B C 1
ATOM 2667 O O . ARG B 1 57 ? -12.93 13.414 15.039 1 97.38 57 ARG B O 1
ATOM 2674 N N . HIS B 1 58 ? -13.5 14.406 13.117 1 96.06 58 HIS B N 1
ATOM 2675 C CA . HIS B 1 58 ? -14.82 13.789 13.07 1 96.06 58 HIS B CA 1
ATOM 2676 C C . HIS B 1 58 ? -14.742 12.344 12.586 1 96.06 58 HIS B C 1
ATOM 2678 O O . HIS B 1 58 ? -15.617 11.539 12.898 1 96.06 58 HIS B O 1
ATOM 2684 N N . ILE B 1 59 ? -13.648 11.992 11.898 1 96 59 ILE B N 1
ATOM 2685 C CA . ILE B 1 59 ? -13.719 10.695 11.234 1 96 59 ILE B CA 1
ATOM 2686 C C . ILE B 1 59 ? -12.695 9.75 11.852 1 96 59 ILE B C 1
ATOM 2688 O O . ILE B 1 59 ? -12.719 8.539 11.594 1 96 59 ILE B O 1
ATOM 2692 N N . ILE B 1 60 ? -11.82 10.203 12.742 1 97.31 60 ILE B N 1
ATOM 2693 C CA . ILE B 1 60 ? -10.703 9.414 13.25 1 97.31 60 ILE B CA 1
ATOM 2694 C C . ILE B 1 60 ? -11.227 8.203 14.016 1 97.31 60 ILE B C 1
ATOM 2696 O O . ILE B 1 60 ? -10.711 7.094 13.867 1 97.31 60 ILE B O 1
ATOM 2700 N N . ASP B 1 61 ? -12.281 8.367 14.758 1 95 61 ASP B N 1
ATOM 2701 C CA . ASP B 1 61 ? -12.805 7.262 15.555 1 95 61 ASP B CA 1
ATOM 2702 C C . ASP B 1 61 ? -13.312 6.133 14.664 1 95 61 ASP B C 1
ATOM 2704 O O . ASP B 1 61 ? -13.055 4.957 14.93 1 95 61 ASP B O 1
ATOM 2708 N N . ALA B 1 62 ? -14.008 6.508 13.648 1 93.12 62 ALA B N 1
ATOM 2709 C CA . ALA B 1 62 ? -14.562 5.52 12.727 1 93.12 62 ALA B CA 1
ATOM 2710 C C . ALA B 1 62 ? -13.445 4.754 12.008 1 93.12 62 ALA B C 1
ATOM 2712 O O . ALA B 1 62 ? -13.555 3.543 11.805 1 93.12 62 ALA B O 1
ATOM 2713 N N . ILE B 1 63 ? -12.406 5.449 11.641 1 94.25 63 ILE B N 1
ATOM 2714 C CA . ILE B 1 63 ? -11.281 4.848 10.93 1 94.25 63 ILE B CA 1
ATOM 2715 C C . ILE B 1 63 ? -10.562 3.863 11.852 1 94.25 63 ILE B C 1
ATOM 2717 O O . ILE B 1 63 ? -10.273 2.732 11.461 1 94.25 63 ILE B O 1
ATOM 2721 N N . LEU B 1 64 ? -10.336 4.27 13.086 1 94.19 64 LEU B N 1
ATOM 2722 C CA . LEU B 1 64 ? -9.641 3.41 14.039 1 94.19 64 LEU B CA 1
ATOM 2723 C C . LEU B 1 64 ? -10.484 2.18 14.367 1 94.19 64 LEU B C 1
ATOM 2725 O O . LEU B 1 64 ? -9.945 1.077 14.5 1 94.19 64 LEU B O 1
ATOM 2729 N N . GLN B 1 65 ? -11.75 2.375 14.43 1 89.75 65 GLN B N 1
ATOM 2730 C CA . GLN B 1 65 ? -12.641 1.249 14.695 1 89.75 65 GLN B CA 1
ATOM 2731 C C . GLN B 1 65 ? -12.633 0.26 13.531 1 89.75 65 GLN B C 1
ATOM 2733 O O . GLN B 1 65 ? -12.617 -0.954 13.742 1 89.75 65 GLN B O 1
ATOM 2738 N N . ALA B 1 66 ? -12.641 0.781 12.367 1 88.38 66 ALA B N 1
ATOM 2739 C CA . ALA B 1 66 ? -12.688 -0.062 11.18 1 88.38 66 ALA B CA 1
ATOM 2740 C C . ALA B 1 66 ? -11.391 -0.858 11.016 1 88.38 66 ALA B C 1
ATOM 2742 O O . ALA B 1 66 ? -11.422 -2.023 10.617 1 88.38 66 ALA B O 1
ATOM 2743 N N . GLU B 1 67 ? -10.281 -0.242 11.367 1 89.62 67 GLU B N 1
ATOM 2744 C CA . GLU B 1 67 ? -8.984 -0.858 11.125 1 89.62 67 GLU B CA 1
ATOM 2745 C C . GLU B 1 67 ? -8.547 -1.715 12.312 1 89.62 67 GLU B C 1
ATOM 2747 O O . GLU B 1 67 ? -7.715 -2.609 12.164 1 89.62 67 GLU B O 1
ATOM 2752 N N . ALA B 1 68 ? -9.07 -1.419 13.438 1 83.69 68 ALA B N 1
ATOM 2753 C CA . ALA B 1 68 ? -8.75 -2.172 14.648 1 83.69 68 ALA B CA 1
ATOM 2754 C C . ALA B 1 68 ? -9.984 -2.359 15.523 1 83.69 68 ALA B C 1
ATOM 2756 O O . ALA B 1 68 ? -10.117 -1.72 16.562 1 83.69 68 ALA B O 1
ATOM 2757 N N . PRO B 1 69 ? -10.758 -3.256 15.039 1 70.12 69 PRO B N 1
ATOM 2758 C CA . PRO B 1 69 ? -11.961 -3.475 15.844 1 70.12 69 PRO B CA 1
ATOM 2759 C C . PRO B 1 69 ? -11.656 -4.039 17.234 1 70.12 69 PRO B C 1
ATOM 2761 O O . PRO B 1 69 ? -10.688 -4.781 17.391 1 70.12 69 PRO B O 1
ATOM 2764 N N . LEU B 1 70 ? -12.242 -3.42 18.172 1 62.22 70 LEU B N 1
ATOM 2765 C CA . LEU B 1 70 ? -12.039 -3.869 19.547 1 62.22 70 LEU B CA 1
ATOM 2766 C C . LEU B 1 70 ? -12.406 -5.34 19.703 1 62.22 70 LEU B C 1
ATOM 2768 O O . LEU B 1 70 ? -13.32 -5.832 19.031 1 62.22 70 LEU B O 1
ATOM 2772 N N . ALA B 1 71 ? -11.438 -5.961 20.359 1 56.03 71 ALA B N 1
ATOM 2773 C CA . ALA B 1 71 ? -11.586 -7.383 20.656 1 56.03 71 ALA B CA 1
ATOM 2774 C C . ALA B 1 71 ? -12.938 -7.672 21.297 1 56.03 71 ALA B C 1
ATOM 2776 O O . ALA B 1 71 ? -13.422 -6.891 22.109 1 56.03 71 ALA B O 1
ATOM 2777 N N . THR B 1 72 ? -13.797 -8.477 20.625 1 51.22 72 THR B N 1
ATOM 2778 C CA . THR B 1 72 ? -14.898 -9.031 21.406 1 51.22 72 THR B CA 1
ATOM 2779 C C . THR B 1 72 ? -14.391 -10.125 22.344 1 51.22 72 THR B C 1
ATOM 2781 O O . THR B 1 72 ? -13.258 -10.586 22.203 1 51.22 72 THR B O 1
ATOM 2784 N N . ARG B 1 73 ? -15.102 -10.5 23.375 1 46.19 73 ARG B N 1
ATOM 2785 C CA . ARG B 1 73 ? -14.82 -11.516 24.375 1 46.19 73 ARG B CA 1
ATOM 2786 C C . ARG B 1 73 ? -14.086 -12.703 23.766 1 46.19 73 ARG B C 1
ATOM 2788 O O . ARG B 1 73 ? -13.289 -13.359 24.438 1 46.19 73 ARG B O 1
ATOM 2795 N N . THR B 1 74 ? -14.422 -13.008 22.641 1 46.22 74 THR B N 1
ATOM 2796 C CA . THR B 1 74 ? -13.906 -14.25 22.078 1 46.22 74 THR B CA 1
ATOM 2797 C C . THR B 1 74 ? -12.617 -13.984 21.297 1 46.22 74 THR B C 1
ATOM 2799 O O . THR B 1 74 ? -11.898 -14.922 20.938 1 46.22 74 THR B O 1
ATOM 2802 N N . THR B 1 75 ? -12.523 -12.734 20.781 1 49.59 75 THR B N 1
ATOM 2803 C CA . THR B 1 75 ? -11.312 -12.5 20 1 49.59 75 THR B CA 1
ATOM 2804 C C . THR B 1 75 ? -10.312 -11.656 20.797 1 49.59 75 THR B C 1
ATOM 2806 O O . THR B 1 75 ? -10.672 -10.617 21.344 1 49.59 75 THR B O 1
ATOM 2809 N N . GLN B 1 76 ? -9.508 -12.211 21.578 1 46.84 76 GLN B N 1
ATOM 2810 C CA . GLN B 1 76 ? -8.422 -11.5 22.234 1 46.84 76 GLN B CA 1
ATOM 2811 C C . GLN B 1 76 ? -7.746 -10.516 21.297 1 46.84 76 GLN B C 1
ATOM 2813 O O . GLN B 1 76 ? -6.645 -10.773 20.797 1 46.84 76 GLN B O 1
ATOM 2818 N N . SER B 1 77 ? -8.531 -9.93 20.484 1 48.78 77 SER B N 1
ATOM 2819 C CA . SER B 1 77 ? -7.789 -9.18 19.469 1 48.78 77 SER B CA 1
ATOM 2820 C C . SER B 1 77 ? -7.094 -7.969 20.094 1 48.78 77 SER B C 1
ATOM 2822 O O . SER B 1 77 ? -7.742 -7.113 20.688 1 48.78 77 SER B O 1
ATOM 2824 N N . ARG B 1 78 ? -5.887 -8.125 20.656 1 53.22 78 ARG B N 1
ATOM 2825 C CA . ARG B 1 78 ? -4.934 -7.074 21.016 1 53.22 78 ARG B CA 1
ATOM 2826 C C . ARG B 1 78 ? -4.883 -5.996 19.938 1 53.22 78 ARG B C 1
ATOM 2828 O O . ARG B 1 78 ? -5.25 -6.242 18.781 1 53.22 78 ARG B O 1
ATOM 2835 N N . ASN B 1 79 ? -4.582 -4.77 20.453 1 58.72 79 ASN B N 1
ATOM 2836 C CA . ASN B 1 79 ? -4.434 -3.537 19.688 1 58.72 79 ASN B CA 1
ATOM 2837 C C . ASN B 1 79 ? -3.619 -3.764 18.422 1 58.72 79 ASN B C 1
ATOM 2839 O O . ASN B 1 79 ? -2.453 -4.156 18.484 1 58.72 79 ASN B O 1
ATOM 2843 N N . SER B 1 80 ? -4.309 -3.523 17.266 1 83.31 80 SER B N 1
ATOM 2844 C CA . SER B 1 80 ? -3.758 -3.982 16 1 83.31 80 SER B CA 1
ATOM 2845 C C . SER B 1 80 ? -3.08 -2.842 15.25 1 83.31 80 SER B C 1
ATOM 2847 O O . SER B 1 80 ? -2.41 -3.068 14.242 1 83.31 80 SER B O 1
ATOM 2849 N N . VAL B 1 81 ? -3.088 -1.567 16.062 1 95 81 VAL B N 1
ATOM 2850 C CA . VAL B 1 81 ? -2.404 -0.494 15.359 1 95 81 VAL B CA 1
ATOM 2851 C C . VAL B 1 81 ? -1.111 -0.133 16.094 1 95 81 VAL B C 1
ATOM 2853 O O . VAL B 1 81 ? -1.146 0.447 17.172 1 95 81 VAL B O 1
ATOM 2856 N N . LYS B 1 82 ? -0.003 -0.382 15.539 1 96.31 82 LYS B N 1
ATOM 2857 C CA . LYS B 1 82 ? 1.304 -0.139 16.141 1 96.31 82 LYS B CA 1
ATOM 2858 C C . LYS B 1 82 ? 1.72 1.321 15.984 1 96.31 82 LYS B C 1
ATOM 2860 O O . LYS B 1 82 ? 2.441 1.861 16.828 1 96.31 82 LYS B O 1
ATOM 2865 N N . LEU B 1 83 ? 1.256 1.899 14.922 1 97.75 83 LEU B N 1
ATOM 2866 C CA . LEU B 1 83 ? 1.647 3.27 14.609 1 97.75 83 LEU B CA 1
ATOM 2867 C C . LEU B 1 83 ? 0.544 3.99 13.844 1 97.75 83 LEU B C 1
ATOM 2869 O O . LEU B 1 83 ? 0.001 3.449 12.875 1 97.75 83 LEU B O 1
ATOM 2873 N N . LEU B 1 84 ? 0.187 5.137 14.312 1 98.5 84 LEU B N 1
ATOM 2874 C CA . LEU B 1 84 ? -0.667 6.066 13.586 1 98.5 84 LEU B CA 1
ATOM 2875 C C . LEU B 1 84 ? 0.112 7.312 13.172 1 98.5 84 LEU B C 1
ATOM 2877 O O . LEU B 1 84 ? 0.701 7.988 14.016 1 98.5 84 LEU B O 1
ATOM 2881 N N . VAL B 1 85 ? 0.188 7.559 11.883 1 98.88 85 VAL B N 1
ATOM 2882 C CA . VAL B 1 85 ? 0.786 8.781 11.352 1 98.88 85 VAL B CA 1
ATOM 2883 C C . VAL B 1 85 ? -0.312 9.773 10.984 1 98.88 85 VAL B C 1
ATOM 2885 O O . VAL B 1 85 ? -1.167 9.484 10.141 1 98.88 85 VAL B O 1
ATOM 2888 N N . ILE B 1 86 ? -0.342 10.883 11.641 1 98.94 86 ILE B N 1
ATOM 2889 C CA . ILE B 1 86 ? -1.33 11.93 11.375 1 98.94 86 ILE B CA 1
ATOM 2890 C C . ILE B 1 86 ? -0.682 13.07 10.602 1 98.94 86 ILE B C 1
ATOM 2892 O O . ILE B 1 86 ? 0.238 13.727 11.102 1 98.94 86 ILE B O 1
ATOM 2896 N N . SER B 1 87 ? -1.128 13.273 9.359 1 98.88 87 SER B N 1
ATOM 2897 C CA . SER B 1 87 ? -0.511 14.273 8.5 1 98.88 87 SER B CA 1
ATOM 2898 C C . SER B 1 87 ? -1.552 15.242 7.941 1 98.88 87 SER B C 1
ATOM 2900 O O . SER B 1 87 ? -2.076 15.031 6.844 1 98.88 87 SER B O 1
ATOM 2902 N N . PHE B 1 88 ? -1.869 16.281 8.672 1 98.81 88 PHE B N 1
ATOM 2903 C CA . PHE B 1 88 ? -2.691 17.422 8.273 1 98.81 88 PHE B CA 1
ATOM 2904 C C . PHE B 1 88 ? -1.91 18.734 8.391 1 98.81 88 PHE B C 1
ATOM 2906 O O . PHE B 1 88 ? -0.695 18.719 8.602 1 98.81 88 PHE B O 1
ATOM 2913 N N . GLY B 1 89 ? -2.514 19.828 8.125 1 98.75 89 GLY B N 1
ATOM 2914 C CA . GLY B 1 89 ? -1.891 21.125 8.312 1 98.75 89 GLY B CA 1
ATOM 2915 C C . GLY B 1 89 ? -1.754 21.906 7.02 1 98.75 89 GLY B C 1
ATOM 2916 O O . GLY B 1 89 ? -1.792 23.141 7.027 1 98.75 89 GLY B O 1
ATOM 2917 N N . THR B 1 90 ? -1.539 21.188 5.895 1 98.5 90 THR B N 1
ATOM 2918 C CA . THR B 1 90 ? -1.393 21.859 4.609 1 98.5 90 THR B CA 1
ATOM 2919 C C . THR B 1 90 ? -2.635 22.688 4.285 1 98.5 90 THR B C 1
ATOM 2921 O O . THR B 1 90 ? -2.529 23.859 3.949 1 98.5 90 THR B O 1
ATOM 2924 N N . ASN B 1 91 ? -3.797 22.109 4.434 1 98.31 91 ASN B N 1
ATOM 2925 C CA . ASN B 1 91 ? -5.047 22.797 4.152 1 98.31 91 ASN B CA 1
ATOM 2926 C C . ASN B 1 91 ? -5.457 23.703 5.312 1 98.31 91 ASN B C 1
ATOM 2928 O O . ASN B 1 91 ? -6 24.797 5.094 1 98.31 91 ASN B O 1
ATOM 2932 N N . ASP B 1 92 ? -5.137 23.328 6.551 1 98.69 92 ASP B N 1
ATOM 2933 C CA . ASP B 1 92 ? -5.43 24.109 7.742 1 98.69 92 ASP B CA 1
ATOM 2934 C C . ASP B 1 92 ? -4.738 25.484 7.68 1 98.69 92 ASP B C 1
ATOM 2936 O O . ASP B 1 92 ? -5.293 26.484 8.133 1 98.69 92 ASP B O 1
ATOM 2940 N N . ALA B 1 93 ? -3.611 25.5 7.043 1 98.56 93 ALA B N 1
ATOM 2941 C CA . ALA B 1 93 ? -2.752 26.688 7.035 1 98.56 93 ALA B CA 1
ATOM 2942 C C . ALA B 1 93 ? -3.152 27.656 5.922 1 98.56 93 ALA B C 1
ATOM 2944 O O . ALA B 1 93 ? -2.521 28.688 5.734 1 98.56 93 ALA B O 1
ATOM 2945 N N . ALA B 1 94 ? -4.164 27.312 5.164 1 97.81 94 ALA B N 1
ATOM 2946 C CA . ALA B 1 94 ? -4.582 28.188 4.082 1 97.81 94 ALA B CA 1
ATOM 2947 C C . ALA B 1 94 ? -4.934 29.578 4.609 1 97.81 94 ALA B C 1
ATOM 2949 O O . ALA B 1 94 ? -5.535 29.703 5.68 1 97.81 94 ALA B O 1
ATOM 2950 N N . ASP B 1 95 ? -4.551 30.594 3.859 1 96.25 95 ASP B N 1
ATOM 2951 C CA . ASP B 1 95 ? -4.914 31.969 4.195 1 96.25 95 ASP B CA 1
ATOM 2952 C C . ASP B 1 95 ? -6.418 32.188 4.043 1 96.25 95 ASP B C 1
ATOM 2954 O O . ASP B 1 95 ? -6.953 32.094 2.936 1 96.25 95 ASP B O 1
ATOM 2958 N N . PRO B 1 96 ? -7.062 32.5 5.176 1 93.81 96 PRO B N 1
ATOM 2959 C CA . PRO B 1 96 ? -8.516 32.625 5.109 1 93.81 96 PRO B CA 1
ATOM 2960 C C . PRO B 1 96 ? -8.961 33.75 4.191 1 93.81 96 PRO B C 1
ATOM 2962 O O . PRO B 1 96 ? -10.094 33.75 3.699 1 93.81 96 PRO B O 1
ATOM 2965 N N . ARG B 1 97 ? -8.164 34.719 3.871 1 93 97 ARG B N 1
ATOM 2966 C CA . ARG B 1 97 ? -8.523 35.875 3.031 1 93 97 ARG B CA 1
ATOM 2967 C C . ARG B 1 97 ? -8.688 35.438 1.576 1 93 97 ARG B C 1
ATOM 2969 O O . ARG B 1 97 ? -9.414 36.094 0.816 1 93 97 ARG B O 1
ATOM 2976 N N . HIS B 1 98 ? -7.961 34.344 1.295 1 91.69 98 HIS B N 1
ATOM 2977 C CA . HIS B 1 98 ? -7.945 33.938 -0.109 1 91.69 98 HIS B CA 1
ATOM 2978 C C . HIS B 1 98 ? -8.531 32.531 -0.293 1 91.69 98 HIS B C 1
ATOM 2980 O O . HIS B 1 98 ? -8.703 32.094 -1.424 1 91.69 98 HIS B O 1
ATOM 2986 N N . ASN B 1 99 ? -8.859 31.844 0.838 1 84.69 99 ASN B N 1
ATOM 2987 C CA . ASN B 1 99 ? -9.336 30.469 0.725 1 84.69 99 ASN B CA 1
ATOM 2988 C C . ASN B 1 99 ? -10.836 30.422 0.436 1 84.69 99 ASN B C 1
ATOM 2990 O O . ASN B 1 99 ? -11.641 30.938 1.216 1 84.69 99 ASN B O 1
ATOM 2994 N N . LYS B 1 100 ? -11.203 29.75 -0.652 1 77.88 100 LYS B N 1
ATOM 2995 C CA . LYS B 1 100 ? -12.586 29.719 -1.118 1 77.88 100 LYS B CA 1
ATOM 2996 C C . LYS B 1 100 ? -13.297 28.469 -0.645 1 77.88 100 LYS B C 1
ATOM 2998 O O . LYS B 1 100 ? -14.523 28.359 -0.75 1 77.88 100 LYS B O 1
ATOM 3003 N N . HIS B 1 101 ? -12.656 27.484 -0.037 1 78.75 101 HIS B N 1
ATOM 3004 C CA . HIS B 1 101 ? -13.242 26.172 0.247 1 78.75 101 HIS B CA 1
ATOM 3005 C C . HIS B 1 101 ? -13.359 25.938 1.749 1 78.75 101 HIS B C 1
ATOM 3007 O O . HIS B 1 101 ? -13.594 24.812 2.186 1 78.75 101 HIS B O 1
ATOM 3013 N N . SER B 1 102 ? -13.172 26.953 2.506 1 81.69 102 SER B N 1
ATOM 3014 C CA . SER B 1 102 ? -13.273 26.891 3.959 1 81.69 102 SER B CA 1
ATOM 3015 C C . SER B 1 102 ? -12.336 25.828 4.531 1 81.69 102 SER B C 1
ATOM 3017 O O . SER B 1 102 ? -12.727 25.047 5.395 1 81.69 102 SER B O 1
ATOM 3019 N N . GLN B 1 103 ? -11.164 25.875 4.02 1 92.62 103 GLN B N 1
ATOM 3020 C CA . GLN B 1 103 ? -10.188 24.891 4.492 1 92.62 103 GLN B CA 1
ATOM 3021 C C . GLN B 1 103 ? -9.398 25.438 5.68 1 92.62 103 GLN B C 1
ATOM 3023 O O . GLN B 1 103 ? -8.898 24.656 6.504 1 92.62 103 GLN B O 1
ATOM 3028 N N . SER B 1 104 ? -9.312 26.75 5.789 1 96.56 104 SER B N 1
ATOM 3029 C CA . SER B 1 104 ? -8.492 27.359 6.828 1 96.56 104 SER B CA 1
ATOM 3030 C C . SER B 1 104 ? -9.031 27.047 8.219 1 96.56 104 SER B C 1
ATOM 3032 O O . SER B 1 104 ? -10.234 27.188 8.469 1 96.56 104 SER B O 1
ATOM 3034 N N . VAL B 1 105 ? -8.172 26.625 9.109 1 98.06 105 VAL B N 1
ATOM 3035 C CA . VAL B 1 105 ? -8.5 26.375 10.508 1 98.06 105 VAL B CA 1
ATOM 3036 C C . VAL B 1 105 ? -7.641 27.266 11.406 1 98.06 105 VAL B C 1
ATOM 3038 O O . VAL B 1 105 ? -6.414 27.266 11.289 1 98.06 105 VAL B O 1
ATOM 3041 N N . PRO B 1 106 ? -8.289 28.047 12.305 1 98 106 PRO B N 1
ATOM 3042 C CA . PRO B 1 106 ? -7.469 28.828 13.227 1 98 106 PRO B CA 1
ATOM 3043 C C . PRO B 1 106 ? -6.461 27.984 13.992 1 98 106 PRO B C 1
ATOM 3045 O O . PRO B 1 106 ? -6.77 26.844 14.375 1 98 106 PRO B O 1
ATOM 3048 N N . ILE B 1 107 ? -5.305 28.5 14.211 1 98.5 107 ILE B N 1
ATOM 3049 C CA . ILE B 1 107 ? -4.152 27.75 14.695 1 98.5 107 ILE B CA 1
ATOM 3050 C C . ILE B 1 107 ? -4.492 27.109 16.047 1 98.5 107 ILE B C 1
ATOM 3052 O O . ILE B 1 107 ? -4.098 25.969 16.297 1 98.5 107 ILE B O 1
ATOM 3056 N N . ASP B 1 108 ? -5.23 27.812 16.953 1 98.56 108 ASP B N 1
ATOM 3057 C CA . ASP B 1 108 ? -5.605 27.234 18.25 1 98.56 108 ASP B CA 1
ATOM 3058 C C . ASP B 1 108 ? -6.531 26.031 18.062 1 98.56 108 ASP B C 1
ATOM 3060 O O . ASP B 1 108 ? -6.387 25.016 18.75 1 98.56 108 ASP B O 1
ATOM 3064 N N . ARG B 1 109 ? -7.445 26.188 17.141 1 98.56 109 ARG B N 1
ATOM 3065 C CA . ARG B 1 109 ? -8.359 25.094 16.828 1 98.56 109 ARG B CA 1
ATOM 3066 C C . ARG B 1 109 ? -7.621 23.922 16.188 1 98.56 109 ARG B C 1
ATOM 3068 O O . ARG B 1 109 ? -7.918 22.766 16.469 1 98.56 109 ARG B O 1
ATOM 3075 N N . TYR B 1 110 ? -6.707 24.266 15.367 1 98.81 110 TYR B N 1
ATOM 3076 C CA . TYR B 1 110 ? -5.844 23.266 14.758 1 98.81 110 TYR B CA 1
ATOM 3077 C C . TYR B 1 110 ? -5.145 22.422 15.82 1 98.81 110 TYR B C 1
ATOM 3079 O O . TYR B 1 110 ? -5.172 21.188 15.758 1 98.81 110 TYR B O 1
ATOM 3087 N N . MET B 1 111 ? -4.57 23.031 16.766 1 98.88 111 MET B N 1
ATOM 3088 C CA . MET B 1 111 ? -3.871 22.344 17.844 1 98.88 111 MET B CA 1
ATOM 3089 C C . MET B 1 111 ? -4.836 21.484 18.656 1 98.88 111 MET B C 1
ATOM 3091 O O . MET B 1 111 ? -4.516 20.359 19.016 1 98.88 111 MET B O 1
ATOM 3095 N N . GLU B 1 112 ? -6.02 22.031 18.922 1 98.81 112 GLU B N 1
ATOM 3096 C CA . GLU B 1 112 ? -7.039 21.281 19.656 1 98.81 112 GLU B CA 1
ATOM 3097 C C . GLU B 1 112 ? -7.445 20.031 18.891 1 98.81 112 GLU B C 1
ATOM 3099 O O . GLU B 1 112 ? -7.617 18.953 19.484 1 98.81 112 GLU B O 1
ATOM 3104 N N . ASN B 1 113 ? -7.637 20.188 17.609 1 98.88 113 ASN B N 1
ATOM 3105 C CA . ASN B 1 113 ? -8.031 19.062 16.781 1 98.88 113 ASN B CA 1
ATOM 3106 C C . ASN B 1 113 ? -6.965 17.969 16.781 1 98.88 113 ASN B C 1
ATOM 3108 O O . ASN B 1 113 ? -7.281 16.781 16.859 1 98.88 113 ASN B O 1
ATOM 3112 N N . LEU B 1 114 ? -5.672 18.344 16.641 1 98.88 114 LEU B N 1
ATOM 3113 C CA . LEU B 1 114 ? -4.582 17.375 16.703 1 98.88 114 LEU B CA 1
ATOM 3114 C C . LEU B 1 114 ? -4.578 16.625 18.031 1 98.88 114 LEU B C 1
ATOM 3116 O O . LEU B 1 114 ? -4.461 15.406 18.062 1 98.88 114 LEU B O 1
ATOM 3120 N N . SER B 1 115 ? -4.754 17.422 19.078 1 98.69 115 SER B N 1
ATOM 3121 C CA . SER B 1 115 ? -4.777 16.828 20.406 1 98.69 115 SER B CA 1
ATOM 3122 C C . SER B 1 115 ? -5.914 15.812 20.531 1 98.69 115 SER B C 1
ATOM 3124 O O . SER B 1 115 ? -5.727 14.727 21.078 1 98.69 115 SER B O 1
ATOM 3126 N N . HIS B 1 116 ? -7.02 16.188 20.031 1 98.56 116 HIS B N 1
ATOM 3127 C CA . HIS B 1 116 ? -8.172 15.297 20.062 1 98.56 116 HIS B CA 1
ATOM 3128 C C . HIS B 1 116 ? -7.883 13.984 19.344 1 98.56 116 HIS B C 1
ATOM 3130 O O . HIS B 1 116 ? -8.219 12.906 19.828 1 98.56 116 HIS B O 1
ATOM 3136 N N . MET B 1 117 ? -7.305 14.047 18.203 1 98.62 117 MET B N 1
ATOM 3137 C CA . MET B 1 117 ? -7.039 12.859 17.406 1 98.62 117 MET B CA 1
ATOM 3138 C C . MET B 1 117 ? -6.016 11.961 18.094 1 98.62 117 MET B C 1
ATOM 3140 O O . MET B 1 117 ? -6.148 10.734 18.078 1 98.62 117 MET B O 1
ATOM 3144 N N . VAL B 1 118 ? -5.004 12.57 18.703 1 98.31 118 VAL B N 1
ATOM 3145 C CA . VAL B 1 118 ? -4.02 11.789 19.438 1 98.31 118 VAL B CA 1
ATOM 3146 C C . VAL B 1 118 ? -4.703 11.086 20.609 1 98.31 118 VAL B C 1
ATOM 3148 O O . VAL B 1 118 ? -4.469 9.898 20.844 1 98.31 118 VAL B O 1
ATOM 3151 N N . GLU B 1 119 ? -5.559 11.789 21.328 1 97.5 119 GLU B N 1
ATOM 3152 C CA . GLU B 1 119 ? -6.266 11.211 22.469 1 97.5 119 GLU B CA 1
ATOM 3153 C C . GLU B 1 119 ? -7.168 10.062 22.031 1 97.5 119 GLU B C 1
ATOM 3155 O O . GLU B 1 119 ? -7.234 9.031 22.703 1 97.5 119 GLU B O 1
ATOM 3160 N N . ALA B 1 120 ? -7.855 10.258 20.922 1 96.38 120 ALA B N 1
ATOM 3161 C CA . ALA B 1 120 ? -8.703 9.195 20.391 1 96.38 120 ALA B CA 1
ATOM 3162 C C . ALA B 1 120 ? -7.879 7.945 20.078 1 96.38 120 ALA B C 1
ATOM 3164 O O . ALA B 1 120 ? -8.297 6.828 20.406 1 96.38 120 ALA B O 1
ATOM 3165 N N . ALA B 1 121 ? -6.727 8.141 19.469 1 96.38 121 ALA B N 1
ATOM 3166 C CA . ALA B 1 121 ? -5.832 7.035 19.141 1 96.38 121 ALA B CA 1
ATOM 3167 C C . ALA B 1 121 ? -5.363 6.312 20.391 1 96.38 121 ALA B C 1
ATOM 3169 O O . ALA B 1 121 ? -5.391 5.082 20.453 1 96.38 121 ALA B O 1
ATOM 3170 N N . LYS B 1 122 ? -5.012 7.086 21.406 1 94.62 122 LYS B N 1
ATOM 3171 C CA . LYS B 1 122 ? -4.508 6.504 22.656 1 94.62 122 LYS B CA 1
ATOM 3172 C C . LYS B 1 122 ? -5.605 5.75 23.391 1 94.62 122 LYS B C 1
ATOM 3174 O O . LYS B 1 122 ? -5.359 4.68 23.953 1 94.62 122 LYS B O 1
ATOM 3179 N N . GLN B 1 123 ? -6.723 6.281 23.344 1 92.5 123 GLN B N 1
ATOM 3180 C CA . GLN B 1 123 ? -7.855 5.633 23.984 1 92.5 123 GLN B CA 1
ATOM 3181 C C . GLN B 1 123 ? -8.172 4.289 23.344 1 92.5 123 GLN B C 1
ATOM 3183 O O . GLN B 1 123 ? -8.648 3.369 24.016 1 92.5 123 GLN B O 1
ATOM 3188 N N . ARG B 1 124 ? -7.801 4.191 22.109 1 91.94 124 ARG B N 1
ATOM 3189 C CA . ARG B 1 124 ? -8.094 2.957 21.391 1 91.94 124 ARG B CA 1
ATOM 3190 C C . ARG B 1 124 ? -6.902 2.006 21.422 1 91.94 124 ARG B C 1
ATOM 3192 O O . ARG B 1 124 ? -6.918 0.954 20.781 1 91.94 124 ARG B O 1
ATOM 3199 N N . GLY B 1 125 ? -5.855 2.402 22.062 1 91.69 125 GLY B N 1
ATOM 3200 C CA . GLY B 1 125 ? -4.75 1.494 22.312 1 91.69 125 GLY B CA 1
ATOM 3201 C C . GLY B 1 125 ? -3.66 1.582 21.266 1 91.69 125 GLY B C 1
ATOM 3202 O O . GLY B 1 125 ? -2.785 0.716 21.188 1 91.69 125 GLY B O 1
ATOM 3203 N N . VAL B 1 126 ? -3.707 2.6 20.391 1 94.94 126 VAL B N 1
ATOM 3204 C CA . VAL B 1 126 ? -2.619 2.789 19.438 1 94.94 126 VAL B CA 1
ATOM 3205 C C . VAL B 1 126 ? -1.302 2.971 20.188 1 94.94 126 VAL B C 1
ATOM 3207 O O . VAL B 1 126 ? -1.209 3.791 21.094 1 94.94 126 VAL B O 1
ATOM 3210 N N . GLU B 1 127 ? -0.33 2.291 19.781 1 93.62 127 GLU B N 1
ATOM 3211 C CA . GLU B 1 127 ? 0.908 2.234 20.547 1 93.62 127 GLU B CA 1
ATOM 3212 C C . GLU B 1 127 ? 1.731 3.506 20.375 1 93.62 127 GLU B C 1
ATOM 3214 O O . GLU B 1 127 ? 2.215 4.082 21.344 1 93.62 127 GLU B O 1
ATOM 3219 N N . ALA B 1 128 ? 1.914 3.914 19.156 1 96.19 128 ALA B N 1
ATOM 3220 C CA . ALA B 1 128 ? 2.729 5.086 18.844 1 96.19 128 ALA B CA 1
ATOM 3221 C C . ALA B 1 128 ? 2.006 6.004 17.859 1 96.19 128 ALA B C 1
ATOM 3223 O O . ALA B 1 128 ? 1.284 5.535 16.984 1 96.19 128 ALA B O 1
ATOM 3224 N N . VAL B 1 129 ? 2.158 7.312 18.047 1 98 129 VAL B N 1
ATOM 3225 C CA . VAL B 1 129 ? 1.58 8.305 17.141 1 98 129 VAL B CA 1
ATOM 3226 C C . VAL B 1 129 ? 2.668 9.266 16.656 1 98 129 VAL B C 1
ATOM 3228 O O . VAL B 1 129 ? 3.477 9.75 17.469 1 98 129 VAL B O 1
ATOM 3231 N N . VAL B 1 130 ? 2.748 9.508 15.398 1 98.5 130 VAL B N 1
ATOM 3232 C CA . VAL B 1 130 ? 3.621 10.531 14.844 1 98.5 130 VAL B CA 1
ATOM 3233 C C . VAL B 1 130 ? 2.781 11.648 14.234 1 98.5 130 VAL B C 1
ATOM 3235 O O . VAL B 1 130 ? 1.899 11.391 13.406 1 98.5 130 VAL B O 1
ATOM 3238 N N . LEU B 1 131 ? 3.012 12.836 14.68 1 98.75 131 LEU B N 1
ATOM 3239 C CA . LEU B 1 131 ? 2.412 14.016 14.07 1 98.75 131 LEU B CA 1
ATOM 3240 C C . LEU B 1 131 ? 3.34 14.617 13.016 1 98.75 131 LEU B C 1
ATOM 3242 O O . LEU B 1 131 ? 4.516 14.867 13.289 1 98.75 131 LEU B O 1
ATOM 3246 N N . ILE B 1 132 ? 2.818 14.812 11.805 1 98.88 132 ILE B N 1
ATOM 3247 C CA . ILE B 1 132 ? 3.592 15.359 10.695 1 98.88 132 ILE B CA 1
ATOM 3248 C C . ILE B 1 132 ? 3.25 16.828 10.5 1 98.88 132 ILE B C 1
ATOM 3250 O O . ILE B 1 132 ? 2.09 17.188 10.281 1 98.88 132 ILE B O 1
ATOM 3254 N N . GLY B 1 133 ? 4.238 17.688 10.625 1 98.81 133 GLY B N 1
ATOM 3255 C CA . GLY B 1 133 ? 4.023 19.062 10.227 1 98.81 133 GLY B CA 1
ATOM 3256 C C . GLY B 1 133 ? 3.934 19.25 8.719 1 98.81 133 GLY B C 1
ATOM 3257 O O . GLY B 1 133 ? 4.605 18.547 7.965 1 98.81 133 GLY B O 1
ATOM 3258 N N . PRO B 1 134 ? 3.102 20.188 8.281 1 98.81 134 PRO B N 1
ATOM 3259 C CA . PRO B 1 134 ? 3.025 20.391 6.836 1 98.81 134 PRO B CA 1
ATOM 3260 C C . PRO B 1 134 ? 4.363 20.812 6.23 1 98.81 134 PRO B C 1
ATOM 3262 O O . PRO B 1 134 ? 5.199 21.406 6.918 1 98.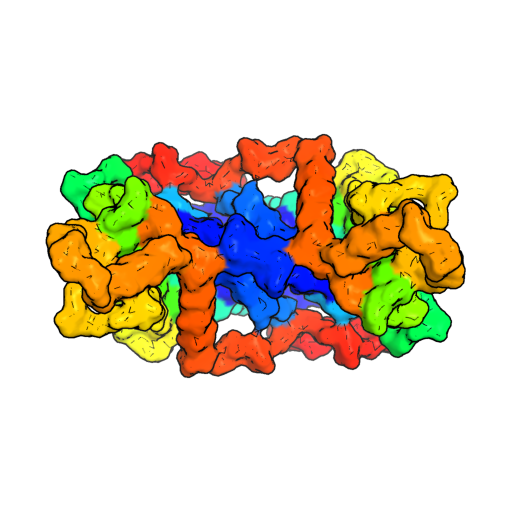81 134 PRO B O 1
ATOM 3265 N N . GLY B 1 135 ? 4.629 20.453 4.957 1 98.44 135 GLY B N 1
ATOM 3266 C CA . GLY B 1 135 ? 5.793 20.906 4.215 1 98.44 135 GLY B CA 1
ATOM 3267 C C . GLY B 1 135 ? 5.695 22.359 3.793 1 98.44 135 GLY B C 1
ATOM 3268 O O . GLY B 1 135 ? 4.68 23.016 4.031 1 98.44 135 GLY B O 1
ATOM 3269 N N . PRO B 1 136 ? 6.777 22.828 3.217 1 98.06 136 PRO B N 1
ATOM 3270 C CA . PRO B 1 136 ? 6.746 24.203 2.717 1 98.06 136 PRO B CA 1
ATOM 3271 C C . PRO B 1 136 ? 5.906 24.344 1.449 1 98.06 136 PRO B C 1
ATOM 3273 O O . PRO B 1 136 ? 5.434 23.344 0.898 1 98.06 136 PRO B O 1
ATOM 3276 N N . VAL B 1 137 ? 5.656 25.594 1.06 1 97.44 137 VAL B N 1
ATOM 3277 C CA . VAL B 1 137 ? 4.969 25.938 -0.177 1 97.44 137 VAL B CA 1
ATOM 3278 C C . VAL B 1 137 ? 5.918 26.719 -1.095 1 97.44 137 VAL B C 1
ATOM 3280 O O . VAL B 1 137 ? 6.66 27.578 -0.64 1 97.44 137 VAL B O 1
ATOM 3283 N N . ASN B 1 138 ? 5.949 26.297 -2.338 1 96.06 138 ASN B N 1
ATOM 3284 C CA . ASN B 1 138 ? 6.578 27.141 -3.354 1 96.06 138 ASN B CA 1
ATOM 3285 C C . ASN B 1 138 ? 5.586 28.125 -3.955 1 96.06 138 ASN B C 1
ATOM 3287 O O . ASN B 1 138 ? 4.918 27.828 -4.945 1 96.06 138 ASN B O 1
ATOM 3291 N N . GLU B 1 139 ? 5.613 29.297 -3.385 1 94.94 139 GLU B N 1
ATOM 3292 C CA . GLU B 1 139 ? 4.629 30.297 -3.766 1 94.94 139 GLU B CA 1
ATOM 3293 C C . GLU B 1 139 ? 4.859 30.781 -5.191 1 94.94 139 GLU B C 1
ATOM 3295 O O . GLU B 1 139 ? 3.984 31.422 -5.789 1 94.94 139 GLU B O 1
ATOM 3300 N N . LEU B 1 140 ? 6.016 30.422 -5.742 1 91.06 140 LEU B N 1
ATOM 3301 C CA . LEU B 1 140 ? 6.398 30.906 -7.066 1 91.06 140 LEU B CA 1
ATOM 3302 C C . LEU B 1 140 ? 6.094 29.859 -8.133 1 91.06 140 LEU B C 1
ATOM 3304 O O . LEU B 1 140 ? 6.324 30.094 -9.32 1 91.06 140 LEU B O 1
ATOM 3308 N N . ALA B 1 141 ? 5.594 28.75 -7.734 1 94.38 141 ALA B N 1
ATOM 3309 C CA . ALA B 1 141 ? 5.223 27.719 -8.703 1 94.38 141 ALA B CA 1
ATOM 3310 C C . ALA B 1 141 ? 4.164 28.234 -9.672 1 94.38 141 ALA B C 1
ATOM 3312 O O . ALA B 1 141 ? 3.348 29.078 -9.32 1 94.38 141 ALA B O 1
ATOM 3313 N N . PRO B 1 142 ? 4.141 27.703 -10.875 1 93.81 142 PRO B N 1
ATOM 3314 C CA . PRO B 1 142 ? 3.273 28.25 -11.922 1 93.81 142 PRO B CA 1
ATOM 3315 C C . PRO B 1 142 ? 1.792 28.172 -11.562 1 93.81 142 PRO B C 1
ATOM 3317 O O . PRO B 1 142 ? 1 29 -12.008 1 93.81 142 PRO B O 1
ATOM 3320 N N . GLU B 1 143 ? 1.369 27.172 -10.75 1 96.12 143 GLU B N 1
ATOM 3321 C CA . GLU B 1 143 ? -0.041 26.984 -10.422 1 96.12 143 GLU B CA 1
ATOM 3322 C C . GLU B 1 143 ? -0.288 27.172 -8.922 1 96.12 143 GLU B C 1
ATOM 3324 O O . GLU B 1 143 ? -1.26 26.641 -8.383 1 96.12 143 GLU B O 1
ATOM 3329 N N . ALA B 1 144 ? 0.596 27.891 -8.25 1 94.88 144 ALA B N 1
ATOM 3330 C CA . ALA B 1 144 ? 0.482 28.062 -6.805 1 94.88 144 ALA B CA 1
ATOM 3331 C C . ALA B 1 144 ? -0.746 28.906 -6.449 1 94.88 144 ALA B C 1
ATOM 3333 O O . ALA B 1 144 ? -0.895 30.031 -6.922 1 94.88 144 ALA B O 1
ATOM 3334 N N . PRO B 1 145 ? -1.56 28.359 -5.617 1 94.19 145 PRO B N 1
ATOM 3335 C CA . PRO B 1 145 ? -2.707 29.172 -5.191 1 94.19 145 PRO B CA 1
ATOM 3336 C C . PRO B 1 145 ? -2.314 30.312 -4.266 1 94.19 145 PRO B C 1
ATOM 3338 O O . PRO B 1 145 ? -1.321 30.219 -3.541 1 94.19 145 PRO B O 1
ATOM 3341 N N . LEU B 1 146 ? -3.113 31.344 -4.195 1 93.69 146 LEU B N 1
ATOM 3342 C CA . LEU B 1 146 ? -2.807 32.531 -3.42 1 93.69 146 LEU B CA 1
ATOM 3343 C C . LEU B 1 146 ? -2.973 32.281 -1.927 1 93.69 146 LEU B C 1
ATOM 3345 O O . LEU B 1 146 ? -2.395 33 -1.101 1 93.69 146 LEU B O 1
ATOM 3349 N N . ASP B 1 147 ? -3.729 31.25 -1.602 1 96.06 147 ASP B N 1
ATOM 3350 C CA . ASP B 1 147 ? -4.031 31.031 -0.19 1 96.06 147 ASP B CA 1
ATOM 3351 C C . ASP B 1 147 ? -2.994 30.125 0.462 1 96.06 147 ASP B C 1
ATOM 3353 O O . ASP B 1 147 ? -3.139 29.734 1.625 1 96.06 147 ASP B O 1
ATOM 3357 N N . ARG B 1 148 ? -1.991 29.75 -0.327 1 97 148 ARG B N 1
ATOM 3358 C CA . ARG B 1 148 ? -0.933 28.891 0.21 1 97 148 ARG B CA 1
ATOM 3359 C C . ARG B 1 148 ? 0.355 29.688 0.413 1 97 148 ARG B C 1
ATOM 3361 O O . ARG B 1 148 ? 0.962 30.156 -0.553 1 97 148 ARG B O 1
ATOM 3368 N N . LEU B 1 149 ? 0.717 29.812 1.65 1 96.19 149 LEU B N 1
ATOM 3369 C CA . LEU B 1 149 ? 1.899 30.594 2.021 1 96.19 149 LEU B CA 1
ATOM 3370 C C . LEU B 1 149 ? 2.867 29.734 2.84 1 96.19 149 LEU B C 1
ATOM 3372 O O . LEU B 1 149 ? 2.461 29.078 3.80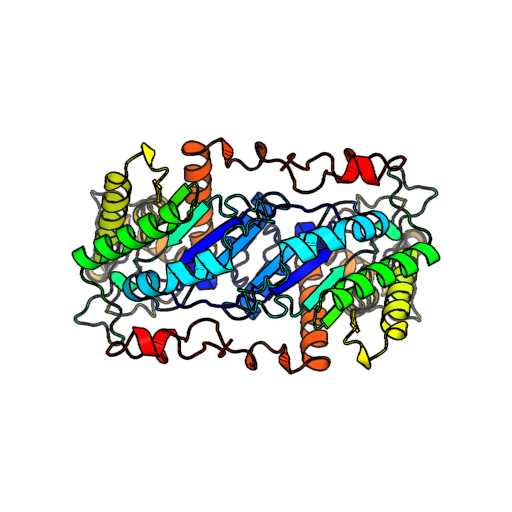1 1 96.19 149 LEU B O 1
ATOM 3376 N N . THR B 1 150 ? 4.129 29.75 2.471 1 96.69 150 THR B N 1
ATOM 3377 C CA . THR B 1 150 ? 5.129 28.922 3.127 1 96.69 150 THR B CA 1
ATOM 3378 C C . THR B 1 150 ? 5.32 29.344 4.582 1 96.69 150 THR B C 1
ATOM 3380 O O . THR B 1 150 ? 5.57 28.5 5.449 1 96.69 150 THR B O 1
ATOM 3383 N N . GLU B 1 151 ? 5.207 30.625 4.883 1 95.62 151 GLU B N 1
ATOM 3384 C CA . GLU B 1 151 ? 5.332 31.094 6.258 1 95.62 151 GLU B CA 1
ATOM 3385 C C . GLU B 1 151 ? 4.199 30.547 7.129 1 95.62 151 GLU B C 1
ATOM 3387 O O . GLU B 1 151 ? 4.414 30.234 8.297 1 95.62 151 GLU B O 1
ATOM 3392 N N . ARG B 1 152 ? 2.99 30.531 6.598 1 97.5 152 ARG B N 1
ATOM 3393 C CA . ARG B 1 152 ? 1.879 29.953 7.348 1 97.5 152 ARG B CA 1
ATOM 3394 C C . ARG B 1 152 ? 2.086 28.469 7.57 1 97.5 152 ARG B C 1
ATOM 3396 O O . ARG B 1 152 ? 1.828 27.953 8.656 1 97.5 152 ARG B O 1
ATOM 3403 N N . ALA B 1 153 ? 2.559 27.797 6.535 1 98.44 153 ALA B N 1
ATOM 3404 C CA . ALA B 1 153 ? 2.879 26.375 6.688 1 98.44 153 ALA B CA 1
ATOM 3405 C C . ALA B 1 153 ? 3.865 26.156 7.832 1 98.44 153 ALA B C 1
ATOM 3407 O O . ALA B 1 153 ? 3.719 25.203 8.609 1 98.44 153 ALA B O 1
ATOM 3408 N N . ARG B 1 154 ? 4.852 27.031 7.934 1 97.94 154 ARG B N 1
ATOM 3409 C CA . ARG B 1 154 ? 5.832 26.938 9.008 1 97.94 154 ARG B CA 1
ATOM 3410 C C . ARG B 1 154 ? 5.168 27.078 10.375 1 97.94 154 ARG B C 1
ATOM 3412 O O . ARG B 1 154 ? 5.449 26.312 11.289 1 97.94 154 ARG B O 1
ATOM 3419 N N . LEU B 1 155 ? 4.32 28.078 10.477 1 98.44 155 LEU B N 1
ATOM 3420 C CA . LEU B 1 155 ? 3.617 28.328 11.734 1 98.44 155 LEU B CA 1
ATOM 3421 C C . LEU B 1 155 ? 2.816 27.109 12.164 1 98.44 155 LEU B C 1
ATOM 3423 O O . LEU B 1 155 ? 2.811 26.75 13.344 1 98.44 155 LEU B O 1
ATOM 3427 N N . TYR B 1 156 ? 2.182 26.453 11.281 1 98.88 156 TYR B N 1
ATOM 3428 C CA . TYR B 1 156 ? 1.367 25.297 11.586 1 98.88 156 TYR B CA 1
ATOM 3429 C C . TYR B 1 156 ? 2.242 24.078 11.883 1 98.88 156 TYR B C 1
ATOM 3431 O O . TYR B 1 156 ? 1.874 23.219 12.688 1 98.88 156 TYR B O 1
ATOM 3439 N N . SER B 1 157 ? 3.391 23.984 11.219 1 98.81 157 SER B N 1
ATOM 3440 C CA . SER B 1 157 ? 4.355 22.953 11.594 1 98.81 157 SER B CA 1
ATOM 3441 C C . SER B 1 157 ? 4.832 23.141 13.031 1 98.81 157 SER B C 1
ATOM 3443 O O . SER B 1 157 ? 4.887 22.172 13.797 1 98.81 157 SER B O 1
ATOM 3445 N N . ASP B 1 158 ? 5.137 24.406 13.383 1 98.69 158 ASP B N 1
ATOM 3446 C CA . ASP B 1 158 ? 5.547 24.719 14.75 1 98.69 158 ASP B CA 1
ATOM 3447 C C . ASP B 1 158 ? 4.453 24.359 15.75 1 98.69 158 ASP B C 1
ATOM 3449 O O . ASP B 1 158 ? 4.738 23.859 16.844 1 98.69 158 ASP B O 1
ATOM 3453 N N . ALA B 1 159 ? 3.244 24.656 15.375 1 98.88 159 ALA B N 1
ATOM 3454 C CA . ALA B 1 159 ? 2.109 24.312 16.219 1 98.88 159 ALA B CA 1
ATOM 3455 C C . ALA B 1 159 ? 1.997 22.797 16.406 1 98.88 159 ALA B C 1
ATOM 3457 O O . ALA B 1 159 ? 1.673 22.312 17.484 1 98.88 159 ALA B O 1
ATOM 3458 N N . THR B 1 160 ? 2.207 22.031 15.352 1 98.81 160 THR B N 1
ATOM 3459 C CA . THR B 1 160 ? 2.205 20.578 15.422 1 98.81 160 THR B CA 1
ATOM 3460 C C . THR B 1 160 ? 3.256 20.078 16.422 1 98.81 160 THR B C 1
ATOM 3462 O O . THR B 1 160 ? 2.982 19.203 17.234 1 98.81 160 THR B O 1
ATOM 3465 N N . ALA B 1 161 ? 4.449 20.656 16.328 1 98.56 161 ALA B N 1
ATOM 3466 C CA . ALA B 1 161 ? 5.531 20.312 17.25 1 98.56 161 ALA B CA 1
ATOM 3467 C C . ALA B 1 161 ? 5.121 20.578 18.703 1 98.56 161 ALA B C 1
ATOM 3469 O O . ALA B 1 161 ? 5.422 19.766 19.578 1 98.56 161 ALA B O 1
ATOM 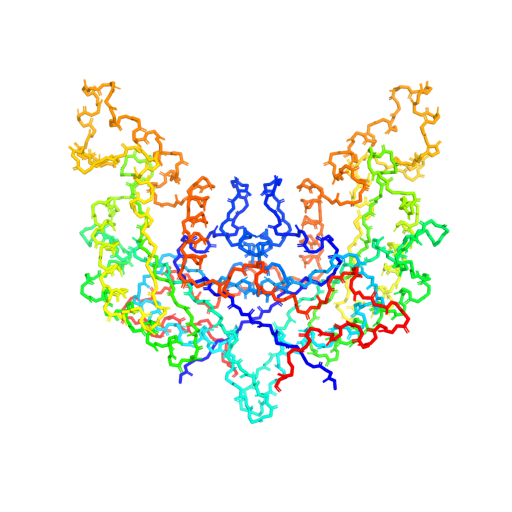3470 N N . GLN B 1 162 ? 4.469 21.688 18.875 1 98.44 162 GLN B N 1
ATOM 3471 C CA . GLN B 1 162 ? 4.02 22.047 20.219 1 98.44 162 GLN B CA 1
ATOM 3472 C C . GLN B 1 162 ? 3.039 21 20.766 1 98.44 162 GLN B C 1
ATOM 3474 O O . GLN B 1 162 ? 3.131 20.609 21.938 1 98.44 162 GLN B O 1
ATOM 3479 N N . VAL B 1 163 ? 2.094 20.562 19.953 1 98.25 163 VAL B N 1
ATOM 3480 C CA . VAL B 1 163 ? 1.126 19.562 20.375 1 98.25 163 VAL B CA 1
ATOM 3481 C C . VAL B 1 163 ? 1.853 18.266 20.75 1 98.25 163 VAL B C 1
ATOM 3483 O O . VAL B 1 163 ? 1.562 17.656 21.781 1 98.25 163 VAL B O 1
ATOM 3486 N N . ALA B 1 164 ? 2.816 17.859 19.938 1 97.94 164 ALA B N 1
ATOM 3487 C CA . ALA B 1 164 ? 3.574 16.641 20.234 1 97.94 164 ALA B CA 1
ATOM 3488 C C . ALA B 1 164 ? 4.301 16.766 21.578 1 97.94 164 ALA B C 1
ATOM 3490 O O . ALA B 1 164 ? 4.305 15.836 22.375 1 97.94 164 ALA B O 1
ATOM 3491 N N . ARG B 1 165 ? 4.863 17.891 21.812 1 96.62 165 ARG B N 1
ATOM 3492 C CA . ARG B 1 165 ? 5.605 18.156 23.047 1 96.62 165 ARG B CA 1
ATOM 3493 C C . ARG B 1 165 ? 4.68 18.094 24.25 1 96.62 165 ARG B C 1
ATOM 3495 O O . ARG B 1 165 ? 5.086 17.656 25.328 1 96.62 165 ARG B O 1
ATOM 3502 N N . GLN B 1 166 ? 3.506 18.547 24.062 1 95.94 166 GLN B N 1
ATOM 3503 C CA . GLN B 1 166 ? 2.545 18.578 25.156 1 95.94 166 GLN B CA 1
ATOM 3504 C C . GLN B 1 166 ? 2.211 17.156 25.625 1 95.94 166 GLN B C 1
ATOM 3506 O O . GLN B 1 166 ? 1.963 16.922 26.797 1 95.94 166 GLN B O 1
ATOM 3511 N N . PHE B 1 167 ? 2.066 16.203 24.75 1 94 167 PHE B N 1
ATOM 3512 C CA . PHE B 1 167 ? 1.804 14.82 25.125 1 94 167 PHE B CA 1
ATOM 3513 C C . PHE B 1 167 ? 3.029 14.195 25.781 1 94 167 PHE B C 1
ATOM 3515 O O . PHE B 1 167 ? 2.902 13.328 26.656 1 94 167 PHE B O 1
ATOM 3522 N N . GLY B 1 168 ? 4.234 14.703 25.484 1 76.94 168 GLY B N 1
ATOM 3523 C CA . GLY B 1 168 ? 5.453 14.25 26.141 1 76.94 168 GLY B CA 1
ATOM 3524 C C . GLY B 1 168 ? 5.934 12.906 25.625 1 76.94 168 GLY B C 1
ATOM 3525 O O . GLY B 1 168 ? 5.199 12.195 24.938 1 76.94 168 GLY B O 1
ATOM 3526 N N . THR B 1 169 ? 7.09 12.523 26.094 1 73.81 169 THR B N 1
ATOM 3527 C CA . THR B 1 169 ? 7.781 11.32 25.641 1 73.81 169 THR B CA 1
ATOM 3528 C C . THR B 1 169 ? 7.074 10.07 26.172 1 73.81 169 THR B C 1
ATOM 3530 O O . THR B 1 169 ? 7.074 9.031 25.516 1 73.81 169 THR B O 1
ATOM 3533 N N . GLN B 1 170 ? 6.383 10.266 27.172 1 80.31 170 GLN B N 1
ATOM 3534 C CA . GLN B 1 170 ? 5.773 9.102 27.812 1 80.31 170 GLN B CA 1
ATOM 3535 C C . GLN B 1 170 ? 4.539 8.641 27.047 1 80.31 170 GLN B C 1
ATOM 3537 O O . GLN B 1 170 ? 4.117 7.488 27.188 1 80.31 170 GLN B O 1
ATOM 3542 N N . SER B 1 171 ? 4.07 9.453 26.234 1 88.94 171 SER B N 1
ATOM 3543 C CA . SER B 1 171 ? 2.848 9.117 25.516 1 88.94 171 SER B CA 1
ATOM 3544 C C . SER B 1 171 ? 3.158 8.5 24.156 1 88.94 171 SER B C 1
ATOM 3546 O O . SER B 1 171 ? 2.246 8.148 23.406 1 88.94 171 SER B O 1
ATOM 3548 N N . ASN B 1 172 ? 4.441 8.289 23.812 1 94.81 172 ASN B N 1
ATOM 3549 C CA . ASN B 1 172 ? 4.859 7.734 22.531 1 94.81 172 ASN B CA 1
ATOM 3550 C C . ASN B 1 172 ? 4.297 8.539 21.359 1 94.81 172 ASN B C 1
ATOM 3552 O O . ASN B 1 172 ? 3.74 7.969 20.422 1 94.81 172 ASN B O 1
ATOM 3556 N N . VAL B 1 173 ? 4.348 9.836 21.562 1 97.88 173 VAL B N 1
ATOM 3557 C CA . VAL B 1 173 ? 3.977 10.758 20.484 1 97.88 173 VAL B CA 1
ATOM 3558 C C . VAL B 1 173 ? 5.219 11.477 19.969 1 97.88 173 VAL B C 1
ATOM 3560 O O . VAL B 1 173 ? 5.988 12.039 20.766 1 97.88 173 VAL B O 1
ATOM 3563 N N . ALA B 1 174 ? 5.512 11.398 18.688 1 97.38 174 ALA B N 1
ATOM 3564 C CA . ALA B 1 174 ? 6.668 12.055 18.078 1 97.38 174 ALA B CA 1
ATOM 3565 C C . ALA B 1 174 ? 6.227 13.047 17.016 1 97.38 174 ALA B C 1
ATOM 3567 O O . ALA B 1 174 ? 5.055 13.086 16.625 1 97.38 174 ALA B O 1
ATOM 3568 N N . PHE B 1 175 ? 7.152 13.883 16.688 1 97.88 175 PHE B N 1
ATOM 3569 C CA . PHE B 1 175 ? 6.93 14.914 15.688 1 97.88 175 PHE B CA 1
ATOM 3570 C C . PHE B 1 175 ? 7.91 14.766 14.531 1 97.88 175 PHE B C 1
ATOM 3572 O O . PHE B 1 175 ? 9.094 14.492 14.742 1 97.88 175 PHE B O 1
ATOM 3579 N N . VAL B 1 176 ? 7.422 14.836 13.273 1 98.56 176 VAL B N 1
ATOM 3580 C CA . VAL B 1 176 ? 8.25 14.938 12.078 1 98.56 176 VAL B CA 1
ATOM 3581 C C . VAL B 1 176 ? 8.086 16.312 11.445 1 98.56 176 VAL B C 1
ATOM 3583 O O . VAL B 1 176 ? 6.977 16.719 11.086 1 98.56 176 VAL B O 1
ATOM 3586 N N . ASP B 1 177 ? 9.148 17 11.281 1 98.62 177 ASP B N 1
ATOM 3587 C CA . ASP B 1 177 ? 9.188 18.359 10.773 1 98.62 177 ASP B CA 1
ATOM 3588 C C . ASP B 1 177 ? 9.461 18.391 9.273 1 98.62 177 ASP B C 1
ATOM 3590 O O . ASP B 1 177 ? 10.594 18.625 8.852 1 98.62 177 ASP B O 1
ATOM 3594 N N . LEU B 1 178 ? 8.453 18.297 8.469 1 98.75 178 LEU B N 1
ATOM 3595 C CA . LEU B 1 178 ? 8.672 18.266 7.027 1 98.75 178 LEU B CA 1
ATOM 3596 C C . LEU B 1 178 ? 9.086 19.641 6.508 1 98.75 178 LEU B C 1
ATOM 3598 O O . LEU B 1 178 ? 9.875 19.734 5.562 1 98.75 178 LEU B O 1
ATOM 3602 N N . TRP B 1 179 ? 8.523 20.688 7.152 1 98.44 179 TRP B N 1
ATOM 3603 C CA . TRP B 1 179 ? 8.891 22.016 6.688 1 98.44 179 TRP B CA 1
ATOM 3604 C C . TRP B 1 179 ? 10.406 22.203 6.711 1 98.44 179 TRP B C 1
ATOM 3606 O O . TRP B 1 179 ? 11.016 22.484 5.676 1 98.44 179 TRP B O 1
ATOM 3616 N N . HIS B 1 180 ? 11.031 21.969 7.805 1 97.75 180 HIS B N 1
ATOM 3617 C CA . HIS B 1 180 ? 12.469 22.188 7.934 1 97.75 180 HIS B CA 1
ATOM 3618 C C . HIS B 1 180 ? 13.258 21.141 7.148 1 97.75 180 HIS B C 1
ATOM 3620 O O . HIS B 1 180 ? 14.328 21.438 6.613 1 97.75 180 HIS B O 1
ATOM 3626 N N . ALA B 1 181 ? 12.727 19.906 7.082 1 98.25 181 ALA B N 1
ATOM 3627 C CA . ALA B 1 181 ? 13.414 18.875 6.301 1 98.25 181 ALA B CA 1
ATOM 3628 C C . ALA B 1 181 ? 13.547 19.297 4.84 1 98.25 181 ALA B C 1
ATOM 3630 O O . ALA B 1 181 ? 14.609 19.125 4.238 1 98.25 181 ALA B O 1
ATOM 3631 N N . PHE B 1 182 ? 12.438 19.812 4.27 1 97.94 182 PHE B N 1
ATOM 3632 C CA . PHE B 1 182 ? 12.477 20.281 2.893 1 97.94 182 PHE B CA 1
ATOM 3633 C C . PHE B 1 182 ? 13.43 21.469 2.756 1 97.94 182 PHE B C 1
ATOM 3635 O O . PHE B 1 182 ? 14.211 21.531 1.807 1 97.94 182 PHE B O 1
ATOM 3642 N N . MET B 1 183 ? 13.406 22.375 3.719 1 95.69 183 MET B N 1
ATOM 3643 C CA . MET B 1 183 ? 14.227 23.578 3.668 1 95.69 183 MET B CA 1
ATOM 3644 C C . MET B 1 183 ? 15.711 23.234 3.805 1 95.69 183 MET B C 1
ATOM 3646 O O . MET B 1 183 ? 16.562 23.891 3.201 1 95.69 183 MET B O 1
ATOM 3650 N N . ASP B 1 184 ? 15.969 22.234 4.621 1 95.56 184 ASP B N 1
ATOM 3651 C CA . ASP B 1 184 ? 17.344 21.75 4.75 1 95.56 184 ASP B CA 1
ATOM 3652 C C . ASP B 1 184 ? 17.875 21.234 3.41 1 95.56 184 ASP B C 1
ATOM 3654 O O . ASP B 1 184 ? 19 21.547 3.023 1 95.56 184 ASP B O 1
ATOM 3658 N N . VAL B 1 185 ? 17.062 20.469 2.707 1 95 185 VAL B N 1
ATOM 3659 C CA . VAL B 1 185 ? 17.453 19.938 1.406 1 95 185 VAL B CA 1
ATOM 3660 C C . VAL B 1 185 ? 17.625 21.078 0.413 1 95 185 VAL B C 1
ATOM 3662 O O . VAL B 1 185 ? 18.5 21.031 -0.462 1 95 185 VAL B O 1
ATOM 3665 N N . ALA B 1 186 ? 16.844 22.141 0.632 1 91.81 186 ALA B N 1
ATOM 3666 C CA . ALA B 1 186 ? 16.938 23.312 -0.238 1 91.81 186 ALA B CA 1
ATOM 3667 C C . ALA B 1 186 ? 18.125 24.188 0.135 1 91.81 186 ALA B C 1
ATOM 3669 O O . ALA B 1 186 ? 18.391 25.203 -0.53 1 91.81 186 ALA B O 1
ATOM 3670 N N . GLY B 1 187 ? 18.812 23.906 1.218 1 90 187 GLY B N 1
ATOM 3671 C CA . GLY B 1 187 ? 19.984 24.641 1.641 1 90 187 GLY B CA 1
ATOM 3672 C C . GLY B 1 187 ? 19.656 25.922 2.373 1 90 187 GLY B C 1
ATOM 3673 O O . GLY B 1 187 ? 20.469 26.859 2.412 1 90 187 GLY B O 1
ATOM 3674 N N . TRP B 1 188 ? 18.5 26 2.926 1 90.06 188 TRP B N 1
ATOM 3675 C CA . TRP B 1 188 ? 18.047 27.203 3.607 1 90.06 188 TRP B CA 1
ATOM 3676 C C . TRP B 1 188 ? 18.562 27.25 5.043 1 90.06 188 TRP B C 1
ATOM 3678 O O . TRP B 1 188 ? 18.594 26.219 5.727 1 90.06 188 TRP B O 1
ATOM 3688 N N . THR B 1 189 ? 18.938 28.438 5.461 1 88.06 189 THR B N 1
ATOM 3689 C CA . THR B 1 189 ? 19.25 28.719 6.855 1 88.06 189 THR B CA 1
ATOM 3690 C C . THR B 1 189 ? 18.406 29.891 7.367 1 88.06 189 THR B C 1
ATOM 3692 O O . THR B 1 189 ? 17.938 30.719 6.578 1 88.06 189 THR B O 1
ATOM 3695 N N . ALA B 1 190 ? 18.234 29.938 8.672 1 86.88 190 ALA B N 1
ATOM 3696 C CA . ALA B 1 190 ? 17.328 30.906 9.297 1 86.88 190 ALA B CA 1
ATOM 3697 C C . ALA B 1 190 ? 17.766 32.344 8.992 1 86.88 190 ALA B C 1
ATOM 3699 O O . ALA B 1 190 ? 16.969 33.281 9.102 1 86.88 190 ALA B O 1
ATOM 3700 N N . GLU B 1 191 ? 18.984 32.5 8.578 1 84.94 191 GLU B N 1
ATOM 3701 C CA . GLU B 1 191 ? 19.516 33.812 8.305 1 84.94 191 GLU B CA 1
ATOM 3702 C C . GLU B 1 191 ? 19.156 34.281 6.895 1 84.94 191 GLU B C 1
ATOM 3704 O O . GLU B 1 191 ? 19.344 35.469 6.555 1 84.94 191 GLU B O 1
ATOM 3709 N N . GLN B 1 192 ? 18.625 33.375 6.18 1 82 192 GLN B N 1
ATOM 3710 C CA . GLN B 1 192 ? 18.281 33.688 4.793 1 82 192 GLN B CA 1
ATOM 3711 C C . GLN B 1 192 ? 16.781 33.906 4.625 1 82 192 GLN B C 1
ATOM 3713 O O . GLN B 1 192 ? 15.984 33.438 5.445 1 82 192 GLN B O 1
ATOM 3718 N N . PRO B 1 193 ? 16.469 34.656 3.596 1 83.69 193 PRO B N 1
ATOM 3719 C CA . PRO B 1 193 ? 15.039 34.688 3.279 1 83.69 193 PRO B CA 1
ATOM 3720 C C . PRO B 1 193 ? 14.469 33.312 2.945 1 83.69 193 PRO B C 1
ATOM 3722 O O . PRO B 1 193 ? 15.18 32.469 2.398 1 83.69 193 PRO B O 1
ATOM 3725 N N . ILE B 1 194 ? 13.258 33.156 3.301 1 87.12 194 ILE B N 1
ATOM 3726 C CA . ILE B 1 194 ? 12.617 31.891 3.021 1 87.12 194 ILE B CA 1
ATOM 3727 C C . ILE B 1 194 ? 12.398 31.734 1.518 1 87.12 194 ILE B C 1
ATOM 3729 O O . ILE B 1 194 ? 11.68 32.531 0.905 1 87.12 194 ILE B O 1
ATOM 3733 N N . PRO B 1 195 ? 13.039 30.75 0.97 1 83.38 195 PRO B N 1
ATOM 3734 C CA . PRO B 1 195 ? 12.844 30.547 -0.469 1 83.38 195 PRO B CA 1
ATOM 3735 C C . PRO B 1 195 ? 11.398 30.203 -0.832 1 83.38 195 PRO B C 1
ATOM 3737 O O . PRO B 1 195 ? 10.688 29.609 -0.03 1 83.38 195 PRO B O 1
ATOM 3740 N N . GLY B 1 196 ? 10.977 30.625 -2.076 1 82.88 196 GLY B N 1
ATOM 3741 C CA . GLY B 1 196 ? 9.664 30.266 -2.596 1 82.88 196 GLY B CA 1
ATOM 3742 C C . GLY B 1 196 ? 8.594 31.281 -2.285 1 82.88 196 GLY B C 1
ATOM 3743 O O . GLY B 1 196 ? 7.449 31.141 -2.73 1 82.88 196 GLY B O 1
ATOM 3744 N N . ARG B 1 197 ? 8.969 32.281 -1.541 1 88.31 197 ARG B N 1
ATOM 3745 C CA . ARG B 1 197 ? 8 33.344 -1.238 1 88.31 197 ARG B CA 1
ATOM 3746 C C . ARG B 1 197 ? 7.832 34.281 -2.422 1 88.31 197 ARG B C 1
ATOM 3748 O O . ARG B 1 197 ? 8.805 34.625 -3.098 1 88.31 197 ARG B O 1
ATOM 3755 N N . ARG B 1 198 ? 6.645 34.688 -2.615 1 83.75 198 ARG B N 1
ATOM 3756 C CA . ARG B 1 198 ? 6.34 35.625 -3.697 1 83.75 198 ARG B CA 1
ATOM 3757 C C . ARG B 1 198 ? 7.098 36.938 -3.516 1 83.75 198 ARG B C 1
ATOM 3759 O O . ARG B 1 198 ? 7.52 37.531 -4.492 1 83.75 198 ARG B O 1
ATOM 3766 N N . GLU B 1 199 ? 7.246 37.375 -2.26 1 71.88 199 GLU B N 1
ATOM 3767 C CA . GLU B 1 199 ? 7.918 38.625 -1.974 1 71.88 199 GLU B CA 1
ATOM 3768 C C . GLU B 1 199 ? 9.391 38.562 -2.381 1 71.88 199 GLU B C 1
ATOM 3770 O O . GLU B 1 199 ? 10.016 39.625 -2.604 1 71.88 199 GLU B O 1
ATOM 3775 N N . CYS B 1 200 ? 9.898 37.312 -2.51 1 58.12 200 CYS B N 1
ATOM 3776 C CA . CYS B 1 200 ? 11.312 37.156 -2.834 1 58.12 200 CYS B CA 1
ATOM 3777 C C . CYS B 1 200 ? 11.562 37.344 -4.324 1 58.12 200 CYS B C 1
ATOM 3779 O O . CYS B 1 200 ? 12.711 37.5 -4.754 1 58.12 200 CYS B O 1
ATOM 3781 N N . VAL B 1 201 ? 10.617 37.312 -5.191 1 59.25 201 VAL B N 1
ATOM 3782 C CA . VAL B 1 201 ? 10.805 37.438 -6.629 1 59.25 201 VAL B CA 1
ATOM 3783 C C . VAL B 1 201 ? 11.547 38.75 -6.941 1 59.25 201 VAL B C 1
ATOM 3785 O O . VAL B 1 201 ? 12.469 38.75 -7.758 1 59.25 201 VAL B O 1
ATOM 3788 N N . GLU B 1 202 ? 10.984 39.812 -6.449 1 54 202 GLU B N 1
ATOM 3789 C CA . GLU B 1 202 ? 11.672 41.062 -6.801 1 54 202 GLU B CA 1
ATOM 3790 C C . GLU B 1 202 ? 13.156 40.969 -6.449 1 54 202 GLU B C 1
ATOM 3792 O O . GLU B 1 202 ? 14 41.5 -7.188 1 54 202 GLU B O 1
ATOM 3797 N N . GLU B 1 203 ? 13.391 40.188 -5.473 1 49.72 203 GLU B N 1
ATOM 3798 C CA . GLU B 1 203 ? 14.773 40.125 -5.02 1 49.72 203 GLU B CA 1
ATOM 3799 C C . GLU B 1 203 ? 15.586 39.125 -5.859 1 49.72 203 GLU B C 1
ATOM 3801 O O . GLU B 1 203 ? 16.766 39.344 -6.105 1 49.72 203 GLU B O 1
ATOM 3806 N N . VAL B 1 204 ? 14.945 38 -6.344 1 52.25 204 VAL B N 1
ATOM 3807 C CA . VAL B 1 204 ? 15.625 36.969 -7.145 1 52.25 204 VAL B CA 1
ATOM 3808 C C . VAL B 1 204 ? 16.031 37.562 -8.492 1 52.25 204 VAL B C 1
ATOM 3810 O O . VAL B 1 204 ? 17.094 37.25 -9.023 1 52.25 204 VAL B O 1
ATOM 3813 N N . HIS B 1 205 ? 15.148 38.344 -9.18 1 49.12 205 HIS B N 1
ATOM 3814 C CA . HIS B 1 205 ? 15.5 39 -10.43 1 49.12 205 HIS B CA 1
ATOM 3815 C C . HIS B 1 205 ? 16.75 39.844 -10.273 1 49.12 205 HIS B C 1
ATOM 3817 O O . HIS B 1 205 ? 17.484 40.062 -11.234 1 49.12 205 HIS B O 1
ATOM 3823 N N . LEU B 1 206 ? 16.734 40.438 -9.234 1 46.25 206 LEU B N 1
ATOM 3824 C CA . LEU B 1 206 ? 17.828 41.406 -9.141 1 46.25 206 LEU B CA 1
ATOM 3825 C C . LEU B 1 206 ? 19.156 40.688 -8.867 1 46.25 206 LEU B C 1
ATOM 3827 O O . LEU B 1 206 ? 20.203 41.125 -9.336 1 46.25 206 LEU B O 1
ATOM 3831 N N . ASN B 1 207 ? 19.266 39.688 -8.023 1 41.84 207 ASN B N 1
ATOM 3832 C CA . ASN B 1 207 ? 20.531 39.031 -7.707 1 41.84 207 ASN B CA 1
ATOM 3833 C C . ASN B 1 207 ? 20.531 37.562 -8.148 1 41.84 207 ASN B C 1
ATOM 3835 O O . ASN B 1 207 ? 20.062 36.688 -7.422 1 41.84 207 ASN B O 1
ATOM 3839 N N . ALA B 1 208 ? 20.578 37.344 -9.5 1 47.72 208 ALA B N 1
ATOM 3840 C CA . ALA B 1 208 ? 20.703 36.062 -10.195 1 47.72 208 ALA B CA 1
ATOM 3841 C C . ALA B 1 208 ? 21.469 35.031 -9.352 1 47.72 208 ALA B C 1
ATOM 3843 O O . ALA B 1 208 ? 21.516 33.844 -9.68 1 47.72 208 ALA B O 1
ATOM 3844 N N . LEU B 1 209 ? 22.531 35.406 -8.797 1 48 209 LEU B N 1
ATOM 3845 C CA . LEU B 1 209 ? 23.562 34.531 -8.25 1 48 209 LEU B CA 1
ATOM 3846 C C . LEU B 1 209 ? 22.984 33.688 -7.129 1 48 209 LEU B C 1
ATOM 3848 O O . LEU B 1 209 ? 23.703 32.875 -6.539 1 48 209 LEU B O 1
ATOM 3852 N N . SER B 1 210 ? 21.969 34.156 -6.121 1 51.66 210 SER B N 1
ATOM 3853 C CA . SER B 1 210 ? 21.953 33.969 -4.672 1 51.66 210 SER B CA 1
ATOM 3854 C C . SER B 1 210 ? 21.25 32.688 -4.285 1 51.66 210 SER B C 1
ATOM 3856 O O . SER B 1 210 ? 20.531 32.094 -5.102 1 51.66 210 SER B O 1
ATOM 3858 N N . GLN B 1 211 ? 21.766 32.156 -3.258 1 55.88 211 GLN B N 1
ATOM 3859 C CA . GLN B 1 211 ? 21.266 31.047 -2.441 1 55.88 211 GLN B CA 1
ATOM 3860 C C . GLN B 1 211 ? 19.75 30.953 -2.531 1 55.88 211 GLN B C 1
ATOM 3862 O O . GLN B 1 211 ? 19.188 29.844 -2.438 1 55.88 211 GLN B O 1
ATOM 3867 N N . ASP B 1 212 ? 19.156 32.062 -3.068 1 61.81 212 ASP B N 1
ATOM 3868 C CA . ASP B 1 212 ? 17.703 32.094 -3.191 1 61.81 212 ASP B CA 1
ATOM 3869 C C . ASP B 1 212 ? 17.234 31.344 -4.434 1 61.81 212 ASP B C 1
ATOM 3871 O O . ASP B 1 212 ? 16.25 30.625 -4.391 1 61.81 212 ASP B O 1
ATOM 3875 N N . VAL B 1 213 ? 18.109 31.484 -5.426 1 66.69 213 VAL B N 1
ATOM 3876 C CA . VAL B 1 213 ? 17.75 30.812 -6.672 1 66.69 213 VAL B CA 1
ATOM 3877 C C . VAL B 1 213 ? 17.891 29.297 -6.508 1 66.69 213 VAL B C 1
ATOM 3879 O O . VAL B 1 213 ? 17.031 28.547 -6.945 1 66.69 213 VAL B O 1
ATOM 3882 N N . ALA B 1 214 ? 18.969 29.016 -5.797 1 73.69 214 ALA B N 1
ATOM 3883 C CA . ALA B 1 214 ? 19.203 27.578 -5.594 1 73.69 214 ALA B CA 1
ATOM 3884 C C . ALA B 1 214 ? 18.094 26.953 -4.762 1 73.69 214 ALA B C 1
ATOM 3886 O O . ALA B 1 214 ? 17.641 25.844 -5.059 1 73.69 214 ALA B O 1
ATOM 3887 N N . GLY B 1 215 ? 17.688 27.656 -3.783 1 77.69 215 GLY B N 1
ATOM 3888 C CA . GLY B 1 215 ? 16.594 27.172 -2.953 1 77.69 215 GLY B CA 1
ATOM 3889 C C . GLY B 1 215 ? 15.289 27.016 -3.715 1 77.69 215 GLY B C 1
ATOM 3890 O O . GLY B 1 215 ? 14.594 26.016 -3.564 1 77.69 215 GLY B O 1
ATOM 3891 N N . PHE B 1 216 ? 15.133 27.938 -4.531 1 78.19 216 PHE B N 1
ATOM 3892 C CA . PHE B 1 216 ? 13.922 27.891 -5.344 1 78.19 216 PHE B CA 1
ATOM 3893 C C . PHE B 1 216 ? 13.953 26.719 -6.309 1 78.19 216 PHE B C 1
ATOM 3895 O O . PHE B 1 216 ? 12.961 26 -6.445 1 78.19 216 PHE B O 1
ATOM 3902 N N . VAL B 1 217 ? 14.992 26.562 -6.934 1 83 217 VAL B N 1
ATOM 3903 C CA . VAL B 1 217 ? 15.148 25.484 -7.902 1 83 217 VAL B CA 1
ATOM 3904 C C . VAL B 1 217 ? 14.945 24.141 -7.211 1 83 217 VAL B C 1
ATOM 3906 O O . VAL B 1 217 ? 14.258 23.266 -7.738 1 83 217 VAL B O 1
ATOM 3909 N N . THR B 1 218 ? 15.484 24.094 -6.066 1 89.62 218 THR B N 1
ATOM 3910 C CA . THR B 1 218 ? 15.344 22.844 -5.316 1 89.62 218 THR B CA 1
ATOM 3911 C C . THR B 1 218 ? 13.883 22.609 -4.93 1 89.62 218 THR B C 1
ATOM 3913 O O . THR B 1 218 ? 13.352 21.516 -5.109 1 89.62 218 THR B O 1
ATOM 3916 N N . LEU B 1 219 ? 13.211 23.625 -4.465 1 92.56 219 LEU B N 1
ATOM 3917 C CA . LEU B 1 219 ? 11.805 23.484 -4.086 1 92.56 219 LEU B CA 1
ATOM 3918 C C . LEU B 1 219 ? 10.953 23.109 -5.289 1 92.56 219 LEU B C 1
ATOM 3920 O O . LEU B 1 219 ? 9.969 22.375 -5.152 1 92.56 219 LEU B O 1
ATOM 3924 N N . SER B 1 220 ? 11.367 23.578 -6.477 1 93.31 220 SER B N 1
ATOM 3925 C CA . SER B 1 220 ? 10.625 23.266 -7.691 1 93.31 220 SER B CA 1
ATOM 3926 C C . SER B 1 220 ? 10.758 21.797 -8.078 1 93.31 220 SER B C 1
ATOM 3928 O O . SER B 1 220 ? 9.938 21.266 -8.828 1 93.31 220 SER B O 1
ATOM 3930 N N . ARG B 1 221 ? 11.773 21.219 -7.535 1 95.44 221 ARG B N 1
ATOM 3931 C CA . ARG B 1 221 ? 11.969 19.781 -7.762 1 95.44 221 ARG B CA 1
ATOM 3932 C C . ARG B 1 221 ? 11.211 18.953 -6.723 1 95.44 221 ARG B C 1
ATOM 3934 O O . ARG B 1 221 ? 10.742 17.859 -7.016 1 95.44 221 ARG B O 1
ATOM 3941 N N . LEU B 1 222 ? 11.086 19.484 -5.562 1 97.44 222 LEU B N 1
ATOM 3942 C CA . LEU B 1 222 ? 10.531 18.75 -4.438 1 97.44 222 LEU B CA 1
ATOM 3943 C C . LEU B 1 222 ? 9.008 18.891 -4.402 1 97.44 222 LEU B C 1
ATOM 3945 O O . LEU B 1 222 ? 8.32 18.047 -3.801 1 97.44 222 LEU B O 1
ATOM 3949 N N . LEU B 1 223 ? 8.5 19.969 -5.027 1 98.06 223 LEU B N 1
ATOM 3950 C CA . LEU B 1 223 ? 7.078 20.281 -5.02 1 98.06 223 LEU B CA 1
ATOM 3951 C C . LEU B 1 223 ? 6.523 20.328 -6.441 1 98.06 223 LEU B C 1
ATOM 3953 O O . LEU B 1 223 ? 7.215 20.781 -7.359 1 98.06 223 LEU B O 1
ATOM 3957 N N . ALA B 1 224 ? 5.27 19.906 -6.613 1 97.62 224 ALA B N 1
ATOM 3958 C CA . ALA B 1 224 ? 4.602 19.891 -7.914 1 97.62 224 ALA B CA 1
ATOM 3959 C C . ALA B 1 224 ? 4.312 21.312 -8.391 1 97.62 224 ALA B C 1
ATOM 3961 O O . ALA B 1 224 ? 4.707 22.281 -7.746 1 97.62 224 ALA B O 1
ATOM 3962 N N . SER B 1 225 ? 3.656 21.453 -9.531 1 96.94 225 SER B N 1
ATOM 3963 C CA . SER B 1 225 ? 3.443 22.734 -10.203 1 96.94 225 SER B CA 1
ATOM 3964 C C . SER B 1 225 ? 2.506 23.625 -9.398 1 96.94 225 SER B C 1
ATOM 3966 O O . SER B 1 225 ? 2.459 24.844 -9.617 1 96.94 225 SER B O 1
ATOM 3968 N N . ASP B 1 226 ? 1.784 23.062 -8.445 1 97.38 226 ASP B N 1
ATOM 3969 C CA . ASP B 1 226 ? 0.908 23.875 -7.605 1 97.38 226 ASP B CA 1
ATOM 3970 C C . ASP B 1 226 ? 1.662 24.438 -6.398 1 97.38 226 ASP B C 1
ATOM 3972 O O . ASP B 1 226 ? 1.1 25.188 -5.605 1 97.38 226 ASP B O 1
ATOM 3976 N N . GLY B 1 227 ? 2.939 23.984 -6.238 1 97.56 227 GLY B N 1
ATOM 3977 C CA . GLY B 1 227 ? 3.791 24.469 -5.16 1 97.56 227 GLY B CA 1
ATOM 3978 C C . GLY B 1 227 ? 3.443 23.875 -3.811 1 97.56 227 GLY B C 1
ATOM 3979 O O . GLY B 1 227 ? 3.994 24.281 -2.785 1 97.56 227 GLY B O 1
ATOM 3980 N N . VAL B 1 228 ? 2.529 22.875 -3.766 1 98.19 228 VAL B N 1
ATOM 3981 C CA . VAL B 1 228 ? 2.016 22.375 -2.498 1 98.19 228 VAL B CA 1
ATOM 3982 C C . VAL B 1 228 ? 2.25 20.859 -2.412 1 98.19 228 VAL B C 1
ATOM 3984 O O . VAL B 1 228 ? 2.834 20.375 -1.441 1 98.19 228 VAL B O 1
ATOM 3987 N N . HIS B 1 229 ? 1.861 20.125 -3.473 1 98.56 229 HIS B N 1
ATOM 3988 C CA . HIS B 1 229 ? 1.962 18.672 -3.453 1 98.56 229 HIS B CA 1
ATOM 3989 C C . HIS B 1 229 ? 3.4 18.219 -3.676 1 98.56 229 HIS B C 1
ATOM 3991 O O . HIS B 1 229 ? 4.172 18.891 -4.359 1 98.56 229 HIS B O 1
ATOM 3997 N N . PHE B 1 230 ? 3.719 17.109 -3.111 1 98.44 230 PHE B N 1
ATOM 3998 C CA . PHE B 1 230 ? 5.086 16.594 -3.178 1 98.44 230 PHE B CA 1
ATOM 3999 C C . PHE B 1 230 ? 5.324 15.852 -4.484 1 98.44 230 PHE B C 1
ATOM 4001 O O . PHE B 1 230 ? 4.434 15.172 -4.992 1 98.44 230 PHE B O 1
ATOM 4008 N N . THR B 1 231 ? 6.5 16.031 -5.043 1 97.88 231 THR B N 1
ATOM 4009 C CA . THR B 1 231 ? 6.996 15.141 -6.086 1 97.88 231 THR B CA 1
ATOM 4010 C C . THR B 1 231 ? 7.562 13.859 -5.48 1 97.88 231 THR B C 1
ATOM 4012 O O . THR B 1 231 ? 7.57 13.695 -4.258 1 97.88 231 THR B O 1
ATOM 4015 N N . ALA B 1 232 ? 8.047 12.945 -6.301 1 97.44 232 ALA B N 1
ATOM 4016 C CA . ALA B 1 232 ? 8.711 11.734 -5.816 1 97.44 232 ALA B CA 1
ATOM 4017 C C . ALA B 1 232 ? 9.867 12.078 -4.891 1 97.44 232 ALA B C 1
ATOM 4019 O O . ALA B 1 232 ? 10.055 11.438 -3.854 1 97.44 232 ALA B O 1
ATOM 4020 N N . GLU B 1 233 ? 10.609 13.094 -5.277 1 97.56 233 GLU B N 1
ATOM 4021 C CA . GLU B 1 233 ? 11.734 13.516 -4.445 1 97.56 233 GLU B CA 1
ATOM 4022 C C . GLU B 1 233 ? 11.25 14.047 -3.098 1 97.56 233 GLU B C 1
ATOM 4024 O O . GLU B 1 233 ? 11.891 13.828 -2.07 1 97.56 233 GLU B O 1
ATOM 4029 N N . GLY B 1 234 ? 10.148 14.766 -3.117 1 98.44 234 GLY B N 1
ATOM 4030 C CA . GLY B 1 234 ? 9.555 15.219 -1.866 1 98.44 234 GLY B CA 1
ATOM 4031 C C . GLY B 1 234 ? 9.109 14.07 -0.973 1 98.44 234 GLY B C 1
ATOM 4032 O O . GLY B 1 234 ? 9.352 14.094 0.236 1 98.44 234 GLY B O 1
ATOM 4033 N N . TYR B 1 235 ? 8.5 13.07 -1.558 1 98.56 235 TYR B N 1
ATOM 4034 C CA . TYR B 1 235 ? 8.062 11.906 -0.79 1 98.56 235 TYR B CA 1
ATOM 4035 C C . TYR B 1 235 ? 9.258 11.133 -0.245 1 98.56 235 TYR B C 1
ATOM 4037 O O . TYR B 1 235 ? 9.172 10.523 0.822 1 98.56 235 TYR B O 1
ATOM 4045 N N . GLN B 1 236 ? 10.391 11.172 -0.961 1 98.06 236 GLN B N 1
ATOM 4046 C CA . GLN B 1 236 ? 11.602 10.523 -0.458 1 98.06 236 GLN B CA 1
ATOM 4047 C C . GLN B 1 236 ? 12.078 11.188 0.832 1 98.06 236 GLN B C 1
ATOM 4049 O O . GLN B 1 236 ? 12.531 10.508 1.752 1 98.06 236 GLN B O 1
ATOM 4054 N N . ILE B 1 237 ? 12.008 12.508 0.863 1 98.62 237 ILE B N 1
ATOM 4055 C CA . ILE B 1 237 ? 12.367 13.227 2.078 1 98.62 237 ILE B CA 1
ATOM 4056 C C . ILE B 1 237 ? 11.445 12.805 3.221 1 98.62 237 ILE B C 1
ATOM 4058 O O . ILE B 1 237 ? 11.914 12.469 4.312 1 98.62 237 ILE B O 1
ATOM 4062 N N . TRP B 1 238 ? 10.102 12.789 2.98 1 98.81 238 TRP B N 1
ATOM 4063 C CA . TRP B 1 238 ? 9.141 12.383 3.998 1 98.81 238 TRP B CA 1
ATOM 4064 C C . TRP B 1 238 ? 9.438 10.977 4.5 1 98.81 238 TRP B C 1
ATOM 4066 O O . TRP B 1 238 ? 9.492 10.734 5.711 1 98.81 238 TRP B O 1
ATOM 4076 N N . TYR B 1 239 ? 9.648 10.039 3.562 1 98.81 239 TYR B N 1
ATOM 4077 C CA . TYR B 1 239 ? 9.945 8.664 3.922 1 98.81 239 TYR B CA 1
ATOM 4078 C C . TYR B 1 239 ? 11.18 8.586 4.812 1 98.81 239 TYR B C 1
ATOM 4080 O O . TYR B 1 239 ? 11.164 7.93 5.855 1 98.81 239 TYR B O 1
ATOM 4088 N N . SER B 1 240 ? 12.258 9.258 4.406 1 98.62 240 SER B N 1
ATOM 4089 C CA . SER B 1 240 ? 13.539 9.203 5.113 1 98.62 240 SER B CA 1
ATOM 4090 C C . SER B 1 240 ? 13.414 9.758 6.527 1 98.62 240 SER B C 1
ATOM 4092 O O . SER B 1 240 ? 13.875 9.141 7.488 1 98.62 240 SER B O 1
ATOM 4094 N N . VAL B 1 241 ? 12.773 10.875 6.66 1 98.69 241 VAL B N 1
ATOM 4095 C CA . VAL B 1 241 ? 12.68 11.523 7.969 1 98.69 241 VAL B CA 1
ATOM 4096 C C . VAL B 1 241 ? 11.75 10.719 8.875 1 98.69 241 VAL B C 1
ATOM 4098 O O . VAL B 1 241 ? 12.008 10.586 10.07 1 98.69 241 VAL B O 1
ATOM 4101 N N . LEU B 1 242 ? 10.641 10.211 8.312 1 98.75 242 LEU B N 1
ATOM 4102 C CA . LEU B 1 242 ? 9.727 9.391 9.094 1 98.75 242 LEU B CA 1
ATOM 4103 C C . LEU B 1 242 ? 10.422 8.133 9.594 1 98.75 242 LEU B C 1
ATOM 4105 O O . LEU B 1 242 ? 10.352 7.809 10.789 1 98.75 242 LEU B O 1
ATOM 4109 N N . LEU B 1 243 ? 11.086 7.426 8.688 1 98.5 243 LEU B N 1
ATOM 4110 C CA . LEU B 1 243 ? 11.758 6.188 9.07 1 98.5 243 LEU B CA 1
ATOM 4111 C C . LEU B 1 243 ? 12.828 6.449 10.117 1 98.5 243 LEU B C 1
ATOM 4113 O O . LEU B 1 243 ? 12.977 5.676 11.07 1 98.5 243 LEU B O 1
ATOM 4117 N N . GLN B 1 244 ? 13.594 7.539 9.922 1 98 244 GLN B N 1
ATOM 4118 C CA . GLN B 1 244 ? 14.609 7.91 10.906 1 98 244 GLN B CA 1
ATOM 4119 C C . GLN B 1 244 ? 13.977 8.172 12.273 1 98 244 GLN B C 1
ATOM 4121 O O . GLN B 1 244 ? 14.492 7.715 13.297 1 98 244 GLN B O 1
ATOM 4126 N N . THR B 1 245 ? 12.898 8.898 12.273 1 97 245 THR B N 1
ATOM 4127 C CA . THR B 1 245 ? 12.195 9.211 13.516 1 97 245 THR B CA 1
ATOM 4128 C C . THR B 1 245 ? 11.719 7.93 14.195 1 97 245 THR B C 1
ATOM 4130 O O . THR B 1 245 ? 11.891 7.766 15.406 1 97 245 THR B O 1
ATOM 4133 N N . LEU B 1 246 ? 11.164 6.961 13.438 1 96.88 246 LEU B N 1
ATOM 4134 C CA . LEU B 1 246 ? 10.672 5.703 13.992 1 96.88 246 LEU B CA 1
ATOM 4135 C C . LEU B 1 246 ? 11.812 4.898 14.602 1 96.88 246 LEU B C 1
ATOM 4137 O O . LEU B 1 246 ? 11.68 4.367 15.711 1 96.88 246 LEU B O 1
ATOM 4141 N N . ARG B 1 247 ? 12.898 4.883 13.906 1 96.88 247 ARG B N 1
ATOM 4142 C CA . ARG B 1 247 ? 14.047 4.09 14.352 1 96.88 247 ARG B CA 1
ATOM 4143 C C . ARG B 1 247 ? 14.641 4.66 15.633 1 96.88 247 ARG B C 1
ATOM 4145 O O . ARG B 1 247 ? 15.102 3.91 16.5 1 96.88 247 ARG B O 1
ATOM 4152 N N . GLU B 1 248 ? 14.664 5.965 15.742 1 95.56 248 GLU B N 1
ATOM 4153 C CA . GLU B 1 248 ? 15.258 6.633 16.891 1 95.56 248 GLU B CA 1
ATOM 4154 C C . GLU B 1 248 ? 14.328 6.598 18.094 1 95.56 248 GLU B C 1
ATOM 4156 O O . GLU B 1 248 ? 14.766 6.367 19.234 1 95.56 248 GLU B O 1
ATOM 4161 N N . GLN B 1 249 ? 13.055 6.766 17.875 1 94.31 249 GLN B N 1
ATOM 4162 C CA . GLN B 1 249 ? 12.109 6.922 18.969 1 94.31 249 GLN B CA 1
ATOM 4163 C C . GLN B 1 249 ? 11.625 5.562 19.469 1 94.31 249 GLN B C 1
ATOM 4165 O O . GLN B 1 249 ? 11.367 5.395 20.672 1 94.31 249 GLN B O 1
ATOM 4170 N N . TRP B 1 250 ? 11.469 4.609 18.562 1 95.12 250 TRP B N 1
ATOM 4171 C CA . TRP B 1 250 ? 10.875 3.326 18.922 1 95.12 250 TRP B CA 1
ATOM 4172 C C . TRP B 1 250 ? 11.641 2.174 18.281 1 95.12 250 TRP B C 1
ATOM 4174 O O . TRP B 1 250 ? 11.172 1.567 17.312 1 95.12 250 TRP B O 1
ATOM 4184 N N . PRO B 1 251 ? 12.672 1.745 18.906 1 95 251 PRO B N 1
ATOM 4185 C CA . PRO B 1 251 ? 13.477 0.651 18.359 1 95 251 PRO B CA 1
ATOM 4186 C C . PRO B 1 251 ? 12.656 -0.609 18.094 1 95 251 PRO B C 1
ATOM 4188 O O . PRO B 1 251 ? 12.961 -1.365 17.172 1 95 251 PRO B O 1
ATOM 4191 N N . ALA B 1 252 ? 11.602 -0.798 18.781 1 94.31 252 ALA B N 1
ATOM 4192 C CA . ALA B 1 252 ? 10.75 -1.977 18.625 1 94.31 252 ALA B CA 1
ATOM 4193 C C . ALA B 1 252 ? 10.016 -1.943 17.281 1 94.31 252 ALA B C 1
ATOM 4195 O O . ALA B 1 252 ? 9.492 -2.963 16.844 1 94.31 252 ALA B O 1
ATOM 4196 N N . LEU B 1 253 ? 9.984 -0.773 16.625 1 95.62 253 LEU B N 1
ATOM 4197 C CA . LEU B 1 253 ? 9.289 -0.632 15.352 1 95.62 253 LEU B CA 1
ATOM 4198 C C . LEU B 1 253 ? 10.266 -0.748 14.188 1 95.62 253 LEU B C 1
ATOM 4200 O O . LEU B 1 253 ? 9.867 -0.697 13.023 1 95.62 253 LEU B O 1
ATOM 4204 N N . ARG B 1 254 ? 11.547 -0.896 14.547 1 97.19 254 ARG B N 1
ATOM 4205 C CA . ARG B 1 254 ? 12.484 -1.202 13.469 1 97.19 254 ARG B CA 1
ATOM 4206 C C . ARG B 1 254 ? 12.109 -2.516 12.781 1 97.19 254 ARG B C 1
ATOM 4208 O O . ARG B 1 254 ? 11.875 -3.523 13.453 1 97.19 254 ARG B O 1
ATOM 4215 N N . SER B 1 255 ? 12.055 -2.469 11.484 1 96.5 255 SER B N 1
ATOM 4216 C CA . SER B 1 255 ? 11.625 -3.646 10.734 1 96.5 255 SER B CA 1
ATOM 4217 C C . SER B 1 255 ? 12.461 -4.867 11.102 1 96.5 255 SER B C 1
ATOM 4219 O O . SER B 1 255 ? 11.938 -5.98 11.195 1 96.5 255 SER B O 1
ATOM 4221 N N . GLU B 1 256 ? 13.773 -4.68 11.281 1 95.88 256 GLU B N 1
ATOM 4222 C CA . GLU B 1 256 ? 14.672 -5.789 11.578 1 95.88 256 GLU B CA 1
ATOM 4223 C C . GLU B 1 256 ? 14.367 -6.402 12.945 1 95.88 256 GLU B C 1
ATOM 4225 O O . GLU B 1 256 ? 14.828 -7.504 13.25 1 95.88 256 GLU B O 1
ATOM 4230 N N . ASN B 1 257 ? 13.633 -5.664 13.773 1 95.94 257 ASN B N 1
ATOM 4231 C CA . ASN B 1 257 ? 13.312 -6.148 15.109 1 95.94 257 ASN B CA 1
ATOM 4232 C C . ASN B 1 257 ? 11.93 -6.789 15.164 1 95.94 257 ASN B C 1
ATOM 4234 O O . ASN B 1 257 ? 11.5 -7.266 16.219 1 95.94 257 ASN B O 1
ATOM 4238 N N . LEU B 1 258 ? 11.203 -6.82 14.102 1 94.88 258 LEU B N 1
ATOM 4239 C CA . LEU B 1 258 ? 9.859 -7.395 14.031 1 94.88 258 LEU B CA 1
ATOM 4240 C C . LEU B 1 258 ? 9.898 -8.781 13.398 1 94.88 258 LEU B C 1
ATOM 4242 O O . LEU B 1 258 ? 10.648 -9.016 12.445 1 94.88 258 LEU B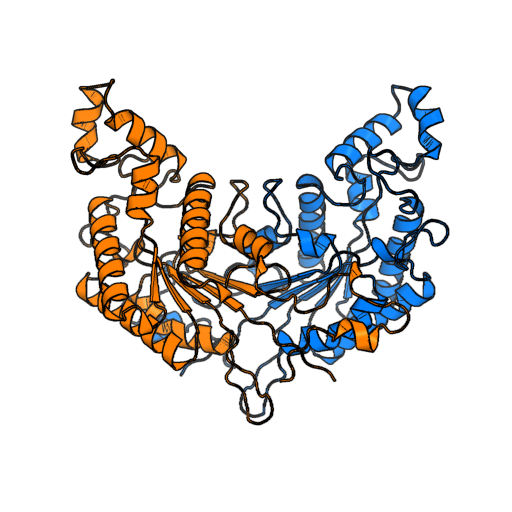 O 1
ATOM 4246 N N . LYS B 1 259 ? 9.094 -9.656 13.898 1 92.31 259 LYS B N 1
ATOM 4247 C CA . LYS B 1 259 ? 8.93 -10.969 13.281 1 92.31 259 LYS B CA 1
ATOM 4248 C C . LYS B 1 259 ? 7.895 -10.922 12.164 1 92.31 259 LYS B C 1
ATOM 4250 O O . LYS B 1 259 ? 6.887 -10.227 12.273 1 92.31 259 LYS B O 1
ATOM 4255 N N . THR B 1 260 ? 8.148 -11.695 11.125 1 94.62 260 THR B N 1
ATOM 4256 C CA . THR B 1 260 ? 7.148 -11.844 10.07 1 94.62 260 THR B CA 1
ATOM 4257 C C . THR B 1 260 ? 5.938 -12.625 10.57 1 94.62 260 THR B C 1
ATOM 4259 O O . THR B 1 260 ? 6.047 -13.406 11.523 1 94.62 260 THR B O 1
ATOM 4262 N N . ILE B 1 261 ? 4.773 -12.398 9.992 1 93 261 ILE B N 1
ATOM 4263 C CA . ILE B 1 261 ? 3.545 -13.109 10.352 1 93 261 ILE B CA 1
ATOM 4264 C C . ILE B 1 261 ? 3.736 -14.609 10.141 1 93 261 ILE B C 1
ATOM 4266 O O . ILE B 1 261 ? 3.455 -15.406 11.047 1 93 261 ILE B O 1
ATOM 4270 N N . PHE B 1 262 ? 4.207 -14.977 8.961 1 95.5 262 PHE B N 1
ATOM 4271 C CA . PHE B 1 262 ? 4.625 -16.344 8.648 1 95.5 262 PHE B CA 1
ATOM 4272 C C . PHE B 1 262 ? 6.117 -16.406 8.359 1 95.5 262 PHE B C 1
ATOM 4274 O O . PHE B 1 262 ? 6.703 -15.422 7.883 1 95.5 262 PHE B O 1
ATOM 4281 N N . PRO B 1 263 ? 6.758 -17.484 8.656 1 95.44 263 PRO B N 1
ATOM 4282 C CA . PRO B 1 263 ? 8.219 -17.562 8.57 1 95.44 263 PRO B CA 1
ATOM 4283 C C . PRO B 1 263 ? 8.727 -17.484 7.133 1 95.44 263 PRO B C 1
ATOM 4285 O O . PRO B 1 263 ? 8.039 -17.891 6.199 1 95.44 263 PRO B O 1
ATOM 4288 N N . PRO B 1 264 ? 9.961 -16.922 7 1 94.31 264 PRO B N 1
ATOM 4289 C CA . PRO B 1 264 ? 10.625 -17.062 5.699 1 94.31 264 PRO B CA 1
ATOM 4290 C C . PRO B 1 264 ? 10.734 -18.516 5.234 1 94.31 264 PRO B C 1
ATOM 4292 O O . PRO B 1 264 ? 10.797 -19.422 6.066 1 94.31 264 PRO B O 1
ATOM 4295 N N . ILE B 1 265 ? 10.773 -18.641 4.016 1 94.69 265 ILE B N 1
ATOM 4296 C CA . ILE B 1 265 ? 10.719 -19.969 3.406 1 94.69 265 ILE B CA 1
ATOM 4297 C C . ILE B 1 265 ? 11.859 -20.828 3.936 1 94.69 265 ILE B C 1
ATOM 4299 O O . ILE B 1 265 ? 11.695 -22.047 4.117 1 94.69 265 ILE B O 1
ATOM 4303 N N . PHE B 1 266 ? 12.977 -20.234 4.246 1 92.88 266 PHE B N 1
ATOM 4304 C CA . PHE B 1 266 ? 14.156 -20.984 4.648 1 92.88 266 PHE B CA 1
ATOM 4305 C C . PHE B 1 266 ? 14.023 -21.484 6.086 1 92.88 266 PHE B C 1
ATOM 4307 O O . PHE B 1 266 ? 14.797 -22.344 6.527 1 92.88 266 PHE B O 1
ATOM 4314 N N . ASP B 1 267 ? 13.055 -20.953 6.781 1 93.56 267 ASP B N 1
ATOM 4315 C CA . ASP B 1 267 ? 12.812 -21.375 8.156 1 93.56 267 ASP B CA 1
ATOM 4316 C C . ASP B 1 267 ? 11.656 -22.375 8.227 1 93.56 267 ASP B C 1
ATOM 4318 O O . ASP B 1 267 ? 11.219 -22.75 9.32 1 93.56 267 ASP B O 1
ATOM 4322 N N . ILE B 1 268 ? 11.125 -22.797 7.094 1 93.75 268 ILE B N 1
ATOM 4323 C CA . ILE B 1 268 ? 10 -23.734 7.055 1 93.75 268 ILE B CA 1
ATOM 4324 C C . ILE B 1 268 ? 10.523 -25.156 6.84 1 93.75 268 ILE B C 1
ATOM 4326 O O . ILE B 1 268 ? 11.336 -25.391 5.949 1 93.75 268 ILE B O 1
ATOM 4330 N N . ASP B 1 269 ? 10.086 -26.094 7.676 1 92.81 269 ASP B N 1
ATOM 4331 C CA . ASP B 1 269 ? 10.375 -27.516 7.543 1 92.81 269 ASP B CA 1
ATOM 4332 C C . ASP B 1 269 ? 9.32 -28.203 6.68 1 92.81 269 ASP B C 1
ATOM 4334 O O . ASP B 1 269 ? 8.195 -28.438 7.129 1 92.81 269 ASP B O 1
ATOM 4338 N N . PRO B 1 270 ? 9.711 -28.547 5.492 1 88.81 270 PRO B N 1
ATOM 4339 C CA . PRO B 1 270 ? 8.719 -29.141 4.602 1 88.81 270 PRO B CA 1
ATOM 4340 C C . PRO B 1 270 ? 8.148 -30.453 5.145 1 88.81 270 PRO B C 1
ATOM 4342 O O . PRO B 1 270 ? 7.043 -30.859 4.766 1 88.81 270 PRO B O 1
ATOM 4345 N N . SER B 1 271 ? 8.852 -31.094 6.008 1 89.62 271 SER B N 1
ATOM 4346 C CA . SER B 1 271 ? 8.406 -32.375 6.566 1 89.62 271 SER B CA 1
ATOM 4347 C C . SER B 1 271 ? 7.418 -32.156 7.711 1 89.62 271 SER B C 1
ATOM 4349 O O . SER B 1 271 ? 6.742 -33.094 8.141 1 89.62 271 SER B O 1
ATOM 4351 N N . ASN B 1 272 ? 7.348 -30.938 8.141 1 91.88 272 ASN B N 1
ATOM 4352 C CA . ASN B 1 272 ? 6.402 -30.547 9.18 1 91.88 272 ASN B CA 1
ATOM 4353 C C . ASN B 1 272 ? 5.812 -29.172 8.906 1 91.88 272 ASN B C 1
ATOM 4355 O O . ASN B 1 272 ? 5.984 -28.25 9.703 1 91.88 272 ASN B O 1
ATOM 4359 N N . LEU B 1 273 ? 5.129 -29.031 7.836 1 90.56 273 LEU B N 1
ATOM 4360 C CA . LEU B 1 273 ? 4.652 -27.75 7.32 1 90.56 273 LEU B CA 1
ATOM 4361 C C . LEU B 1 273 ? 3.717 -27.078 8.32 1 90.56 273 LEU B C 1
ATOM 4363 O O . LEU B 1 273 ? 3.891 -25.906 8.641 1 90.56 273 LEU B O 1
ATOM 4367 N N . GLN B 1 274 ? 2.854 -27.812 8.914 1 87.62 274 GLN B N 1
ATOM 4368 C CA . GLN B 1 274 ? 1.842 -27.234 9.789 1 87.62 274 GLN B CA 1
ATOM 4369 C C . GLN B 1 274 ? 2.479 -26.594 11.023 1 87.62 274 GLN B C 1
ATOM 4371 O O . GLN B 1 274 ? 2.186 -25.453 11.359 1 87.62 274 GLN B O 1
ATOM 4376 N N . ALA B 1 275 ? 3.375 -27.312 11.609 1 88.62 275 ALA B N 1
ATOM 4377 C CA . ALA B 1 275 ? 4.023 -26.781 12.805 1 88.62 275 ALA B CA 1
ATOM 4378 C C . ALA B 1 275 ? 4.984 -25.656 12.461 1 88.62 275 ALA B C 1
ATOM 4380 O O . ALA B 1 275 ? 5.086 -24.672 13.203 1 88.62 275 ALA B O 1
ATOM 4381 N N . SER B 1 276 ? 5.625 -25.75 11.32 1 92.5 276 SER B N 1
ATOM 4382 C CA . SER B 1 276 ? 6.656 -24.797 10.945 1 92.5 276 SER B CA 1
ATOM 4383 C C . SER B 1 276 ? 6.043 -23.469 10.484 1 92.5 276 SER B C 1
ATOM 4385 O O . SER B 1 276 ? 6.613 -22.406 10.719 1 92.5 276 SER B O 1
ATOM 4387 N N . LEU B 1 277 ? 4.898 -23.5 9.852 1 93 277 LEU B N 1
ATOM 4388 C CA . LEU B 1 277 ? 4.242 -22.312 9.32 1 93 277 LEU B CA 1
ATOM 4389 C C . LEU B 1 277 ? 3.766 -21.406 10.453 1 93 277 LEU B C 1
ATOM 4391 O O . LEU B 1 277 ? 3.693 -20.188 10.289 1 93 277 LEU B O 1
ATOM 4395 N N . TRP B 1 278 ? 3.506 -21.969 11.633 1 92.5 278 TRP B N 1
ATOM 4396 C CA . TRP B 1 278 ? 2.875 -21.219 12.711 1 92.5 278 TRP B CA 1
ATOM 4397 C C . TRP B 1 278 ? 3.873 -20.938 13.828 1 92.5 278 TRP B C 1
ATOM 4399 O O . TRP B 1 278 ? 3.48 -20.609 14.953 1 92.5 278 TRP B O 1
ATOM 4409 N N . GLN B 1 279 ? 5.117 -21 13.461 1 88.81 279 GLN B N 1
ATOM 4410 C CA . GLN B 1 279 ? 6.156 -20.906 14.477 1 88.81 279 GLN B CA 1
ATOM 4411 C C . GLN B 1 279 ? 6.285 -19.469 15 1 88.81 279 GLN B C 1
ATOM 4413 O O . GLN B 1 279 ? 6.855 -19.25 16.062 1 88.81 279 GLN B O 1
ATOM 4418 N N . HIS B 1 280 ? 5.777 -18.5 14.219 1 83.31 280 HIS B N 1
ATOM 4419 C CA . HIS B 1 280 ? 5.879 -17.109 14.648 1 83.31 280 HIS B CA 1
ATOM 4420 C C . HIS B 1 280 ? 4.668 -16.703 15.477 1 83.31 280 HIS B C 1
ATOM 4422 O O . HIS B 1 280 ? 4.602 -15.578 15.969 1 83.31 280 HIS B O 1
ATOM 4428 N N . LEU B 1 281 ? 3.645 -17.594 15.5 1 73.19 281 LEU B N 1
ATOM 4429 C CA . LEU B 1 281 ? 2.43 -17.219 16.219 1 73.19 281 LEU B CA 1
ATOM 4430 C C . LEU B 1 281 ? 2.738 -16.875 17.672 1 73.19 281 LEU B C 1
ATOM 4432 O O . LEU B 1 281 ? 3.498 -17.594 18.328 1 73.19 281 LEU B O 1
ATOM 4436 N N . GLU B 1 282 ? 2.545 -15.617 17.859 1 58.56 282 GLU B N 1
ATOM 4437 C CA . GLU B 1 282 ? 2.668 -15.227 19.266 1 58.56 282 GLU B CA 1
ATOM 4438 C C . GLU B 1 282 ? 1.541 -15.82 20.109 1 58.56 282 GLU B C 1
ATOM 4440 O O . GLU B 1 282 ? 0.413 -15.961 19.625 1 58.56 282 GLU B O 1
ATOM 4445 N N . GLU B 1 283 ? 1.754 -16.891 20.875 1 46.22 283 GLU B N 1
ATOM 4446 C CA . GLU B 1 283 ? 0.698 -17.281 21.797 1 46.22 283 GLU B CA 1
ATOM 4447 C C . GLU B 1 283 ? -0.179 -16.094 22.172 1 46.22 283 GLU B C 1
ATOM 4449 O O . GLU B 1 283 ? 0.329 -15.031 22.547 1 46.22 283 GLU B O 1
ATOM 4454 N N . ALA B 1 284 ? -1.323 -16.125 21.422 1 35.62 284 ALA B N 1
ATOM 4455 C CA . ALA B 1 284 ? -2.258 -15.125 21.953 1 35.62 284 ALA B CA 1
ATOM 4456 C C . ALA B 1 284 ? -2.336 -15.195 23.469 1 35.62 284 ALA B C 1
ATOM 4458 O O . ALA B 1 284 ? -2.254 -16.281 24.062 1 35.62 284 ALA B O 1
#

Foldseek 3Di:
DDDFAAAAEEEAEEVLLVCQPPPPQPAGAQVVVCVQQPLFHHYYYHYHYLAALVVVLVCLLVVLCVVQPDADPVRPRPHRYQEYEYEHQQQCLFAPVQDDPPSHNPLVVRLVSLLSSLVSCVVSPHNAYEYEQAAAFQLPFQQAGPRGHRVSSQVSLVSSQVSQPVCPLVSRYYYFYLHVLLQVQLVDDPVDPDARGPVCVVVCVVPVPDSNVSSSVSLPQQADRNRGHGHSNVSVSVNVRVLVRCCVSPVCPRSVNTDRSFDDPVQADPVCRPCSRCVPPDPD/DDDFAAAAEEEAEEVLLVCQPPPPQPAGQQVVVCVQQPLFHHYYYHYHYLAALVVVLVCLLVVLCVVQPDDDPVRPRPRRYQEYEYEHQQQCLFAPVQDDPPSHNPLVVRLVSLLSSLVSCVVSPHNAYEYEQAAAFQCPFQQAGPRGHRVSSQVSLVSSQVSQPVCPLVSRYYYFYLHVLLQVQLVDDPVDPDARGPVCVVVCVVPVPDSNVSSSVSLPQQADSNRGHGHSNVSVSVNVRVLVRCCVSPVCPRSVNTDRSFDDPVQADPVCRPCSRRVPPDPD

pLDDT: mean 90.3, std 13.79, range [35.62, 98.94]